Protein AF-A0A1E3B6L5-F1 (afdb_monomer)

Mean predicted aligned error: 16.3 Å

Sequence (396 aa):
MASLIPFLLLLSSAVSAIPTPVQNQTTPSPSPWDSSAVTQYPIHSSCNATQRLQIETGLNESIALAAHAKEHILRWGSKSSIYRKYFGNRPSFEPIGIYELLNSGDKGSVLFRCDNPDGKCEIDGYAGHWRDTAAPNETVICNLSYIERRSLTTMCSLGYTVSNSETNTFWAADLLHRLFHMPPIGQNWVDHFADGYDEVIELAASNKSVSTRDSETLQYFALEAYAFDIVVPGVGCPGEQHDHEHEHEHTEDKADGGNLAEKTVIDELIKQFLNLRFDGNPASVATEPDLLFHIRLYVLATRFLVESMRQQCLKSLHRDLSNPSLKKSGRVVVDLLDYTYKHTARAEPGGGSPLRELMIHYVSGVVEKLCRLGASRELLASNGEIGADLVMRLAM

Nearest PDB structures (foldseek):
  2x3b-assembly1_A  TM=7.559E-01  e=5.424E-04  Aeromonas salmonicida subsp. achromogenes
  2x3b-assembly1_B  TM=7.354E-01  e=1.181E-03  Aeromonas salmonicida subsp. achromogenes
  4hw2-assembly1_A  TM=2.408E-01  e=4.253E+00  Homo sapiens

Foldseek 3Di:
DDDDDDDDDDDDDDDPDDDDPPPPPPPPDPDPPCVVFAQAAAEDPQDDPVRVVQLRLLLVLLLVLLVLLLVLCVVQNQNDPLNCQQANNADQPLSNVLSCCSRPNRNHLAYEYADDPPVCLVPPPDQWDQPPPVRLRYIYGHPVLVVQADALLQFPHPPDALQPDDLRSHSNLVVQLSQLSRCSRVVVLQDAPADGDVRSSVCSVDPDNCSSRYSRSSSSSSSQSCQDPPVPDNPGRNDDDPPPDVDDDDDDDDDDPDPPVVVVLLVVLLVVLLPDDFDADDDDDDPDDDLVVLLVQLLVCLVVVVRRSVRVSLVVNSVQLNDPVDDDQLVNLLVLQLVNPVRDDCATVVGGRSSNVSSLSSCLSCVVNNVVDPSSVVSCVVDVVSVVSNVVSSVD

pLDDT: mean 86.57, std 17.06, range [27.44, 98.81]

Organism: Aspergillus cristatus (NCBI:txid573508)

Radius of gyration: 32.08 Å; Cα contacts (8 Å, |Δi|>4): 476; chains: 1; bounding box: 70×114×98 Å

Solvent-accessible surface area (backbone atoms only — not comparable to full-atom values): 22986 Å² total; per-residue (Å²): 132,89,84,91,78,88,81,83,88,75,89,74,80,85,76,83,80,75,84,73,82,80,73,81,73,77,67,79,74,81,75,60,95,64,66,88,62,30,88,58,75,42,68,42,86,64,34,52,75,69,56,42,51,51,51,54,51,20,52,54,42,22,39,54,38,30,49,48,33,32,50,51,43,74,74,43,35,77,76,30,67,68,44,30,49,31,38,25,89,59,79,63,66,54,46,37,51,54,27,45,43,69,63,72,39,74,24,66,69,40,37,41,32,47,55,63,92,81,57,59,58,74,42,86,91,35,38,50,47,71,42,54,91,82,40,45,43,32,36,33,46,22,76,49,37,81,72,65,40,35,64,65,92,50,64,68,40,96,85,45,24,58,53,80,44,67,67,56,46,23,34,20,39,38,52,47,46,55,42,33,70,18,46,92,62,14,63,82,64,35,43,82,81,38,73,61,54,69,41,26,44,52,40,13,72,44,92,58,88,52,30,52,38,13,46,50,29,50,40,50,44,23,51,48,48,44,27,21,66,66,72,34,66,86,67,35,35,58,53,78,77,85,72,84,67,87,72,74,91,70,94,74,92,74,90,67,96,65,63,72,68,58,61,56,50,37,56,51,41,39,52,55,45,71,66,63,83,60,55,65,76,92,69,82,88,61,98,78,71,64,61,63,56,34,52,54,50,25,47,51,21,59,76,69,69,36,61,70,54,31,29,33,25,52,34,49,44,50,53,56,70,66,34,81,88,56,82,73,57,55,64,57,53,45,53,50,50,53,52,45,63,75,66,52,56,80,61,42,94,93,60,47,34,70,66,60,51,53,49,42,39,50,46,58,43,44,38,76,66,35,71,72,37,70,68,42,56,54,49,39,71,77,33,62,65,58,45,51,54,43,52,55,59,76,75,106

Structure (mmCIF, N/CA/C/O backbone):
data_AF-A0A1E3B6L5-F1
#
_entry.id   AF-A0A1E3B6L5-F1
#
loop_
_atom_site.group_PDB
_atom_site.id
_atom_site.type_symbol
_atom_site.label_atom_id
_atom_site.label_alt_id
_atom_site.label_comp_id
_atom_site.label_asym_id
_atom_site.label_entity_id
_atom_site.label_seq_id
_atom_site.pdbx_PDB_ins_code
_atom_site.Cartn_x
_atom_site.Cartn_y
_atom_site.Cartn_z
_atom_site.occupancy
_atom_site.B_iso_or_equiv
_atom_site.auth_seq_id
_atom_site.auth_comp_id
_atom_site.auth_asym_id
_atom_site.auth_atom_id
_atom_site.pdbx_PDB_model_num
ATOM 1 N N . MET A 1 1 ? -32.384 88.210 -61.423 1.00 38.94 1 MET A N 1
ATOM 2 C CA . MET A 1 1 ? -31.042 88.827 -61.412 1.00 38.94 1 MET A CA 1
ATOM 3 C C . MET A 1 1 ? -30.075 87.832 -60.798 1.00 38.94 1 MET A C 1
ATOM 5 O O . MET A 1 1 ? -30.444 87.208 -59.818 1.00 38.94 1 MET A O 1
ATOM 9 N N . ALA A 1 2 ? -28.942 87.646 -61.478 1.00 39.88 2 ALA A N 1
ATOM 10 C CA . ALA A 1 2 ? -27.741 86.867 -61.167 1.00 39.88 2 ALA A CA 1
ATOM 11 C C . ALA A 1 2 ? -27.683 86.043 -59.863 1.00 39.88 2 ALA A C 1
ATOM 13 O O . ALA A 1 2 ? -27.796 86.593 -58.776 1.00 39.88 2 ALA A O 1
ATOM 14 N N . SER A 1 3 ? -27.286 84.772 -59.981 1.00 39.09 3 SER A N 1
ATOM 15 C CA . SER A 1 3 ? -26.013 84.351 -59.380 1.00 39.09 3 SER A CA 1
ATOM 16 C C . SER A 1 3 ? -25.537 83.022 -59.972 1.00 39.09 3 SER A C 1
ATOM 18 O O . SER A 1 3 ? -26.220 82.004 -59.888 1.00 39.09 3 SER A O 1
ATOM 20 N N . LEU A 1 4 ? -24.368 83.079 -60.607 1.00 43.62 4 LEU A N 1
ATOM 21 C CA . LEU A 1 4 ? -23.562 81.949 -61.057 1.00 43.62 4 LEU A CA 1
ATOM 22 C C . LEU A 1 4 ? -22.781 81.395 -59.857 1.00 43.62 4 LEU A C 1
ATOM 24 O O . LEU A 1 4 ? -22.118 82.164 -59.164 1.00 43.62 4 LEU A O 1
ATOM 28 N N . ILE A 1 5 ? -22.789 80.075 -59.658 1.00 45.97 5 ILE A N 1
ATOM 29 C CA . ILE A 1 5 ? -21.813 79.373 -58.808 1.00 45.97 5 ILE A CA 1
ATOM 30 C C . ILE A 1 5 ? -21.230 78.211 -59.632 1.00 45.97 5 ILE A C 1
ATOM 32 O O . ILE A 1 5 ? -22.001 77.467 -60.243 1.00 45.97 5 ILE A O 1
ATOM 36 N N . PRO A 1 6 ? -19.894 78.067 -59.708 1.00 47.38 6 PRO A N 1
ATOM 37 C CA . PRO A 1 6 ? -19.236 77.119 -60.598 1.00 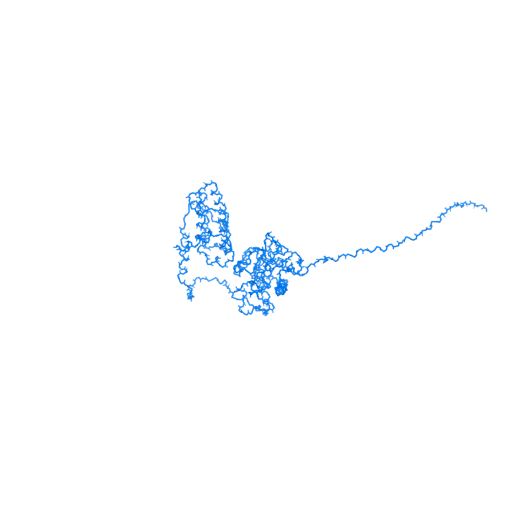47.38 6 PRO A CA 1
ATOM 38 C C . PRO A 1 6 ? -19.205 75.720 -59.970 1.00 47.38 6 PRO A C 1
ATOM 40 O O . PRO A 1 6 ? -18.786 75.556 -58.826 1.00 47.38 6 PRO A O 1
ATOM 43 N N . PHE A 1 7 ? -19.615 74.700 -60.725 1.00 45.50 7 PHE A N 1
ATOM 44 C CA . PHE A 1 7 ? -19.471 73.304 -60.314 1.00 45.50 7 PHE A CA 1
ATOM 45 C C . PHE A 1 7 ? -18.134 72.762 -60.839 1.00 45.50 7 PHE A C 1
ATOM 47 O O . PHE A 1 7 ? -17.926 72.658 -62.049 1.00 45.50 7 PHE A O 1
ATOM 54 N N . LEU A 1 8 ? -17.213 72.469 -59.918 1.00 44.03 8 LEU A N 1
ATOM 55 C CA . LEU A 1 8 ? -15.939 71.806 -60.194 1.00 44.03 8 LEU A CA 1
ATOM 56 C C . LEU A 1 8 ? -16.181 70.389 -60.744 1.00 44.03 8 LEU A C 1
ATOM 58 O O . LEU A 1 8 ? -16.870 69.580 -60.125 1.00 44.03 8 LEU A O 1
ATOM 62 N N . LEU A 1 9 ? -15.549 70.081 -61.877 1.00 45.78 9 LEU A N 1
ATOM 63 C CA . LEU A 1 9 ? -15.393 68.729 -62.412 1.00 45.78 9 LEU A CA 1
ATOM 64 C C . LEU A 1 9 ? -14.380 67.947 -61.560 1.00 45.78 9 LEU A C 1
ATOM 66 O O . LEU A 1 9 ? -13.179 68.201 -61.634 1.00 45.78 9 LEU A O 1
ATOM 70 N N . LEU A 1 10 ? -14.858 66.975 -60.783 1.00 43.97 10 LEU A N 1
ATOM 71 C CA . LEU A 1 10 ? -14.033 65.935 -60.165 1.00 43.97 10 LEU A CA 1
ATOM 72 C C . LEU A 1 10 ? -14.157 64.651 -60.994 1.00 43.97 10 LEU A C 1
ATOM 74 O O . LEU A 1 10 ? -15.184 63.972 -60.962 1.00 43.97 10 LEU A O 1
ATOM 78 N N . LEU A 1 11 ? -13.100 64.316 -61.740 1.00 48.47 11 LEU A N 1
ATOM 79 C CA . LEU A 1 11 ? -12.932 62.987 -62.325 1.00 48.47 11 LEU A CA 1
ATOM 80 C C . LEU A 1 11 ? -12.804 61.968 -61.186 1.00 48.47 11 LEU A C 1
ATOM 82 O O . LEU A 1 11 ? -11.794 61.939 -60.487 1.00 48.47 11 LEU A O 1
ATOM 86 N N . SER A 1 12 ? -13.826 61.133 -61.003 1.00 48.78 12 SER A N 1
ATOM 87 C CA . SER A 1 12 ? -13.765 59.983 -60.098 1.00 48.78 12 SER A CA 1
ATOM 88 C C . SER A 1 12 ? -13.423 58.748 -60.922 1.00 48.78 12 SER A C 1
ATOM 90 O O . SER A 1 12 ? -14.248 58.253 -61.688 1.00 48.78 12 SER A O 1
ATOM 92 N N . SER A 1 13 ? -12.186 58.277 -60.805 1.00 50.38 13 SER A N 1
ATOM 93 C CA . SER A 1 13 ? -11.728 57.021 -61.392 1.00 50.38 13 SER A CA 1
ATOM 94 C C . SER A 1 13 ? -12.538 55.858 -60.812 1.00 50.38 13 SER A C 1
ATOM 96 O O . SER A 1 13 ? -12.516 55.629 -59.603 1.00 50.38 13 SER A O 1
ATOM 98 N N . ALA A 1 14 ? -13.254 55.122 -61.661 1.00 52.28 14 ALA A N 1
ATOM 99 C CA . ALA A 1 14 ? -13.922 53.889 -61.267 1.00 52.28 14 ALA A CA 1
ATOM 100 C C . ALA A 1 14 ? -12.865 52.820 -60.941 1.00 52.28 14 ALA A C 1
ATOM 102 O O . ALA A 1 14 ? -12.212 52.285 -61.835 1.00 52.28 14 ALA A O 1
ATOM 103 N N . VAL A 1 15 ? -12.680 52.520 -59.655 1.00 55.81 15 VAL A N 1
ATOM 104 C CA . VAL A 1 15 ? -11.908 51.358 -59.205 1.00 55.81 15 VAL A CA 1
ATOM 105 C C . VAL A 1 15 ? -12.868 50.172 -59.144 1.00 55.81 15 VAL A C 1
ATOM 107 O O . VAL A 1 15 ? -13.695 50.081 -58.240 1.00 55.81 15 VAL A O 1
ATOM 110 N N . SER A 1 16 ? -12.780 49.266 -60.119 1.00 54.62 16 SER A N 1
ATOM 111 C CA . SER A 1 16 ? -13.433 47.957 -60.042 1.00 54.62 16 SER A CA 1
ATOM 112 C C . SER A 1 16 ? -12.767 47.134 -58.940 1.00 54.62 16 SER A C 1
ATOM 114 O O . SER A 1 16 ? -11.654 46.640 -59.114 1.00 54.62 16 SER A O 1
ATOM 116 N N . ALA A 1 17 ? -13.438 46.991 -57.798 1.00 55.28 17 ALA A N 1
ATOM 117 C CA . ALA A 1 17 ? -13.033 46.056 -56.758 1.00 55.28 17 ALA A CA 1
ATOM 118 C C . ALA A 1 17 ? -13.347 44.625 -57.222 1.00 55.28 17 ALA A C 1
ATOM 120 O O . ALA A 1 17 ? -14.507 44.237 -57.353 1.00 55.28 17 ALA A O 1
ATOM 121 N N . ILE A 1 18 ? -12.303 43.849 -57.504 1.00 59.00 18 ILE A N 1
ATOM 122 C CA . ILE A 1 18 ? -12.396 42.405 -57.731 1.00 59.00 18 ILE A CA 1
ATOM 123 C C . ILE A 1 18 ? -12.697 41.764 -56.365 1.00 59.00 18 ILE A C 1
ATOM 125 O O . ILE A 1 18 ? -11.952 42.037 -55.421 1.00 59.00 18 ILE A O 1
ATOM 129 N N . PRO A 1 19 ? -13.753 40.943 -56.210 1.00 56.44 19 PRO A N 1
ATOM 130 C CA . PRO A 1 19 ? -13.991 40.250 -54.952 1.00 56.44 19 PRO A CA 1
ATOM 131 C C . PRO A 1 19 ? -12.834 39.280 -54.704 1.00 56.44 19 PRO A C 1
ATOM 133 O O . PRO A 1 19 ? -12.546 38.401 -55.518 1.00 56.44 19 PRO A O 1
ATOM 136 N N . THR A 1 20 ? -12.139 39.470 -53.587 1.00 55.66 20 THR A N 1
ATOM 137 C CA . THR A 1 20 ? -11.129 38.537 -53.096 1.00 55.66 20 THR A CA 1
ATOM 138 C C . THR A 1 20 ? -11.778 37.173 -52.847 1.00 55.66 20 THR A C 1
ATOM 140 O O . THR A 1 20 ? -12.898 37.113 -52.331 1.00 55.66 20 THR A O 1
ATOM 143 N N . PRO A 1 21 ? -11.111 36.060 -53.199 1.00 54.78 21 PRO A N 1
ATOM 144 C CA . PRO A 1 21 ? -11.634 34.744 -52.889 1.00 54.78 21 PRO A CA 1
ATOM 145 C C . PRO A 1 21 ? -11.690 34.619 -51.367 1.00 54.78 21 PRO A C 1
ATOM 147 O O . PRO A 1 21 ? -10.676 34.786 -50.687 1.00 54.78 21 PRO A O 1
ATOM 150 N N . VAL A 1 22 ? -12.880 34.349 -50.830 1.00 56.47 22 VAL A N 1
ATOM 151 C CA . VAL A 1 22 ? -13.041 33.928 -49.439 1.00 56.47 22 VAL A CA 1
ATOM 152 C C . VAL A 1 22 ? -12.280 32.613 -49.311 1.00 56.47 22 VAL A C 1
ATOM 154 O O . VAL A 1 22 ? -12.767 31.555 -49.705 1.00 56.47 22 VAL A O 1
ATOM 157 N N . GLN A 1 23 ? -11.043 32.680 -48.818 1.00 55.50 23 GLN A N 1
ATOM 158 C CA . GLN A 1 23 ? -10.394 31.507 -48.265 1.00 55.50 23 GLN A CA 1
ATOM 159 C C . GLN A 1 23 ? -11.294 31.051 -47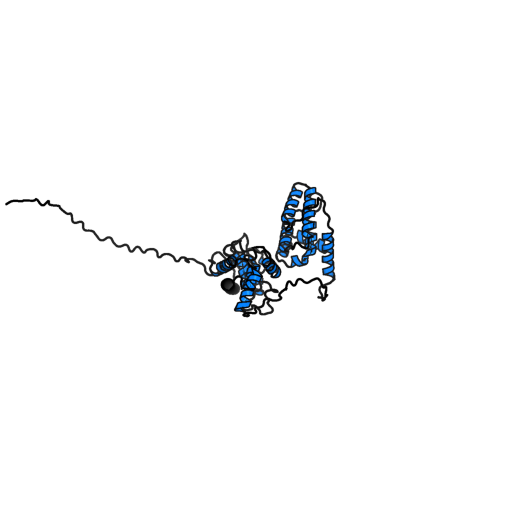.122 1.00 55.50 23 GLN A C 1
ATOM 161 O O . GLN A 1 23 ? -11.391 31.731 -46.101 1.00 55.50 23 GLN A O 1
ATOM 166 N N . ASN A 1 24 ? -11.959 29.909 -47.307 1.00 53.12 24 ASN A N 1
ATOM 167 C CA . ASN A 1 24 ? -12.407 29.090 -46.192 1.00 53.12 24 ASN A CA 1
ATOM 168 C C . ASN A 1 24 ? -11.150 28.764 -45.384 1.00 53.12 24 ASN A C 1
ATOM 170 O O . ASN A 1 24 ? -10.462 27.778 -45.642 1.00 53.12 24 ASN A O 1
ATOM 174 N N . GLN A 1 25 ? -10.812 29.641 -44.441 1.00 54.62 25 GLN A N 1
ATOM 175 C CA . GLN A 1 25 ? -9.969 29.281 -43.327 1.00 54.62 25 GLN A CA 1
ATOM 176 C C . GLN A 1 25 ? -10.757 28.200 -42.597 1.00 54.62 25 GLN A C 1
ATOM 178 O O . GLN A 1 25 ? -11.690 28.491 -41.855 1.00 54.62 25 GLN A O 1
ATOM 183 N N . THR A 1 26 ? -10.428 26.937 -42.866 1.00 58.62 26 THR A N 1
ATOM 184 C CA . THR A 1 26 ? -10.645 25.864 -41.904 1.00 58.62 26 THR A CA 1
ATOM 185 C C . THR A 1 26 ? -9.909 26.294 -40.648 1.00 58.62 26 THR A C 1
ATOM 187 O O . THR A 1 26 ? -8.704 26.084 -40.517 1.00 58.62 26 THR A O 1
ATOM 190 N N . THR A 1 27 ? -10.616 26.989 -39.760 1.00 62.50 27 THR A N 1
ATOM 191 C CA . THR A 1 27 ? -10.197 27.158 -38.380 1.00 62.50 27 THR A CA 1
ATOM 192 C C . THR A 1 27 ? -9.910 25.752 -37.864 1.00 62.50 27 THR A C 1
ATOM 194 O O . THR A 1 27 ? -10.784 24.888 -37.990 1.00 62.50 27 THR A O 1
ATOM 197 N N . PRO A 1 28 ? -8.697 25.465 -37.360 1.00 65.69 28 PRO A N 1
ATOM 198 C CA . PRO A 1 28 ? -8.460 24.185 -36.718 1.00 65.69 28 PRO A CA 1
ATOM 199 C C . PRO A 1 28 ? -9.486 24.066 -35.594 1.00 65.69 28 PRO A C 1
ATOM 201 O O . PRO A 1 28 ? -9.554 24.939 -34.725 1.00 65.69 28 PRO A O 1
ATOM 204 N N . SER A 1 29 ? -10.337 23.037 -35.662 1.00 75.12 29 SER A N 1
ATOM 205 C CA . SER A 1 29 ? -11.241 22.733 -34.558 1.00 75.12 29 SER A CA 1
ATOM 206 C C . SER A 1 29 ? -10.402 22.644 -33.285 1.00 75.12 29 SER A C 1
ATOM 208 O O . SER A 1 29 ? -9.365 21.971 -33.311 1.00 75.12 29 SER A O 1
ATOM 210 N N . PRO A 1 30 ? -10.799 23.322 -32.195 1.00 81.75 30 PRO A N 1
ATOM 211 C CA . PRO A 1 30 ? -10.092 23.192 -30.936 1.00 81.75 30 PRO A CA 1
ATOM 212 C C . PRO A 1 30 ? -10.022 21.709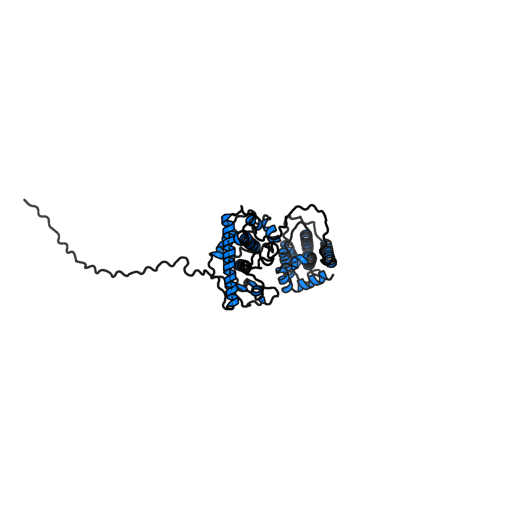 -30.562 1.00 81.75 30 PRO A C 1
ATOM 214 O O . PRO A 1 30 ? -11.041 21.015 -30.582 1.00 81.75 30 PRO A O 1
ATOM 217 N N . SER A 1 31 ? -8.810 21.222 -30.281 1.00 84.62 31 SER A N 1
ATOM 218 C CA . SER A 1 31 ? -8.624 19.852 -29.803 1.00 84.62 31 SER A CA 1
ATOM 219 C C . SER A 1 31 ? -9.340 19.708 -28.457 1.00 84.62 31 SER A C 1
ATOM 221 O O . SER A 1 31 ? -9.216 20.614 -27.625 1.00 84.62 31 SER A O 1
ATOM 223 N N . PRO A 1 32 ? -10.088 18.617 -28.221 1.00 90.25 32 PRO A N 1
ATOM 224 C CA . PRO A 1 32 ? -10.657 18.330 -26.909 1.00 90.25 32 PRO A CA 1
ATOM 225 C C . PRO A 1 32 ? -9.590 18.386 -25.805 1.00 90.25 32 PRO A C 1
ATOM 227 O O . PRO A 1 32 ? -8.427 18.040 -26.038 1.00 90.25 32 PRO A O 1
ATOM 230 N N . TRP A 1 33 ? -9.972 18.825 -24.601 1.00 89.25 33 TRP A N 1
ATOM 231 C CA . TRP A 1 33 ? -9.047 18.953 -23.462 1.00 89.25 33 TRP A CA 1
ATOM 232 C C . TRP A 1 33 ? -8.421 17.608 -23.059 1.00 89.25 33 TRP A C 1
ATOM 234 O O . TRP A 1 33 ? -7.315 17.579 -22.533 1.00 89.25 33 TRP A O 1
ATOM 244 N N . ASP A 1 34 ? -9.124 16.516 -23.346 1.00 89.56 34 ASP A N 1
ATOM 245 C CA . ASP A 1 34 ? -8.773 15.119 -23.100 1.00 89.56 34 ASP A CA 1
ATOM 246 C C . ASP A 1 34 ? -8.152 14.439 -24.330 1.00 89.56 34 ASP A C 1
ATOM 248 O O . ASP A 1 34 ? -7.990 13.218 -24.368 1.00 89.56 34 ASP A O 1
ATOM 252 N N . SER A 1 35 ? -7.790 15.204 -25.363 1.00 91.44 35 SER A N 1
ATOM 253 C CA . SER A 1 35 ? -7.078 14.640 -26.509 1.00 91.44 35 SER A CA 1
ATOM 254 C C . SER A 1 35 ? -5.798 13.936 -26.045 1.00 91.44 35 SER A C 1
ATOM 256 O O . SER A 1 35 ? -5.009 14.502 -25.295 1.00 91.44 35 SER A O 1
ATOM 258 N N . SER A 1 36 ? -5.603 12.690 -26.494 1.00 89.25 36 SER A N 1
ATOM 259 C CA . SER A 1 36 ? -4.532 11.760 -26.082 1.00 89.25 36 SER A CA 1
ATOM 260 C C . SER A 1 36 ? -4.588 11.206 -24.651 1.00 89.25 36 SER A C 1
ATOM 262 O O . SER A 1 36 ? -3.694 10.442 -24.292 1.00 89.25 36 SER A O 1
ATOM 264 N N . ALA A 1 37 ? -5.635 11.505 -23.875 1.00 92.50 37 ALA A N 1
ATOM 265 C CA . ALA A 1 37 ? -5.785 10.946 -22.537 1.00 92.50 37 ALA A CA 1
ATOM 266 C C . ALA A 1 37 ? -5.895 9.415 -22.581 1.00 92.50 37 ALA A C 1
ATOM 268 O O . ALA A 1 37 ? -6.695 8.844 -23.332 1.00 92.50 37 ALA A O 1
ATOM 269 N N . VAL A 1 38 ? -5.103 8.741 -21.752 1.00 95.75 38 VAL A N 1
ATOM 270 C CA . VAL A 1 38 ? -5.117 7.283 -21.633 1.00 95.75 38 VAL A CA 1
ATOM 271 C C . VAL A 1 38 ? -5.985 6.891 -20.442 1.00 95.75 38 VAL A C 1
ATOM 273 O O . VAL A 1 38 ? -5.662 7.167 -19.288 1.00 95.75 38 VAL A O 1
ATOM 276 N N . THR A 1 39 ? -7.105 6.222 -20.717 1.00 93.75 39 THR A N 1
ATOM 277 C CA . THR A 1 39 ? -8.133 5.911 -19.708 1.00 93.75 39 THR A CA 1
ATOM 278 C C . THR A 1 39 ? -8.005 4.522 -19.086 1.00 93.75 39 THR A C 1
ATOM 280 O O . THR A 1 39 ? -8.682 4.248 -18.092 1.00 93.75 39 THR A O 1
ATOM 283 N N . GLN A 1 40 ? -7.122 3.671 -19.617 1.00 95.25 40 GLN A N 1
ATOM 284 C CA . GLN A 1 40 ? -6.836 2.313 -19.141 1.00 95.25 40 GLN A CA 1
ATOM 285 C C . GLN A 1 40 ? -5.350 2.163 -18.818 1.00 95.25 40 GLN A C 1
ATOM 287 O O . GLN A 1 40 ? -4.515 2.707 -19.535 1.00 95.25 40 GLN A O 1
ATOM 292 N N . TYR A 1 41 ? -5.008 1.410 -17.772 1.00 97.19 41 TYR A N 1
ATOM 293 C CA . TYR A 1 41 ? -3.603 1.178 -17.439 1.00 97.19 41 TYR A CA 1
ATOM 294 C C . TYR A 1 41 ? -2.919 0.297 -18.498 1.00 97.19 41 TYR A C 1
ATOM 296 O O . TYR A 1 41 ? -3.400 -0.803 -18.786 1.00 97.19 41 TYR A O 1
ATOM 304 N N . PRO A 1 42 ? -1.789 0.745 -19.068 1.00 98.00 42 PRO A N 1
ATOM 305 C CA . PRO A 1 42 ? -0.990 -0.058 -19.978 1.00 98.00 42 PRO A CA 1
ATOM 306 C C . PRO A 1 42 ? -0.469 -1.348 -19.328 1.00 98.00 42 PRO A C 1
ATOM 308 O O . PRO A 1 42 ? 0.072 -1.350 -18.221 1.00 98.00 42 PRO A O 1
ATOM 311 N N . ILE A 1 43 ? -0.567 -2.449 -20.072 1.00 98.69 43 ILE A N 1
ATOM 312 C CA . ILE A 1 43 ? 0.020 -3.748 -19.724 1.00 98.69 43 ILE A CA 1
ATOM 313 C C . ILE A 1 43 ? 0.996 -4.120 -20.837 1.00 98.69 43 ILE A C 1
ATOM 315 O O . ILE A 1 43 ? 0.642 -4.091 -22.020 1.00 98.69 43 ILE A O 1
ATOM 319 N N . HIS A 1 44 ? 2.223 -4.461 -20.466 1.00 98.62 44 HIS A N 1
ATOM 320 C CA . HIS A 1 44 ? 3.309 -4.790 -21.377 1.00 98.62 44 HIS A CA 1
ATOM 321 C C . HIS A 1 44 ? 3.029 -6.087 -22.156 1.00 98.62 44 HIS A C 1
ATOM 323 O O . HIS A 1 44 ? 2.296 -6.973 -21.714 1.00 98.62 44 HIS A O 1
ATOM 329 N N . SER A 1 45 ? 3.640 -6.228 -23.332 1.00 98.25 45 SER A N 1
ATOM 330 C CA . SER A 1 45 ? 3.478 -7.397 -24.212 1.00 98.25 45 SER A CA 1
ATOM 331 C C . SER A 1 45 ? 4.113 -8.683 -23.671 1.00 98.25 45 SER A C 1
ATOM 333 O O . SER A 1 45 ? 3.892 -9.751 -24.235 1.00 98.25 45 SER A O 1
ATOM 335 N N . SER A 1 46 ? 4.869 -8.600 -22.571 1.00 98.44 46 SER A N 1
ATOM 336 C CA . SER A 1 46 ? 5.389 -9.772 -21.853 1.00 98.44 46 SER A CA 1
ATOM 337 C C . SER A 1 46 ? 4.289 -10.587 -21.173 1.00 98.44 46 SER A C 1
ATOM 339 O O . SER A 1 46 ? 4.501 -11.757 -20.869 1.00 98.44 46 SER A O 1
ATOM 341 N N . CYS A 1 47 ? 3.114 -9.995 -20.956 1.00 98.56 47 CYS A N 1
ATOM 342 C CA . CYS A 1 47 ? 1.960 -10.678 -20.394 1.00 98.56 47 CYS A CA 1
ATOM 343 C C . CYS A 1 47 ? 1.225 -11.487 -21.463 1.00 98.56 47 CYS A C 1
ATOM 345 O O . CYS A 1 47 ? 0.753 -10.936 -22.462 1.00 98.56 47 CYS A O 1
ATOM 347 N N . ASN A 1 48 ? 1.070 -12.792 -21.231 1.00 98.25 48 ASN A N 1
ATOM 348 C CA . ASN A 1 48 ? 0.220 -13.627 -22.077 1.00 98.25 48 ASN A CA 1
ATOM 349 C C . ASN A 1 48 ? -1.271 -13.259 -21.912 1.00 98.25 48 ASN A C 1
ATOM 351 O O . ASN A 1 48 ? -1.644 -12.495 -21.020 1.00 98.25 48 ASN A O 1
ATOM 355 N N . ALA A 1 49 ? -2.140 -13.816 -22.761 1.00 98.56 49 ALA A N 1
ATOM 356 C CA . ALA A 1 49 ? -3.568 -13.484 -22.766 1.00 98.56 49 ALA A CA 1
ATOM 357 C C . ALA A 1 49 ? -4.259 -13.713 -21.406 1.00 98.56 49 ALA A C 1
ATOM 359 O O . ALA A 1 49 ? -5.066 -12.889 -20.982 1.00 98.56 49 ALA A O 1
ATOM 360 N N . THR A 1 50 ? -3.914 -14.791 -20.698 1.00 98.00 50 THR A N 1
ATOM 361 C CA . THR A 1 50 ? -4.492 -15.120 -19.387 1.00 98.00 50 THR A CA 1
ATOM 362 C C . THR A 1 50 ? -4.005 -14.171 -18.295 1.00 98.00 50 THR A C 1
ATOM 364 O O . THR A 1 50 ? -4.801 -13.719 -17.476 1.00 98.00 50 THR A O 1
ATOM 367 N N . GLN A 1 51 ? -2.709 -13.848 -18.280 1.00 98.50 51 GLN A N 1
ATOM 368 C CA . GLN A 1 51 ? -2.129 -12.888 -17.336 1.00 98.50 51 GLN A CA 1
ATOM 369 C C . GLN A 1 51 ? -2.725 -11.497 -17.542 1.00 98.50 51 GLN A C 1
ATOM 371 O O . GLN A 1 51 ? -3.172 -10.867 -16.588 1.00 98.50 51 GLN A O 1
ATOM 376 N N . ARG A 1 52 ? -2.801 -11.056 -18.803 1.00 98.50 52 ARG A N 1
ATOM 377 C CA . ARG A 1 52 ? -3.431 -9.792 -19.181 1.00 98.50 52 ARG A CA 1
ATOM 378 C C . ARG A 1 52 ? -4.875 -9.725 -18.692 1.00 98.50 52 ARG A C 1
ATOM 380 O O . ARG A 1 52 ? -5.225 -8.750 -18.046 1.00 98.50 52 ARG A O 1
ATOM 387 N N . LEU A 1 53 ? -5.679 -10.760 -18.939 1.00 98.44 53 LEU A N 1
ATOM 388 C CA . LEU A 1 53 ? -7.077 -10.783 -18.506 1.00 98.44 53 LEU A CA 1
ATOM 389 C C . LEU A 1 53 ? -7.219 -10.667 -16.981 1.00 98.44 53 LEU A C 1
ATOM 391 O O . LEU A 1 53 ? -8.096 -9.948 -16.505 1.00 98.44 53 LEU A O 1
ATOM 395 N N . GLN A 1 54 ? -6.365 -11.350 -16.212 1.00 98.38 54 GLN A N 1
ATOM 396 C CA . GLN A 1 54 ? -6.374 -11.252 -14.749 1.00 98.38 54 GLN A CA 1
ATOM 397 C C . GLN A 1 54 ? -5.999 -9.849 -14.269 1.00 98.38 54 GLN A C 1
ATOM 399 O O . GLN A 1 54 ? -6.699 -9.303 -13.421 1.00 98.38 54 GLN A O 1
ATOM 404 N N . ILE A 1 55 ? -4.960 -9.239 -14.850 1.00 98.62 55 ILE A N 1
ATOM 405 C CA . ILE A 1 55 ? -4.559 -7.867 -14.513 1.00 98.62 55 ILE A CA 1
ATOM 406 C C . ILE A 1 55 ? -5.664 -6.876 -14.903 1.00 98.62 55 ILE A C 1
ATOM 408 O O . ILE A 1 55 ? -6.038 -6.046 -14.087 1.00 98.62 55 ILE A O 1
ATOM 412 N N . GLU A 1 56 ? -6.234 -6.966 -16.108 1.00 98.50 56 GLU A N 1
ATOM 413 C CA . GLU A 1 56 ? -7.323 -6.082 -16.558 1.00 98.50 56 GLU A CA 1
ATOM 414 C C . GLU A 1 56 ? -8.559 -6.209 -15.658 1.00 98.50 56 GLU A C 1
ATOM 416 O O . GLU A 1 56 ? -9.153 -5.202 -15.271 1.00 98.50 56 GLU A O 1
ATOM 421 N N . THR A 1 57 ? -8.917 -7.436 -15.271 1.00 98.50 57 THR A N 1
ATOM 422 C CA . THR A 1 57 ? -10.009 -7.687 -14.320 1.00 98.50 57 THR A CA 1
ATOM 423 C C . THR A 1 57 ? -9.691 -7.073 -12.960 1.00 98.50 57 THR A C 1
ATOM 425 O O . THR A 1 57 ? -10.497 -6.312 -12.432 1.00 98.50 57 THR A O 1
ATOM 428 N N . GLY A 1 58 ? -8.495 -7.334 -12.430 1.00 98.44 58 GLY A N 1
ATOM 429 C CA . GLY A 1 58 ? -8.033 -6.794 -11.157 1.00 98.44 58 GLY A CA 1
ATOM 430 C C . GLY A 1 58 ? -8.008 -5.268 -11.127 1.00 98.44 58 GLY A C 1
ATOM 431 O O . GLY A 1 58 ? -8.480 -4.680 -10.166 1.00 98.44 58 GLY A O 1
ATOM 432 N N . LEU A 1 59 ? -7.537 -4.617 -12.193 1.00 98.50 59 LEU A N 1
ATOM 433 C CA . LEU A 1 59 ? -7.510 -3.157 -12.311 1.00 98.50 59 LEU A CA 1
ATOM 434 C C . LEU A 1 59 ? -8.916 -2.556 -12.350 1.00 98.50 59 LEU A C 1
ATOM 436 O O . LEU A 1 59 ? -9.156 -1.516 -11.740 1.00 98.50 59 LEU A O 1
ATOM 440 N N . ASN A 1 60 ? -9.855 -3.204 -13.042 1.00 98.31 60 ASN A N 1
ATOM 441 C CA . ASN A 1 60 ? -11.253 -2.778 -13.024 1.00 98.31 60 ASN A CA 1
ATOM 442 C C . ASN A 1 60 ? -11.847 -2.903 -11.612 1.00 98.31 60 ASN A C 1
ATOM 444 O O . ASN A 1 60 ? -12.562 -2.005 -11.168 1.00 98.31 60 ASN A O 1
ATOM 448 N N . GLU A 1 61 ? -11.518 -3.975 -10.886 1.00 98.56 61 GLU A N 1
ATOM 449 C CA . GLU A 1 61 ? -11.904 -4.132 -9.482 1.00 98.56 61 GLU A CA 1
ATOM 450 C C . GLU A 1 61 ? -11.220 -3.091 -8.576 1.00 98.56 61 GLU A C 1
ATOM 452 O O . GLU A 1 61 ? -11.884 -2.543 -7.701 1.00 98.56 61 GLU A O 1
ATOM 457 N N . SER A 1 62 ? -9.944 -2.743 -8.802 1.00 98.44 62 SER A N 1
ATOM 458 C CA . SER A 1 62 ? -9.241 -1.667 -8.080 1.00 98.44 62 SER A CA 1
ATOM 459 C C . SER A 1 62 ? -9.922 -0.316 -8.270 1.00 98.44 62 SER A C 1
ATOM 461 O O . SER A 1 62 ? -10.097 0.423 -7.304 1.00 98.44 62 SER A O 1
ATOM 463 N N . ILE A 1 63 ? -10.336 0.004 -9.501 1.00 98.19 63 ILE A N 1
ATOM 464 C CA . ILE A 1 63 ? -11.073 1.236 -9.815 1.00 98.19 63 ILE A CA 1
ATOM 465 C C . ILE A 1 63 ? -12.429 1.231 -9.103 1.00 98.19 63 ILE A C 1
ATOM 467 O O . ILE A 1 63 ? -12.799 2.223 -8.483 1.00 98.19 63 ILE A O 1
ATOM 471 N N . ALA A 1 64 ? -13.163 0.114 -9.130 1.00 98.31 64 ALA A N 1
ATOM 472 C CA . ALA A 1 64 ? -14.433 0.001 -8.412 1.00 98.31 64 ALA A CA 1
ATOM 473 C C . ALA A 1 64 ? -14.253 0.171 -6.892 1.00 98.31 64 ALA A C 1
ATOM 475 O O . ALA A 1 64 ? -15.029 0.879 -6.248 1.00 98.31 64 ALA A O 1
ATOM 476 N N . LEU A 1 65 ? -13.203 -0.433 -6.330 1.00 98.69 65 LEU A N 1
ATOM 477 C CA . LEU A 1 65 ? -12.854 -0.352 -4.916 1.00 98.69 65 LEU A CA 1
ATOM 478 C C . LEU A 1 65 ? -12.493 1.086 -4.503 1.00 98.69 65 LEU A C 1
ATOM 480 O O . LEU A 1 65 ? -13.048 1.610 -3.538 1.00 98.69 65 LEU A O 1
ATOM 484 N N . ALA A 1 66 ? -11.624 1.755 -5.266 1.00 98.56 66 ALA A N 1
ATOM 485 C CA . ALA A 1 66 ? -11.223 3.143 -5.032 1.00 98.56 66 ALA A CA 1
ATOM 486 C C . ALA A 1 66 ? -12.388 4.130 -5.220 1.00 98.56 66 ALA A C 1
ATOM 488 O O . ALA A 1 66 ? -12.556 5.061 -4.429 1.00 98.56 66 ALA A O 1
ATOM 489 N N . ALA A 1 67 ? -13.213 3.939 -6.255 1.00 98.62 67 ALA A N 1
ATOM 490 C CA . ALA A 1 67 ? -14.408 4.747 -6.492 1.00 98.62 67 ALA A CA 1
ATOM 491 C C . ALA A 1 67 ? -15.378 4.666 -5.313 1.00 98.62 67 ALA A C 1
ATOM 493 O O . ALA A 1 67 ? -15.783 5.705 -4.788 1.00 98.62 67 ALA A O 1
ATOM 494 N N . HIS A 1 68 ? -15.668 3.453 -4.840 1.00 98.75 68 HIS A N 1
ATOM 495 C CA . HIS A 1 68 ? -16.529 3.254 -3.680 1.00 98.75 68 HIS A CA 1
ATOM 496 C C . HIS A 1 68 ? -15.937 3.861 -2.404 1.00 98.75 68 HIS A C 1
ATOM 498 O O . HIS A 1 68 ? -16.629 4.570 -1.675 1.00 98.75 68 HIS A O 1
ATOM 504 N N . ALA A 1 69 ? -14.642 3.657 -2.150 1.00 98.75 69 ALA A N 1
ATOM 505 C CA . ALA A 1 69 ? -13.958 4.243 -0.999 1.00 98.75 69 ALA A CA 1
ATOM 506 C C . ALA A 1 69 ? -14.102 5.776 -0.980 1.00 98.75 69 ALA A C 1
ATOM 508 O O . ALA A 1 69 ? -14.513 6.357 0.027 1.00 98.75 69 ALA A O 1
ATOM 509 N N . LYS A 1 70 ? -13.858 6.440 -2.116 1.00 98.75 70 LYS A N 1
ATOM 510 C CA . LYS A 1 70 ? -14.086 7.883 -2.282 1.00 98.75 70 LYS A CA 1
ATOM 511 C C . LYS A 1 70 ? -15.542 8.267 -1.999 1.00 98.75 70 LYS A C 1
ATOM 513 O O . LYS A 1 70 ? -15.789 9.228 -1.271 1.00 98.75 70 LYS A O 1
ATOM 518 N N . GLU A 1 71 ? -16.505 7.544 -2.565 1.00 98.75 71 GLU A N 1
ATOM 519 C CA . GLU A 1 71 ? -17.937 7.810 -2.379 1.00 98.75 71 GLU A CA 1
ATOM 520 C C . GLU A 1 71 ? -18.373 7.662 -0.917 1.00 98.75 71 GLU A C 1
ATOM 522 O O . GLU A 1 71 ? -19.110 8.513 -0.410 1.00 98.75 71 GLU A O 1
ATOM 527 N N . HIS A 1 72 ? -17.860 6.656 -0.204 1.00 98.75 72 HIS A N 1
ATOM 528 C CA . HIS A 1 72 ? -18.083 6.487 1.229 1.00 98.75 72 HIS A CA 1
ATOM 529 C C . HIS A 1 72 ? -17.605 7.717 2.014 1.00 98.75 72 HIS A C 1
ATOM 531 O O . HIS A 1 72 ? -18.340 8.255 2.852 1.00 98.75 72 HIS A O 1
ATOM 537 N N . ILE A 1 73 ? -16.394 8.207 1.718 1.00 98.62 73 ILE A N 1
ATOM 538 C CA . ILE A 1 73 ? -15.837 9.399 2.369 1.00 98.62 73 ILE A CA 1
ATOM 539 C C . ILE A 1 73 ? -16.668 10.642 2.033 1.00 98.62 73 ILE A C 1
ATOM 541 O O . ILE A 1 73 ? -16.987 11.418 2.930 1.00 98.62 73 ILE A O 1
ATOM 545 N N . LEU A 1 74 ? -17.048 10.844 0.770 1.00 98.50 74 LEU A N 1
ATOM 546 C CA . LEU A 1 74 ? -17.852 12.000 0.355 1.00 98.50 74 LEU A CA 1
ATOM 547 C C . LEU A 1 74 ? -19.241 12.004 1.000 1.00 98.50 74 LEU A C 1
ATOM 549 O O . LEU A 1 74 ? -19.762 13.064 1.347 1.00 98.50 74 LEU A O 1
ATOM 553 N N . ARG A 1 75 ? -19.838 10.823 1.180 1.00 98.12 75 ARG A N 1
ATOM 554 C CA . ARG A 1 75 ? -21.167 10.673 1.773 1.00 98.12 75 ARG A CA 1
ATOM 555 C C . ARG A 1 75 ? -21.163 10.887 3.284 1.00 98.12 75 ARG A C 1
ATOM 557 O O . ARG A 1 75 ? -22.046 11.568 3.805 1.00 98.12 75 ARG A O 1
ATOM 564 N N . TRP A 1 76 ? -20.211 10.280 3.990 1.00 97.50 76 TRP A N 1
ATOM 565 C CA . TRP A 1 76 ? -20.240 10.211 5.454 1.00 97.50 76 TRP A CA 1
ATOM 566 C C . TRP A 1 76 ? -19.126 11.007 6.130 1.00 97.50 76 TRP A C 1
ATOM 568 O O . TRP A 1 76 ? -19.334 11.540 7.223 1.00 97.50 76 TRP A O 1
ATOM 578 N N . GLY A 1 77 ? -17.956 11.102 5.501 1.00 94.31 77 GLY A N 1
ATOM 579 C CA . GLY A 1 77 ? -16.762 11.729 6.059 1.00 94.31 77 GLY A CA 1
ATOM 580 C C . GLY A 1 77 ? -16.489 11.262 7.488 1.00 94.31 77 GLY A C 1
ATOM 581 O O . GLY A 1 77 ? -16.674 10.094 7.829 1.00 94.31 77 GLY A O 1
ATOM 582 N N . SER A 1 78 ? -16.160 12.208 8.367 1.00 92.50 78 SER A N 1
ATOM 583 C CA . SER A 1 78 ? -15.890 11.940 9.784 1.00 92.50 78 SER A CA 1
ATOM 584 C C . SER A 1 78 ? -17.087 11.422 10.587 1.00 92.50 78 SER A C 1
ATOM 586 O O . SER A 1 78 ? -16.904 11.043 11.742 1.00 92.50 78 SER A O 1
ATOM 588 N N . LYS A 1 79 ? -18.307 11.369 10.025 1.00 95.50 79 LYS A N 1
ATOM 589 C CA . LYS A 1 79 ? -19.463 10.735 10.686 1.00 95.50 79 LYS A CA 1
ATOM 590 C C . LYS A 1 79 ? -19.416 9.211 10.594 1.00 95.50 79 LYS A C 1
ATOM 592 O O . LYS A 1 79 ? -19.969 8.559 11.480 1.00 95.50 79 LYS A O 1
ATOM 597 N N . SER A 1 80 ? -18.727 8.651 9.600 1.00 97.31 80 SER A N 1
ATOM 598 C CA . SER A 1 80 ? -18.534 7.204 9.481 1.00 97.31 80 SER A CA 1
ATOM 599 C C . SER A 1 80 ? -17.618 6.675 10.587 1.00 97.31 80 SER A C 1
ATOM 601 O O . SER A 1 80 ? -16.549 7.232 10.844 1.00 97.31 80 SER A O 1
ATOM 603 N N . SER A 1 81 ? -18.035 5.591 11.246 1.00 96.62 81 SER A N 1
ATOM 604 C CA . SER A 1 81 ? -17.170 4.843 12.165 1.00 96.62 81 SER A CA 1
ATOM 605 C C . SER A 1 81 ? -15.992 4.213 11.426 1.00 96.62 81 SER A C 1
ATOM 607 O O . SER A 1 81 ? -14.882 4.276 11.941 1.00 96.62 81 SER A O 1
ATOM 609 N N . ILE A 1 82 ? -16.202 3.706 10.206 1.00 98.06 82 ILE A N 1
ATOM 610 C CA . ILE A 1 82 ? -15.144 3.143 9.352 1.00 98.06 82 ILE A CA 1
ATOM 611 C C . ILE A 1 82 ? -14.124 4.229 8.995 1.00 98.06 82 ILE A C 1
ATOM 613 O O . ILE A 1 82 ? -12.925 4.019 9.133 1.00 98.06 82 ILE A O 1
ATOM 617 N N . TYR A 1 83 ? -14.569 5.436 8.631 1.00 97.94 83 TYR A N 1
ATOM 618 C CA . TYR A 1 83 ? -13.638 6.538 8.370 1.00 97.94 83 TYR A CA 1
ATOM 619 C C . TYR A 1 83 ? -12.789 6.868 9.601 1.00 97.94 83 TYR A C 1
ATOM 621 O O . TYR A 1 83 ? -11.568 6.967 9.505 1.00 97.94 83 TYR A O 1
ATOM 629 N N . ARG A 1 84 ? -13.420 7.018 10.774 1.00 96.56 84 ARG A N 1
ATOM 630 C CA . ARG A 1 84 ? -12.690 7.337 12.010 1.00 96.56 84 ARG A CA 1
ATOM 631 C C . ARG A 1 84 ? -11.759 6.209 12.450 1.00 96.56 84 ARG A C 1
ATOM 633 O O . ARG A 1 84 ? -10.714 6.508 13.013 1.00 96.56 84 ARG A O 1
ATOM 640 N N . LYS A 1 85 ? -12.110 4.952 12.173 1.00 96.44 85 LYS A N 1
ATOM 641 C CA . LYS A 1 85 ? -11.278 3.779 12.461 1.00 96.44 85 LYS A CA 1
ATOM 642 C C . LYS A 1 85 ? -9.916 3.861 11.766 1.00 96.44 85 LYS A C 1
ATOM 644 O O . LYS A 1 85 ? -8.910 3.599 12.405 1.00 96.44 85 LYS A O 1
ATOM 649 N N . TYR A 1 86 ? -9.888 4.288 10.504 1.00 97.62 86 TYR A N 1
ATOM 650 C CA . TYR A 1 86 ? -8.667 4.307 9.687 1.00 97.62 86 TYR A CA 1
ATOM 651 C C . TYR A 1 86 ? -7.980 5.678 9.615 1.0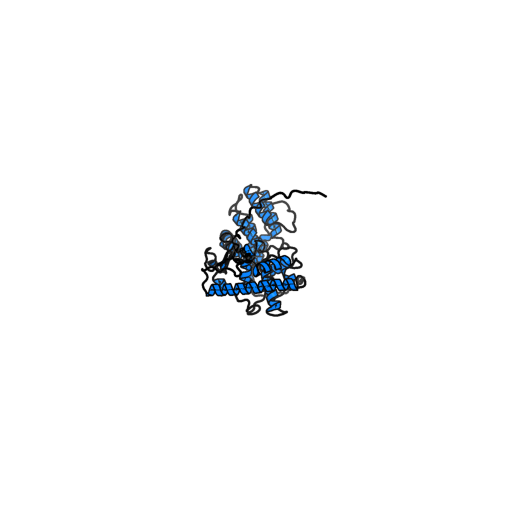0 97.62 86 TYR A C 1
ATOM 653 O O . TYR A 1 86 ? -6.759 5.788 9.570 1.00 97.62 86 TYR A O 1
ATOM 661 N N . PHE A 1 87 ? -8.745 6.767 9.659 1.00 97.00 87 PHE A N 1
ATOM 662 C CA . PHE A 1 87 ? -8.204 8.119 9.488 1.00 97.00 87 PHE A CA 1
ATOM 663 C C . PHE A 1 87 ? -8.349 8.999 10.735 1.00 97.00 87 PHE A C 1
ATOM 665 O O . PHE A 1 87 ? -7.840 10.125 10.769 1.00 97.00 87 PHE A O 1
ATOM 672 N N . GLY A 1 88 ? -9.003 8.516 11.793 1.00 93.25 88 GLY A N 1
ATOM 673 C CA . GLY A 1 88 ? -9.322 9.321 12.970 1.00 93.25 88 GLY A CA 1
ATOM 674 C C . GLY A 1 88 ? -10.190 10.530 12.609 1.00 93.25 88 GLY A C 1
ATOM 675 O O . GLY A 1 88 ? -11.110 10.450 11.796 1.00 93.25 88 GLY A O 1
ATOM 676 N N . ASN A 1 89 ? -9.874 11.686 13.196 1.00 90.25 89 ASN A N 1
ATOM 677 C CA . ASN A 1 89 ? -10.561 12.954 12.915 1.00 90.25 89 ASN A CA 1
ATOM 678 C C . ASN A 1 89 ? -9.850 13.809 11.850 1.00 90.25 89 ASN A C 1
ATOM 680 O O . ASN A 1 89 ? -10.094 15.014 11.761 1.00 90.25 89 ASN A O 1
ATOM 684 N N . ARG A 1 90 ? -8.938 13.218 11.067 1.00 92.81 90 ARG A N 1
ATOM 685 C CA . ARG A 1 90 ? -8.152 13.953 10.069 1.00 92.81 90 ARG A CA 1
ATOM 686 C C . ARG A 1 90 ? -9.022 14.406 8.893 1.00 92.81 90 ARG A C 1
ATOM 688 O O . ARG A 1 90 ? -10.044 13.771 8.604 1.00 92.81 90 ARG A O 1
ATOM 695 N N . PRO A 1 91 ? -8.628 15.485 8.196 1.00 94.00 91 PRO A N 1
ATOM 696 C CA . PRO A 1 91 ? -9.326 15.929 7.000 1.00 94.00 91 PRO A CA 1
ATOM 697 C C . PRO A 1 91 ? -9.379 14.862 5.901 1.00 94.00 91 PRO A C 1
ATOM 699 O O . PRO A 1 91 ? -8.426 14.121 5.691 1.00 94.00 91 PRO A O 1
ATOM 702 N N . SER A 1 92 ? -10.487 14.832 5.164 1.00 95.75 92 SER A N 1
ATOM 703 C CA . SER A 1 92 ? -10.768 13.805 4.155 1.00 95.75 92 SER A CA 1
ATOM 704 C C . SER A 1 92 ? -10.216 14.094 2.764 1.00 95.75 92 SER A C 1
ATOM 706 O O . SER A 1 92 ? -10.291 13.232 1.891 1.00 95.75 92 SER A O 1
ATOM 708 N N . PHE A 1 93 ? -9.689 15.296 2.522 1.00 95.62 93 PHE A N 1
ATOM 709 C CA . PHE A 1 93 ? -9.281 15.708 1.179 1.00 95.62 93 PHE A CA 1
ATOM 710 C C . PHE A 1 93 ? -8.126 14.868 0.621 1.00 95.62 93 PHE A C 1
ATOM 712 O O . PHE A 1 93 ? -8.113 14.614 -0.579 1.00 95.62 93 PHE A O 1
ATOM 719 N N . GLU A 1 94 ? -7.199 14.405 1.467 1.00 95.88 94 GLU A N 1
ATOM 720 C CA . GLU A 1 94 ? -6.082 13.555 1.037 1.00 95.88 94 GLU A CA 1
ATOM 721 C C . GLU A 1 94 ? -6.565 12.198 0.515 1.00 95.88 94 GLU A C 1
ATOM 723 O O . GLU A 1 94 ? -6.353 11.939 -0.670 1.00 95.88 94 GLU A O 1
ATOM 728 N N . PRO A 1 95 ? -7.277 11.360 1.301 1.00 97.38 95 PRO A N 1
ATOM 729 C CA . PRO A 1 95 ? -7.733 10.070 0.795 1.00 97.38 95 PRO A CA 1
ATOM 730 C C . PRO A 1 95 ? -8.704 10.225 -0.386 1.00 97.38 95 PRO A C 1
ATOM 732 O O . PRO A 1 95 ? -8.628 9.448 -1.332 1.00 97.38 95 PRO A O 1
ATOM 735 N N . ILE A 1 96 ? -9.560 11.261 -0.409 1.00 98.50 96 ILE A N 1
ATOM 736 C CA . ILE A 1 96 ? -10.412 11.557 -1.579 1.00 98.50 96 ILE A CA 1
ATOM 737 C C . ILE A 1 96 ? -9.563 11.816 -2.827 1.00 98.50 96 ILE A C 1
ATOM 739 O O . ILE A 1 96 ? -9.834 11.232 -3.874 1.00 98.50 96 ILE A O 1
ATOM 743 N N . GLY A 1 97 ? -8.564 12.698 -2.733 1.00 97.81 97 GLY A N 1
ATOM 744 C CA . GLY A 1 97 ? -7.713 13.065 -3.863 1.00 97.81 97 GLY A CA 1
ATOM 745 C C . GLY A 1 97 ? -6.900 11.884 -4.385 1.00 97.81 97 GLY A C 1
ATOM 746 O O . GLY A 1 97 ? -6.794 11.705 -5.595 1.00 97.81 97 GLY A O 1
ATOM 747 N N . ILE A 1 98 ? -6.398 11.042 -3.479 1.00 97.81 98 ILE A N 1
ATOM 748 C CA . ILE A 1 98 ? -5.649 9.830 -3.819 1.00 97.81 98 ILE A CA 1
ATOM 749 C C . ILE A 1 98 ? -6.536 8.840 -4.593 1.00 97.81 98 ILE A C 1
ATOM 751 O O . ILE A 1 98 ? -6.157 8.396 -5.678 1.00 97.81 98 ILE A O 1
ATOM 755 N N . TYR A 1 99 ? -7.744 8.542 -4.100 1.00 98.44 99 TYR A N 1
ATOM 756 C CA . TYR A 1 99 ? -8.680 7.669 -4.822 1.00 98.44 99 TYR A CA 1
ATOM 757 C C . TYR A 1 99 ? -9.175 8.275 -6.139 1.00 98.44 99 TYR A C 1
ATOM 759 O O . TYR A 1 99 ? -9.395 7.552 -7.109 1.00 98.44 99 TYR A O 1
ATOM 767 N N . GLU A 1 100 ? -9.352 9.595 -6.209 1.00 97.19 100 GLU A N 1
ATOM 768 C CA . GLU A 1 100 ? -9.760 10.261 -7.447 1.00 97.19 100 GLU A CA 1
ATOM 769 C C . GLU A 1 100 ? -8.670 10.202 -8.521 1.00 97.19 100 GLU A C 1
ATOM 771 O O . GLU A 1 100 ? -8.979 9.970 -9.689 1.00 97.19 100 GLU A O 1
ATOM 776 N N . LEU A 1 101 ? -7.399 10.348 -8.136 1.00 95.31 101 LEU A N 1
ATOM 777 C CA . LEU A 1 101 ? -6.274 10.261 -9.064 1.00 95.31 101 LEU A CA 1
ATOM 778 C C . LEU A 1 101 ? -6.173 8.873 -9.715 1.00 95.31 101 LEU A C 1
ATOM 780 O O . LEU A 1 101 ? -5.910 8.780 -10.911 1.00 95.31 101 LEU A O 1
ATOM 784 N N . LEU A 1 102 ? -6.451 7.805 -8.965 1.00 94.75 102 LEU A N 1
ATOM 785 C CA . LEU A 1 102 ? -6.543 6.440 -9.499 1.00 94.75 102 LEU A CA 1
ATOM 786 C C . LEU A 1 102 ? -7.665 6.288 -10.536 1.00 94.75 102 LEU A C 1
ATOM 788 O O . LEU A 1 102 ? -7.473 5.711 -11.607 1.00 94.75 102 LEU A O 1
ATOM 792 N N . ASN A 1 103 ? -8.850 6.811 -10.222 1.00 93.62 103 ASN A N 1
ATOM 793 C CA . ASN A 1 103 ? -10.033 6.622 -11.057 1.00 93.62 103 ASN A CA 1
ATOM 794 C C . ASN A 1 103 ? -9.970 7.454 -12.344 1.00 93.62 103 ASN A C 1
ATOM 796 O O . ASN A 1 103 ? -10.184 6.931 -13.446 1.00 93.62 103 ASN A O 1
ATOM 800 N N . SER A 1 104 ? -9.643 8.737 -12.196 1.00 92.75 104 SER A N 1
ATOM 801 C CA . SER A 1 104 ? -9.826 9.768 -13.223 1.00 92.75 104 SER A CA 1
ATOM 802 C C . SER A 1 104 ? -8.516 10.314 -13.794 1.00 92.75 104 SER A C 1
ATOM 804 O O . SER A 1 104 ? -8.550 11.030 -14.794 1.00 92.75 104 SER A O 1
ATOM 806 N N . GLY A 1 105 ? -7.368 10.005 -13.185 1.00 92.88 105 GLY A N 1
ATOM 807 C CA . GLY A 1 105 ? -6.061 10.424 -13.688 1.00 92.88 105 GLY A CA 1
ATOM 808 C C . GLY A 1 105 ? -5.704 9.785 -15.031 1.00 92.88 105 GLY A C 1
ATOM 809 O O . GLY A 1 105 ? -6.216 8.719 -15.392 1.00 92.88 105 GLY A O 1
ATOM 810 N N . ASP A 1 106 ? -4.797 10.437 -15.767 1.00 94.81 106 ASP A N 1
ATOM 811 C CA . ASP A 1 106 ? -4.205 9.853 -16.971 1.00 94.81 106 ASP A CA 1
ATOM 812 C C . ASP A 1 106 ? -3.352 8.636 -16.596 1.00 94.81 106 ASP A C 1
ATOM 814 O O . ASP A 1 106 ? -2.465 8.705 -15.742 1.00 94.81 106 ASP A O 1
ATOM 818 N N . LYS A 1 107 ? -3.636 7.505 -17.240 1.00 95.62 107 LYS A N 1
ATOM 819 C CA . LYS A 1 107 ? -3.046 6.207 -16.901 1.00 95.62 107 LYS A CA 1
ATOM 820 C C . LYS A 1 107 ? -1.853 5.842 -17.783 1.00 95.62 107 LYS A C 1
ATOM 822 O O . LYS A 1 107 ? -1.221 4.815 -17.555 1.00 95.62 107 LYS A O 1
ATOM 827 N N . GLY A 1 108 ? -1.524 6.665 -18.780 1.00 95.94 108 GLY A N 1
ATOM 828 C CA . GLY A 1 108 ? -0.543 6.357 -19.823 1.00 95.94 108 GLY A CA 1
ATOM 829 C C . GLY A 1 108 ? 0.901 6.339 -19.336 1.00 95.94 108 GLY A C 1
ATOM 830 O O . GLY A 1 108 ? 1.764 5.760 -19.990 1.00 95.94 108 GLY A O 1
ATOM 831 N N . SER A 1 109 ? 1.161 6.937 -18.172 1.00 94.69 109 SER A N 1
ATOM 832 C CA . SER A 1 109 ? 2.492 6.986 -17.556 1.00 94.69 109 SER A CA 1
ATOM 833 C C . SER A 1 109 ? 2.783 5.814 -16.617 1.00 94.69 109 SER A C 1
ATOM 835 O O . SER A 1 109 ? 3.798 5.851 -15.936 1.00 94.69 109 SER A O 1
ATOM 837 N N . VAL A 1 110 ? 1.919 4.800 -16.555 1.00 96.94 110 VAL A N 1
ATOM 838 C CA . VAL A 1 110 ? 2.078 3.595 -15.725 1.00 96.94 110 VAL A CA 1
ATOM 839 C C . VAL A 1 110 ? 2.210 2.366 -16.627 1.00 96.94 110 VAL A C 1
ATOM 841 O O . VAL A 1 110 ? 1.584 2.314 -17.682 1.00 96.94 110 VAL A O 1
ATOM 844 N N . LEU A 1 111 ? 2.994 1.359 -16.228 1.00 98.38 111 LEU A N 1
ATOM 845 C CA . LEU A 1 111 ? 3.105 0.104 -16.978 1.00 98.38 111 LEU A CA 1
ATOM 846 C C . LEU A 1 111 ? 3.176 -1.129 -16.067 1.00 98.38 111 LEU A C 1
ATOM 848 O O . LEU A 1 111 ? 4.071 -1.264 -15.235 1.00 98.38 111 LEU A O 1
ATOM 852 N N . PHE A 1 112 ? 2.275 -2.080 -16.303 1.00 98.69 112 PHE A N 1
ATOM 853 C CA . PHE A 1 112 ? 2.302 -3.401 -15.673 1.00 98.69 112 PHE A CA 1
ATOM 854 C C . PHE A 1 112 ? 3.045 -4.407 -16.550 1.00 98.69 112 PHE A C 1
ATOM 856 O O . PHE A 1 112 ? 2.848 -4.446 -17.765 1.00 98.69 112 PHE A O 1
ATOM 863 N N . ARG A 1 113 ? 3.885 -5.248 -15.945 1.00 98.38 113 ARG A N 1
ATOM 864 C CA . ARG A 1 113 ? 4.740 -6.216 -16.645 1.00 98.38 113 ARG A CA 1
ATOM 865 C C . ARG A 1 113 ? 4.605 -7.624 -16.077 1.00 98.38 113 ARG A C 1
ATOM 867 O O . ARG A 1 113 ? 4.323 -7.780 -14.895 1.00 98.38 113 ARG A O 1
ATOM 874 N N . CYS A 1 114 ? 4.864 -8.635 -16.907 1.00 98.62 114 CYS A N 1
ATOM 875 C CA . CYS A 1 114 ? 4.859 -10.051 -16.508 1.00 98.62 114 CYS A CA 1
ATOM 876 C C . CYS A 1 114 ? 6.198 -10.767 -16.751 1.00 98.62 114 CYS A C 1
ATOM 878 O O . CYS A 1 114 ? 6.338 -11.945 -16.434 1.00 98.62 114 CYS A O 1
ATOM 880 N N . ASP A 1 115 ? 7.169 -10.078 -17.352 1.00 97.94 115 ASP A N 1
ATOM 881 C CA . ASP A 1 115 ? 8.565 -10.504 -17.411 1.00 97.94 115 ASP A CA 1
ATOM 882 C C . ASP A 1 115 ? 9.304 -10.111 -16.126 1.00 97.94 115 ASP A C 1
ATOM 884 O O . ASP A 1 115 ? 8.835 -9.270 -15.364 1.00 97.94 115 ASP A O 1
ATOM 888 N N . ASN A 1 116 ? 10.476 -10.706 -15.896 1.00 96.38 116 ASN A N 1
ATOM 889 C CA . ASN A 1 116 ? 11.297 -10.489 -14.701 1.00 96.38 116 ASN A CA 1
ATOM 890 C C . ASN A 1 116 ? 12.610 -9.757 -15.049 1.00 96.38 116 ASN A C 1
ATOM 892 O O . ASN A 1 116 ? 13.684 -10.353 -14.945 1.00 96.38 116 ASN A O 1
ATOM 896 N N . PRO A 1 117 ? 12.562 -8.490 -15.507 1.00 96.81 117 PRO A N 1
ATOM 897 C CA . PRO A 1 117 ? 13.759 -7.778 -15.958 1.00 96.81 117 PRO A CA 1
ATOM 898 C C . PRO A 1 117 ? 14.786 -7.554 -14.838 1.00 96.81 117 PRO A C 1
ATOM 900 O O . PRO A 1 117 ? 15.970 -7.415 -15.128 1.00 96.81 117 PRO A O 1
ATOM 903 N N . ASP A 1 118 ? 14.343 -7.543 -13.576 1.00 94.25 118 ASP A N 1
ATOM 904 C CA . ASP A 1 118 ? 15.191 -7.262 -12.410 1.00 94.25 118 ASP A CA 1
ATOM 905 C C . ASP A 1 118 ? 15.585 -8.529 -11.627 1.00 94.25 118 ASP A C 1
ATOM 907 O O . ASP A 1 118 ? 16.199 -8.427 -10.568 1.00 94.25 118 ASP A O 1
ATOM 911 N N . GLY A 1 119 ? 15.191 -9.725 -12.081 1.00 93.62 119 GLY A N 1
ATOM 912 C CA . GLY A 1 119 ? 15.471 -10.992 -11.390 1.00 93.62 119 GLY A CA 1
ATOM 913 C C . GLY A 1 119 ? 14.657 -11.234 -10.107 1.00 93.62 119 GLY A C 1
ATOM 914 O O . GLY A 1 119 ? 14.541 -12.375 -9.671 1.00 93.62 119 GLY A O 1
ATOM 915 N N . LYS A 1 120 ? 14.012 -10.210 -9.533 1.00 92.44 120 LYS A N 1
ATOM 916 C CA . LYS A 1 120 ? 13.355 -10.272 -8.214 1.00 92.44 120 LYS A CA 1
ATOM 917 C C . LYS A 1 120 ? 12.173 -11.248 -8.107 1.00 92.44 120 LYS A C 1
ATOM 919 O O . LYS A 1 120 ? 11.878 -11.678 -7.000 1.00 92.44 120 LYS A O 1
ATOM 924 N N . CYS A 1 121 ? 11.544 -11.676 -9.208 1.00 93.75 121 CYS A N 1
ATOM 925 C CA . CYS A 1 121 ? 10.517 -12.733 -9.140 1.00 93.75 121 CYS A CA 1
ATOM 926 C C . CYS A 1 121 ? 11.058 -14.124 -8.770 1.00 93.75 121 CYS A C 1
ATOM 928 O O . CYS A 1 121 ? 10.270 -15.043 -8.569 1.00 93.75 121 CYS A O 1
ATOM 930 N N . GLU A 1 122 ? 12.380 -14.301 -8.718 1.00 92.69 122 GLU A N 1
ATOM 931 C CA . GLU A 1 122 ? 13.022 -15.537 -8.254 1.00 92.69 122 GLU A CA 1
ATOM 932 C C . GLU A 1 122 ? 13.151 -15.585 -6.723 1.00 92.69 122 GLU A C 1
ATOM 934 O O . GLU A 1 122 ? 13.497 -16.625 -6.164 1.00 92.69 122 GLU A O 1
ATOM 939 N N . ILE A 1 123 ? 12.863 -14.473 -6.037 1.00 86.94 123 ILE A N 1
ATOM 940 C CA . ILE A 1 123 ? 12.836 -14.412 -4.578 1.00 86.94 123 ILE A CA 1
ATOM 941 C C . ILE A 1 123 ? 11.573 -15.124 -4.098 1.00 86.94 123 ILE A C 1
ATOM 943 O O . ILE A 1 123 ? 10.451 -14.766 -4.455 1.00 86.94 123 ILE A O 1
ATOM 947 N N . ASP A 1 124 ? 11.759 -16.153 -3.279 1.00 87.69 124 ASP A N 1
ATOM 948 C CA . ASP A 1 124 ? 10.648 -16.928 -2.742 1.00 87.69 124 ASP A CA 1
ATOM 949 C C . ASP A 1 124 ? 9.683 -16.038 -1.935 1.00 87.69 124 ASP A C 1
ATOM 951 O O . ASP A 1 124 ? 10.102 -15.195 -1.140 1.00 87.69 124 ASP A O 1
ATOM 955 N N . GLY A 1 125 ? 8.381 -16.212 -2.163 1.00 87.06 125 GLY A N 1
ATOM 956 C CA . GLY A 1 125 ? 7.318 -15.374 -1.597 1.00 87.06 125 GLY A CA 1
ATOM 957 C C . GLY A 1 125 ? 7.057 -14.042 -2.316 1.00 87.06 125 GLY A C 1
ATOM 958 O O . GLY A 1 125 ? 6.088 -13.366 -1.980 1.00 87.06 125 GLY A O 1
ATOM 959 N N . TYR A 1 126 ? 7.853 -13.642 -3.315 1.00 89.69 126 TYR A N 1
ATOM 960 C CA . TYR A 1 126 ? 7.558 -12.423 -4.073 1.00 89.69 126 TYR A CA 1
ATOM 961 C C . TYR A 1 126 ? 6.408 -12.635 -5.065 1.00 89.69 126 TYR A C 1
ATOM 963 O O . TYR A 1 126 ? 6.526 -13.333 -6.075 1.00 89.69 126 TYR A O 1
ATOM 971 N N . ALA A 1 127 ? 5.297 -11.943 -4.818 1.00 93.00 127 ALA A N 1
ATOM 972 C CA . ALA A 1 127 ? 4.174 -11.839 -5.749 1.00 93.00 127 ALA A CA 1
ATOM 973 C C . ALA A 1 127 ? 4.369 -10.728 -6.798 1.00 93.00 127 ALA A C 1
ATOM 975 O O . ALA A 1 127 ? 3.669 -10.647 -7.807 1.00 93.00 127 ALA A O 1
ATOM 976 N N . GLY A 1 128 ? 5.374 -9.880 -6.625 1.00 95.62 128 GLY A N 1
ATOM 977 C CA . GLY A 1 128 ? 5.706 -8.812 -7.551 1.00 95.62 128 GLY A CA 1
ATOM 978 C C . GLY A 1 128 ? 6.519 -7.729 -6.880 1.00 95.62 128 GLY A C 1
ATOM 979 O O . GLY A 1 128 ? 6.760 -7.786 -5.678 1.00 95.62 128 GLY A O 1
ATOM 980 N N . HIS A 1 129 ? 6.935 -6.742 -7.662 1.00 94.31 129 HIS A N 1
ATOM 981 C CA . HIS A 1 129 ? 7.709 -5.623 -7.144 1.00 94.31 129 HIS A CA 1
ATOM 982 C C . HIS A 1 129 ? 7.506 -4.365 -7.981 1.00 94.31 129 HIS A C 1
ATOM 984 O O . HIS A 1 129 ? 7.227 -4.409 -9.184 1.00 94.31 129 HIS A O 1
ATOM 990 N N . TRP A 1 130 ? 7.652 -3.217 -7.335 1.00 95.12 130 TRP A N 1
ATOM 991 C CA . TRP A 1 130 ? 7.878 -1.948 -8.011 1.00 95.12 130 TRP A CA 1
ATOM 992 C C . TRP A 1 130 ? 9.355 -1.839 -8.416 1.00 95.12 130 TRP A C 1
ATOM 994 O O . TRP A 1 130 ? 10.235 -2.348 -7.719 1.00 95.12 130 TRP A O 1
ATOM 1004 N N . ARG A 1 131 ? 9.648 -1.225 -9.567 1.00 93.81 131 ARG A N 1
ATOM 1005 C CA . ARG A 1 131 ? 11.009 -1.209 -10.137 1.00 93.81 131 ARG A CA 1
ATOM 1006 C C . ARG A 1 131 ? 11.892 -0.052 -9.639 1.00 93.81 131 ARG A C 1
ATOM 1008 O O . ARG A 1 131 ? 12.944 0.190 -10.235 1.00 93.81 131 ARG A O 1
ATOM 1015 N N . ASP A 1 132 ? 11.503 0.635 -8.561 1.00 89.19 132 ASP A N 1
ATOM 1016 C CA . ASP A 1 132 ? 12.272 1.709 -7.908 1.00 89.19 132 ASP A CA 1
ATOM 1017 C C . ASP A 1 132 ? 12.887 2.691 -8.931 1.00 89.19 132 ASP A C 1
ATOM 1019 O O . ASP A 1 132 ? 12.228 3.188 -9.839 1.00 89.19 132 ASP A O 1
ATOM 1023 N N . THR A 1 133 ? 14.188 2.953 -8.834 1.00 89.25 133 THR A N 1
ATOM 1024 C CA . THR A 1 133 ? 14.936 3.870 -9.691 1.00 89.25 133 THR A CA 1
ATOM 1025 C C . THR A 1 133 ? 15.240 3.302 -11.077 1.00 89.25 133 THR A C 1
ATOM 1027 O O . THR A 1 133 ? 15.607 4.072 -11.963 1.00 89.25 133 THR A O 1
ATOM 1030 N N . ALA A 1 134 ? 15.086 1.989 -11.296 1.00 90.50 134 ALA A N 1
ATOM 1031 C CA . ALA A 1 134 ? 15.351 1.367 -12.593 1.00 90.50 134 ALA A CA 1
ATOM 1032 C C . ALA A 1 134 ? 14.255 1.706 -13.613 1.00 90.50 134 ALA A C 1
ATOM 1034 O O . ALA A 1 134 ? 14.556 1.985 -14.774 1.00 90.50 134 ALA A O 1
ATOM 1035 N N . ALA A 1 135 ? 12.994 1.696 -13.172 1.00 95.38 135 ALA A N 1
ATOM 1036 C CA . ALA A 1 135 ? 11.847 2.150 -13.950 1.00 95.38 135 ALA A CA 1
ATOM 1037 C C . ALA A 1 135 ? 10.680 2.524 -13.009 1.00 95.38 135 ALA A C 1
ATOM 1039 O O . ALA A 1 135 ? 9.761 1.730 -12.820 1.00 95.38 135 ALA A O 1
ATOM 1040 N N . PRO A 1 136 ? 10.675 3.734 -12.421 1.00 93.75 136 PRO A N 1
ATOM 1041 C CA . PRO A 1 136 ? 9.756 4.101 -11.330 1.00 93.75 136 PRO A CA 1
ATOM 1042 C C . PRO A 1 136 ? 8.279 4.112 -11.730 1.00 93.75 136 PRO A C 1
ATOM 1044 O O . PRO A 1 136 ? 7.392 4.117 -10.887 1.00 93.75 136 PRO A O 1
ATOM 1047 N N . ASN A 1 137 ? 7.995 4.091 -13.022 1.00 97.44 137 ASN A N 1
ATOM 1048 C CA . ASN A 1 137 ? 6.644 4.086 -13.558 1.00 97.44 137 ASN A CA 1
ATOM 1049 C C . ASN A 1 137 ? 6.134 2.670 -13.869 1.00 97.44 137 ASN A C 1
ATOM 1051 O O . ASN A 1 137 ? 5.080 2.511 -14.483 1.00 97.44 137 ASN A O 1
ATOM 1055 N N . GLU A 1 138 ? 6.897 1.642 -13.495 1.00 98.06 138 GLU A N 1
ATOM 1056 C CA . GLU A 1 138 ? 6.620 0.258 -13.847 1.00 98.06 138 GLU A CA 1
ATOM 1057 C C . GLU A 1 138 ? 6.533 -0.641 -12.610 1.00 98.06 138 GLU A C 1
ATOM 1059 O O . GLU A 1 138 ? 7.315 -0.526 -11.662 1.00 98.06 138 GLU A O 1
ATOM 1064 N N . THR A 1 139 ? 5.623 -1.612 -12.662 1.00 98.12 139 THR A N 1
ATOM 1065 C CA . THR A 1 139 ? 5.542 -2.703 -11.685 1.00 98.12 139 THR A CA 1
ATOM 1066 C C . THR A 1 139 ? 5.528 -4.055 -12.389 1.00 98.12 139 THR A C 1
ATOM 1068 O O . THR A 1 139 ? 4.962 -4.219 -13.473 1.00 98.12 139 THR A O 1
ATOM 1071 N N . VAL A 1 140 ? 6.176 -5.032 -11.763 1.00 98.56 140 VAL A N 1
ATOM 1072 C CA . VAL A 1 140 ? 6.260 -6.415 -12.226 1.00 98.56 140 VAL A CA 1
ATOM 1073 C C . VAL A 1 140 ? 5.309 -7.281 -11.410 1.00 98.56 140 VAL A C 1
ATOM 1075 O O . VAL A 1 140 ? 5.345 -7.277 -10.179 1.00 98.56 140 VAL A O 1
ATOM 1078 N N . ILE A 1 141 ? 4.478 -8.056 -12.099 1.00 98.50 141 ILE A N 1
ATOM 1079 C CA . ILE A 1 141 ? 3.617 -9.085 -11.520 1.00 98.50 141 ILE A CA 1
ATOM 1080 C C . ILE A 1 141 ? 4.326 -10.440 -11.647 1.00 98.50 141 ILE A C 1
ATOM 1082 O O . ILE A 1 141 ? 4.539 -10.928 -12.760 1.00 98.50 141 ILE A O 1
ATOM 1086 N N . CYS A 1 142 ? 4.678 -11.058 -10.519 1.00 98.19 142 CYS A N 1
ATOM 1087 C CA . CYS A 1 142 ? 5.328 -12.369 -10.493 1.00 98.19 142 CYS A CA 1
ATOM 1088 C C . CYS A 1 142 ? 4.299 -13.509 -10.509 1.00 98.19 142 CYS A C 1
ATOM 1090 O O . CYS A 1 142 ? 3.101 -13.303 -10.306 1.00 98.19 142 CYS A O 1
ATOM 1092 N N . ASN A 1 143 ? 4.767 -14.743 -10.739 1.00 96.81 143 ASN A N 1
ATOM 1093 C CA . ASN A 1 143 ? 3.887 -15.905 -10.900 1.00 96.81 143 ASN A CA 1
ATOM 1094 C C . ASN A 1 143 ? 2.968 -16.146 -9.688 1.00 96.81 143 ASN A C 1
ATOM 1096 O O . ASN A 1 143 ? 1.816 -16.533 -9.861 1.00 96.81 143 ASN A O 1
ATOM 1100 N N . LEU A 1 144 ? 3.466 -15.875 -8.478 1.00 95.88 144 LEU A N 1
ATOM 1101 C CA . LEU A 1 144 ? 2.731 -16.087 -7.235 1.00 95.88 144 LEU A CA 1
ATOM 1102 C C . LEU A 1 144 ? 1.429 -15.266 -7.169 1.00 95.88 144 LEU A C 1
ATOM 1104 O O . LEU A 1 144 ? 0.413 -15.790 -6.717 1.00 95.88 144 LEU A O 1
ATOM 1108 N N . SER A 1 145 ? 1.399 -14.045 -7.727 1.00 97.69 145 SER A N 1
ATOM 1109 C CA . SER A 1 145 ? 0.163 -13.250 -7.795 1.00 97.69 145 SER A CA 1
ATOM 1110 C C . SER A 1 145 ? -0.962 -13.981 -8.534 1.00 97.69 145 SER A C 1
ATOM 1112 O O . SER A 1 145 ? -2.103 -13.960 -8.090 1.00 97.69 145 SER A O 1
ATOM 1114 N N . TYR A 1 146 ? -0.661 -14.686 -9.626 1.00 97.19 146 TYR A N 1
ATOM 1115 C CA . TYR A 1 146 ? -1.680 -15.406 -10.404 1.00 97.19 146 TYR A CA 1
ATOM 1116 C C . TYR A 1 146 ? -2.211 -16.670 -9.722 1.00 97.19 146 TYR A C 1
ATOM 1118 O O . TYR A 1 146 ? -3.162 -17.271 -10.216 1.00 97.19 146 TYR A O 1
ATOM 1126 N N . ILE A 1 147 ? -1.582 -17.093 -8.626 1.00 94.19 147 ILE A N 1
ATOM 1127 C CA . ILE A 1 147 ? -1.965 -18.282 -7.865 1.00 94.19 147 ILE A CA 1
ATOM 1128 C C . ILE A 1 147 ? -2.724 -17.876 -6.601 1.00 94.19 147 ILE A C 1
ATOM 1130 O O . ILE A 1 147 ? -3.736 -18.488 -6.270 1.00 94.19 147 ILE A O 1
ATOM 1134 N N . GLU A 1 148 ? -2.243 -16.852 -5.898 1.00 94.38 148 GLU A N 1
ATOM 1135 C CA . GLU A 1 148 ? -2.744 -16.511 -4.564 1.00 94.38 148 GLU A CA 1
ATOM 1136 C C . GLU A 1 148 ? -3.825 -15.430 -4.566 1.00 94.38 148 GLU A C 1
ATOM 1138 O O . GLU A 1 148 ? -4.683 -15.417 -3.679 1.00 94.38 148 GLU A O 1
ATOM 1143 N N . ARG A 1 149 ? -3.797 -14.513 -5.542 1.00 97.25 149 ARG A N 1
ATOM 1144 C CA . ARG A 1 149 ? -4.712 -13.368 -5.568 1.00 97.25 149 ARG A CA 1
ATOM 1145 C C . ARG A 1 149 ? -6.103 -13.805 -5.996 1.00 97.25 149 ARG A C 1
ATOM 1147 O O . ARG A 1 149 ? -6.294 -14.478 -7.010 1.00 97.25 149 ARG A O 1
ATOM 1154 N N . ARG A 1 150 ? -7.100 -13.373 -5.232 1.00 97.44 150 ARG A N 1
ATOM 1155 C CA . ARG A 1 150 ? -8.514 -13.663 -5.480 1.00 97.44 150 ARG A CA 1
ATOM 1156 C C . ARG A 1 150 ? -9.188 -12.484 -6.179 1.00 97.44 150 ARG A C 1
ATOM 1158 O O . ARG A 1 150 ? -8.743 -11.343 -6.073 1.00 97.44 150 ARG A O 1
ATOM 1165 N N . SER A 1 151 ? -10.288 -12.754 -6.876 1.00 97.38 151 SER A N 1
ATOM 1166 C CA . SER A 1 151 ? -11.185 -11.693 -7.351 1.00 97.38 151 SER A CA 1
ATOM 1167 C C . SER A 1 151 ? -11.915 -11.061 -6.167 1.00 97.38 151 SER A C 1
ATOM 1169 O O . SER A 1 151 ? -12.326 -11.767 -5.237 1.00 97.38 151 SER A O 1
ATOM 1171 N N . LEU A 1 152 ? -12.134 -9.747 -6.229 1.00 96.88 152 LEU A N 1
ATOM 1172 C CA . LEU A 1 152 ? -12.910 -8.993 -5.242 1.00 96.88 152 LEU A CA 1
ATOM 1173 C C . LEU A 1 152 ? -14.341 -9.538 -5.079 1.00 96.88 152 LEU A C 1
ATOM 1175 O O . LEU A 1 152 ? -14.940 -9.397 -4.018 1.00 96.88 152 LEU A O 1
ATOM 1179 N N . THR A 1 153 ? -14.871 -10.250 -6.079 1.00 96.56 153 THR A N 1
ATOM 1180 C CA . THR A 1 153 ? -16.162 -10.963 -5.984 1.00 96.56 153 THR A CA 1
ATOM 1181 C C . THR A 1 153 ? -16.218 -12.015 -4.871 1.00 96.56 153 THR A C 1
ATOM 1183 O O . THR A 1 153 ? -17.304 -12.431 -4.475 1.00 96.56 153 THR A O 1
ATOM 1186 N N . THR A 1 154 ? -15.066 -12.435 -4.343 1.00 97.19 154 THR A N 1
ATOM 1187 C CA . THR A 1 154 ? -14.956 -13.382 -3.223 1.00 97.19 154 THR A CA 1
ATOM 1188 C C . THR A 1 154 ? -14.750 -12.697 -1.865 1.00 97.19 154 THR A C 1
ATOM 1190 O O . THR A 1 154 ? -14.511 -13.379 -0.865 1.00 97.19 154 THR A O 1
ATOM 1193 N N . MET A 1 155 ? -14.855 -11.366 -1.796 1.00 97.06 155 MET A N 1
ATOM 1194 C CA . MET A 1 155 ? -14.775 -10.598 -0.549 1.00 97.06 155 MET A CA 1
ATOM 1195 C C . MET A 1 155 ? -15.763 -11.125 0.501 1.00 97.06 155 MET A C 1
ATOM 1197 O O . MET A 1 155 ? -16.888 -11.499 0.176 1.00 97.06 155 MET A O 1
ATOM 1201 N N . CYS A 1 156 ? -15.333 -11.177 1.765 1.00 96.81 156 CYS A N 1
ATOM 1202 C CA . CYS A 1 156 ? -16.102 -11.734 2.890 1.00 96.81 156 CYS A CA 1
ATOM 1203 C C . CYS A 1 156 ? -16.529 -13.209 2.744 1.00 96.81 156 CYS A C 1
ATOM 1205 O O . CYS A 1 156 ? -17.390 -13.686 3.483 1.00 96.81 156 CYS A O 1
ATOM 1207 N N . SER A 1 157 ? -15.933 -13.949 1.808 1.00 95.44 157 SER A N 1
ATOM 1208 C CA . SER A 1 157 ? -16.130 -15.390 1.652 1.00 95.44 157 SER A CA 1
ATOM 1209 C C . SER A 1 157 ? -14.829 -16.147 1.926 1.00 95.44 157 SER A C 1
ATOM 1211 O O . SER A 1 157 ? -13.764 -15.549 2.088 1.00 95.44 157 SER A O 1
ATOM 1213 N N . LEU A 1 158 ? -14.907 -17.480 1.991 1.00 94.31 158 LEU A N 1
ATOM 1214 C CA . LEU A 1 158 ? -13.736 -18.354 2.157 1.00 94.31 158 LEU A CA 1
ATOM 1215 C C . LEU A 1 158 ? -12.878 -17.998 3.388 1.00 94.31 158 LEU A C 1
ATOM 1217 O O . LEU A 1 158 ? -11.651 -18.077 3.339 1.00 94.31 158 LEU A O 1
ATOM 1221 N N . GLY A 1 159 ? -13.536 -17.574 4.473 1.00 92.62 159 GLY A N 1
ATOM 1222 C CA . GLY A 1 159 ? -12.892 -17.230 5.743 1.00 92.62 159 GLY A CA 1
ATOM 1223 C C . GLY A 1 159 ? -12.156 -15.888 5.764 1.00 92.62 159 GLY A C 1
ATOM 1224 O O . GLY A 1 159 ? -11.508 -15.601 6.761 1.00 92.62 159 GLY A O 1
ATOM 1225 N N . TYR A 1 160 ? -12.246 -15.071 4.707 1.00 96.56 160 TYR A N 1
ATOM 1226 C CA . TYR A 1 160 ? -11.630 -13.745 4.702 1.00 96.56 160 TYR A CA 1
ATOM 1227 C C . TYR A 1 160 ? -12.331 -12.804 5.690 1.00 96.56 160 TYR A C 1
ATOM 1229 O O . TYR A 1 160 ? -13.552 -12.617 5.620 1.00 96.56 160 TYR A O 1
ATOM 1237 N N . THR A 1 161 ? -11.545 -12.152 6.542 1.00 97.31 161 THR A N 1
ATOM 1238 C CA . THR A 1 161 ? -11.963 -10.988 7.329 1.00 97.31 161 THR A CA 1
ATOM 1239 C C . THR A 1 161 ? -10.939 -9.875 7.166 1.00 97.31 161 THR A C 1
ATOM 1241 O O . THR A 1 161 ? -9.763 -10.145 6.945 1.00 97.31 161 THR A O 1
ATOM 1244 N N . VAL A 1 162 ? -11.379 -8.620 7.270 1.00 97.31 162 VAL A N 1
ATOM 1245 C CA . VAL A 1 162 ? -10.497 -7.463 7.059 1.00 97.31 162 VAL A CA 1
ATOM 1246 C C . VAL A 1 162 ? -9.349 -7.444 8.072 1.00 97.31 162 VAL A C 1
ATOM 1248 O O . VAL A 1 162 ? -8.217 -7.214 7.673 1.00 97.31 162 VAL A O 1
ATOM 1251 N N . SER A 1 163 ? -9.607 -7.713 9.356 1.00 96.12 163 SER A N 1
ATOM 1252 C CA . SER A 1 163 ? -8.572 -7.645 10.398 1.00 96.12 163 SER A CA 1
ATOM 1253 C C . SER A 1 163 ? -7.565 -8.796 10.381 1.00 96.12 163 SER A C 1
ATOM 1255 O O . SER A 1 163 ? -6.434 -8.612 10.812 1.00 96.12 163 SER A O 1
ATOM 1257 N N . ASN A 1 164 ? -7.964 -9.986 9.914 1.00 92.88 164 ASN A N 1
ATOM 1258 C CA . ASN A 1 164 ? -7.166 -11.212 10.063 1.00 92.88 164 ASN A CA 1
ATOM 1259 C C . ASN A 1 164 ? -6.641 -11.729 8.718 1.00 92.88 164 ASN A C 1
ATOM 1261 O O . ASN A 1 164 ? -6.358 -12.918 8.570 1.00 92.88 164 ASN A O 1
ATOM 1265 N N . SER A 1 165 ? -6.597 -10.888 7.688 1.00 94.25 165 SER A N 1
ATOM 1266 C CA . SER A 1 165 ? -6.134 -11.273 6.357 1.00 94.25 165 SER A CA 1
ATOM 1267 C C . SER A 1 165 ? -5.357 -10.140 5.706 1.00 94.25 165 SER A C 1
ATOM 1269 O O . SER A 1 165 ? -5.701 -8.973 5.856 1.00 94.25 165 SER A O 1
ATOM 1271 N N . GLU A 1 166 ? -4.344 -10.507 4.926 1.00 93.06 166 GLU A N 1
ATOM 1272 C CA . GLU A 1 166 ? -3.512 -9.553 4.195 1.00 93.06 166 GLU A CA 1
ATOM 1273 C C . GLU A 1 166 ? -4.343 -8.718 3.211 1.00 93.06 166 GLU A C 1
ATOM 1275 O O . GLU A 1 166 ? -5.209 -9.249 2.495 1.00 93.06 166 GLU A O 1
ATOM 1280 N N . THR A 1 167 ? -4.041 -7.420 3.116 1.00 93.56 167 THR A N 1
ATOM 1281 C CA . THR A 1 167 ? -4.672 -6.488 2.161 1.00 93.56 167 THR A CA 1
ATOM 1282 C C . THR A 1 167 ? -4.517 -6.977 0.729 1.00 93.56 167 THR A C 1
ATOM 1284 O O . THR A 1 167 ? -5.464 -6.952 -0.057 1.00 93.56 167 THR A O 1
ATOM 1287 N N . ASN A 1 168 ? -3.359 -7.551 0.416 1.00 94.62 168 ASN A N 1
ATOM 1288 C CA . ASN A 1 168 ? -3.044 -8.100 -0.891 1.00 94.62 168 ASN A CA 1
ATOM 1289 C C . ASN A 1 168 ? -3.766 -9.424 -1.225 1.00 94.62 168 ASN A C 1
ATOM 1291 O O . ASN A 1 168 ? -3.485 -10.008 -2.264 1.00 94.62 168 ASN A O 1
ATOM 1295 N N . THR A 1 169 ? -4.719 -9.909 -0.419 1.00 96.88 169 THR A N 1
ATOM 1296 C CA . THR A 1 169 ? -5.495 -11.127 -0.740 1.00 96.88 169 THR A CA 1
ATOM 1297 C C . THR A 1 169 ? -6.244 -11.007 -2.074 1.00 96.88 169 THR A C 1
ATOM 1299 O O . THR A 1 169 ? -6.373 -11.988 -2.813 1.00 96.88 169 THR A O 1
ATOM 1302 N N . PHE A 1 170 ? -6.737 -9.810 -2.406 1.00 98.38 170 PHE A N 1
ATOM 1303 C CA . PHE A 1 170 ? -7.465 -9.554 -3.650 1.00 98.38 170 PHE A CA 1
ATOM 1304 C C . PHE A 1 170 ? -6.594 -8.831 -4.667 1.00 98.38 170 PHE A C 1
ATOM 1306 O O . PHE A 1 170 ? -5.858 -7.909 -4.315 1.00 98.38 170 PHE A O 1
ATOM 1313 N N . TRP A 1 171 ? -6.771 -9.169 -5.948 1.00 98.44 171 TRP A N 1
ATOM 1314 C CA . TRP A 1 171 ? -6.174 -8.415 -7.054 1.00 98.44 171 TRP A CA 1
ATOM 1315 C C . TRP A 1 171 ? -6.451 -6.913 -6.936 1.00 98.44 171 TRP A C 1
ATOM 1317 O O . TRP A 1 171 ? -5.542 -6.109 -7.119 1.00 98.44 171 TRP A O 1
ATOM 1327 N N . ALA A 1 172 ? -7.684 -6.547 -6.576 1.00 98.31 172 ALA A N 1
ATOM 1328 C CA . ALA A 1 172 ? -8.107 -5.159 -6.440 1.00 98.31 172 ALA A CA 1
ATOM 1329 C C . ALA A 1 172 ? -7.223 -4.346 -5.479 1.00 98.31 172 ALA A C 1
ATOM 1331 O O . ALA A 1 172 ? -6.813 -3.237 -5.818 1.00 98.31 172 ALA A O 1
ATOM 1332 N N . ALA A 1 173 ? -6.917 -4.890 -4.301 1.00 98.19 173 ALA A N 1
ATOM 1333 C CA . ALA A 1 173 ? -6.128 -4.205 -3.280 1.00 98.19 173 ALA A CA 1
ATOM 1334 C C . ALA A 1 173 ? -4.615 -4.310 -3.544 1.00 98.19 173 ALA A C 1
ATOM 1336 O O . ALA A 1 173 ? -3.920 -3.302 -3.454 1.00 98.19 173 ALA A O 1
ATOM 1337 N N . ASP A 1 174 ? -4.116 -5.464 -4.005 1.00 98.31 174 ASP A N 1
ATOM 1338 C CA . ASP A 1 174 ? -2.702 -5.626 -4.393 1.00 98.31 174 ASP A CA 1
ATOM 1339 C C . ASP A 1 174 ? -2.299 -4.653 -5.517 1.00 98.31 174 ASP A C 1
ATOM 1341 O O . ASP A 1 174 ? -1.255 -4.003 -5.459 1.00 98.31 174 ASP A O 1
ATOM 1345 N N . LEU A 1 175 ? -3.144 -4.492 -6.541 1.00 98.50 175 LEU A N 1
ATOM 1346 C CA . LEU A 1 175 ? -2.881 -3.553 -7.634 1.00 98.50 175 LEU A CA 1
ATOM 1347 C C . LEU A 1 175 ? -3.027 -2.091 -7.188 1.00 98.50 175 LEU A C 1
ATOM 1349 O O . LEU A 1 175 ? -2.270 -1.244 -7.663 1.00 98.50 175 LEU A O 1
ATOM 1353 N N . LEU A 1 176 ? -3.940 -1.800 -6.255 1.00 97.81 176 LEU A N 1
ATOM 1354 C CA . LEU A 1 176 ? -4.089 -0.478 -5.640 1.00 97.81 176 LEU A CA 1
ATOM 1355 C C . LEU A 1 176 ? -2.795 -0.055 -4.924 1.00 97.81 176 LEU A C 1
ATOM 1357 O O . LEU A 1 176 ? -2.279 1.031 -5.178 1.00 97.81 176 LEU A O 1
ATOM 1361 N N . HIS A 1 177 ? -2.230 -0.944 -4.105 1.00 97.62 177 HIS A N 1
ATOM 1362 C CA . HIS A 1 177 ? -0.948 -0.745 -3.428 1.00 97.62 177 HIS A CA 1
ATOM 1363 C C . HIS A 1 177 ? 0.194 -0.468 -4.411 1.00 97.62 177 HIS A C 1
ATOM 1365 O O . HIS A 1 177 ? 0.928 0.509 -4.283 1.00 97.62 177 HIS A O 1
ATOM 1371 N N . ARG A 1 178 ? 0.323 -1.294 -5.456 1.00 97.62 178 ARG A N 1
ATOM 1372 C CA . ARG A 1 178 ? 1.371 -1.118 -6.477 1.00 97.62 178 ARG A CA 1
ATOM 1373 C C . ARG A 1 178 ? 1.253 0.216 -7.202 1.00 97.62 178 ARG A C 1
ATOM 1375 O O . ARG A 1 178 ? 2.268 0.830 -7.520 1.00 97.62 178 ARG A O 1
ATOM 1382 N N . LEU A 1 179 ? 0.027 0.668 -7.463 1.00 97.75 179 LEU A N 1
ATOM 1383 C CA . LEU A 1 179 ? -0.222 1.988 -8.033 1.00 97.75 179 LEU A CA 1
ATOM 1384 C C . LEU A 1 179 ? 0.271 3.095 -7.095 1.00 97.75 179 LEU A C 1
ATOM 1386 O O . LEU A 1 179 ? 0.904 4.031 -7.575 1.00 97.75 179 LEU A O 1
ATOM 1390 N N . PHE A 1 180 ? 0.089 2.965 -5.779 1.00 97.19 180 PHE A N 1
ATOM 1391 C CA . PHE A 1 180 ? 0.621 3.928 -4.808 1.00 97.19 180 PHE A CA 1
ATOM 1392 C C . PHE A 1 180 ? 2.147 4.025 -4.787 1.00 97.19 180 PHE A C 1
ATOM 1394 O O . PHE A 1 180 ? 2.667 5.093 -4.490 1.00 97.19 180 PHE A O 1
ATOM 1401 N N . HIS A 1 181 ? 2.880 2.982 -5.168 1.00 95.75 181 HIS A N 1
ATOM 1402 C CA . HIS A 1 181 ? 4.333 3.096 -5.318 1.00 95.75 181 HIS A CA 1
ATOM 1403 C C . HIS A 1 181 ? 4.769 3.884 -6.558 1.00 95.75 181 HIS A C 1
ATOM 1405 O O . HIS A 1 181 ? 5.855 4.459 -6.578 1.00 95.75 181 HIS A O 1
ATOM 1411 N N . MET A 1 182 ? 3.950 3.929 -7.610 1.00 95.81 182 MET A N 1
ATOM 1412 C CA . MET A 1 182 ? 4.343 4.554 -8.873 1.00 95.81 182 MET A CA 1
ATOM 1413 C C . MET A 1 182 ? 4.119 6.076 -8.821 1.00 95.81 182 MET A C 1
ATOM 1415 O O . MET A 1 182 ? 2.984 6.511 -8.600 1.00 95.81 182 MET A O 1
ATOM 1419 N N . PRO A 1 183 ? 5.136 6.922 -9.095 1.00 94.69 183 PRO A N 1
ATOM 1420 C CA . PRO A 1 183 ? 5.032 8.376 -8.955 1.00 94.69 183 PRO A CA 1
ATOM 1421 C C . PRO A 1 183 ? 3.869 9.058 -9.692 1.00 94.69 183 PRO A C 1
ATOM 1423 O O . PRO A 1 183 ? 3.335 10.016 -9.134 1.00 94.69 183 PRO A O 1
ATOM 1426 N N . PRO A 1 184 ? 3.415 8.609 -10.883 1.00 93.69 184 PRO A N 1
ATOM 1427 C CA . PRO A 1 184 ? 2.239 9.195 -11.532 1.00 93.69 184 PRO A CA 1
ATOM 1428 C C . PRO A 1 184 ? 0.957 9.131 -10.689 1.00 93.69 184 PRO A C 1
ATOM 1430 O O . PRO A 1 184 ? 0.068 9.957 -10.880 1.00 93.69 184 PRO A O 1
ATOM 1433 N N . ILE A 1 185 ? 0.868 8.175 -9.758 1.00 94.81 185 ILE A N 1
ATOM 1434 C CA . ILE A 1 185 ? -0.284 7.980 -8.875 1.00 94.81 185 ILE A CA 1
ATOM 1435 C C . ILE A 1 185 ? 0.077 8.312 -7.423 1.00 94.81 185 ILE A C 1
ATOM 1437 O O . ILE A 1 185 ? -0.541 9.180 -6.819 1.00 94.81 185 ILE A O 1
ATOM 1441 N N . GLY A 1 186 ? 1.095 7.670 -6.853 1.00 93.56 186 GLY A N 1
ATOM 1442 C CA . GLY A 1 186 ? 1.494 7.893 -5.461 1.00 93.56 186 GLY A CA 1
ATOM 1443 C C . GLY A 1 186 ? 2.132 9.249 -5.184 1.00 93.56 186 GLY A C 1
ATOM 1444 O O . GLY A 1 186 ? 2.153 9.696 -4.040 1.00 93.56 186 GLY A O 1
ATOM 1445 N N . GLN A 1 187 ? 2.679 9.899 -6.218 1.00 93.94 187 GLN A N 1
ATOM 1446 C CA . GLN A 1 187 ? 3.371 11.194 -6.154 1.00 93.94 187 GLN A CA 1
ATOM 1447 C C . GLN A 1 187 ? 4.519 11.265 -5.130 1.00 93.94 187 GLN A C 1
ATOM 1449 O O . GLN A 1 187 ? 4.919 12.357 -4.728 1.00 93.94 187 GLN A O 1
ATOM 1454 N N . ASN A 1 188 ? 5.066 10.116 -4.709 1.00 91.25 188 ASN A N 1
ATOM 1455 C CA . ASN A 1 188 ? 5.976 10.001 -3.557 1.00 91.25 188 ASN A CA 1
ATOM 1456 C C . ASN A 1 188 ? 5.390 10.616 -2.266 1.00 91.25 188 ASN A C 1
ATOM 1458 O O . ASN A 1 188 ? 6.123 11.049 -1.378 1.00 91.25 188 ASN A O 1
ATOM 1462 N N . TRP A 1 189 ? 4.062 10.734 -2.209 1.00 95.00 189 TRP A N 1
ATOM 1463 C CA . TRP A 1 189 ? 3.306 11.282 -1.091 1.00 95.00 189 TRP A CA 1
ATOM 1464 C C . TRP A 1 189 ? 2.621 10.177 -0.297 1.00 95.00 189 TRP A C 1
ATOM 1466 O O . TRP A 1 189 ? 2.588 10.243 0.934 1.00 95.00 189 TRP A O 1
ATOM 1476 N N . VAL A 1 190 ? 2.094 9.183 -1.015 1.00 96.38 190 VAL A N 1
ATOM 1477 C CA . VAL A 1 190 ? 1.617 7.928 -0.440 1.00 96.38 190 VAL A CA 1
ATOM 1478 C C . VAL A 1 190 ? 2.819 7.029 -0.173 1.00 96.38 190 VAL A C 1
ATOM 1480 O O . VAL A 1 190 ? 3.639 6.829 -1.067 1.00 96.38 190 VAL A O 1
ATOM 1483 N N . ASP A 1 191 ? 2.933 6.527 1.053 1.00 91.94 191 ASP A N 1
ATOM 1484 C CA . ASP A 1 191 ? 4.078 5.725 1.504 1.00 91.94 191 ASP A CA 1
ATOM 1485 C C . ASP A 1 191 ? 3.638 4.683 2.552 1.00 91.94 191 ASP A C 1
ATOM 1487 O O . ASP A 1 191 ? 2.447 4.545 2.847 1.00 91.94 191 ASP A O 1
ATOM 1491 N N . HIS A 1 192 ? 4.585 3.916 3.085 1.00 89.00 192 HIS A N 1
ATOM 1492 C CA . HIS A 1 192 ? 4.371 2.900 4.113 1.00 89.00 192 HIS A CA 1
ATOM 1493 C C . HIS A 1 192 ? 4.731 3.483 5.483 1.00 89.00 192 HIS A C 1
ATOM 1495 O O . HIS A 1 192 ? 5.902 3.583 5.851 1.00 89.00 192 HIS A O 1
ATOM 1501 N N . PHE A 1 193 ? 3.718 3.877 6.247 1.00 90.81 193 PHE A N 1
ATOM 1502 C CA . PHE A 1 193 ? 3.840 4.373 7.619 1.00 90.81 193 PHE A CA 1
ATOM 1503 C C . PHE A 1 193 ? 3.395 3.345 8.665 1.00 90.81 193 PHE A C 1
ATOM 1505 O O . PHE A 1 193 ? 3.823 3.451 9.817 1.00 90.81 193 PHE A O 1
ATOM 1512 N N . ALA A 1 194 ? 2.549 2.394 8.274 1.00 90.00 194 ALA A N 1
ATOM 1513 C CA . ALA A 1 194 ? 2.127 1.242 9.060 1.00 90.00 194 ALA A CA 1
ATOM 1514 C C . ALA A 1 194 ? 2.227 -0.036 8.216 1.00 90.00 194 ALA A C 1
ATOM 1516 O O . ALA A 1 194 ? 2.086 0.019 6.995 1.00 90.00 194 ALA A O 1
ATOM 1517 N N . ASP A 1 195 ? 2.472 -1.171 8.873 1.00 86.81 195 ASP A N 1
ATOM 1518 C CA . ASP A 1 195 ? 2.475 -2.492 8.239 1.00 86.81 195 ASP A CA 1
ATOM 1519 C C . ASP A 1 195 ? 1.460 -3.416 8.929 1.00 86.81 195 ASP A C 1
ATOM 1521 O O . ASP A 1 195 ? 1.554 -3.694 10.127 1.00 86.81 195 ASP A O 1
ATOM 1525 N N . GLY A 1 196 ? 0.458 -3.864 8.173 1.00 89.25 196 GLY A N 1
ATOM 1526 C CA . GLY A 1 196 ? -0.628 -4.694 8.685 1.00 89.25 196 GLY A CA 1
ATOM 1527 C C . GLY A 1 196 ? -1.720 -3.941 9.458 1.00 89.25 196 GLY A C 1
ATOM 1528 O O . GLY A 1 196 ? -1.652 -2.738 9.720 1.00 89.25 196 GLY A O 1
ATOM 1529 N N . TYR A 1 197 ? -2.778 -4.679 9.803 1.00 92.06 197 TYR A N 1
ATOM 1530 C CA . TYR A 1 197 ? -4.012 -4.120 10.358 1.00 92.06 197 TYR A CA 1
ATOM 1531 C C . TYR A 1 197 ? -3.797 -3.399 11.696 1.00 92.06 197 TYR A C 1
ATOM 1533 O O . TYR A 1 197 ? -4.220 -2.254 11.848 1.00 92.06 197 TYR A O 1
ATOM 1541 N N . ASP A 1 198 ? -3.104 -4.024 12.651 1.00 92.00 198 ASP A N 1
ATOM 1542 C CA . ASP A 1 198 ? -2.925 -3.454 13.993 1.00 92.00 198 ASP A CA 1
ATOM 1543 C C . ASP A 1 198 ? -2.146 -2.134 13.957 1.00 92.00 198 ASP A C 1
ATOM 1545 O O . ASP A 1 198 ? -2.562 -1.148 14.571 1.00 92.00 198 ASP A O 1
ATOM 1549 N N . GLU A 1 199 ? -1.050 -2.069 13.190 1.00 91.94 199 GLU A N 1
ATOM 1550 C CA . GLU A 1 199 ? -0.273 -0.834 13.056 1.00 91.94 199 GLU A CA 1
ATOM 1551 C C . GLU A 1 199 ? -1.092 0.277 12.383 1.00 91.94 199 GLU A C 1
ATOM 1553 O O . GLU A 1 199 ? -0.962 1.442 12.762 1.00 91.94 199 GLU A O 1
ATOM 1558 N N . VAL A 1 200 ? -1.978 -0.061 11.440 1.00 94.88 200 VAL A N 1
ATOM 1559 C CA . VAL A 1 200 ? -2.894 0.894 10.798 1.00 94.88 200 VAL A CA 1
ATOM 1560 C C . VAL A 1 200 ? -3.894 1.478 11.803 1.00 94.88 200 VAL A C 1
ATOM 1562 O O . VAL A 1 200 ? -4.096 2.697 11.837 1.00 94.88 200 VAL A O 1
ATOM 1565 N N . ILE A 1 201 ? -4.489 0.644 12.664 1.00 95.00 201 ILE A N 1
ATOM 1566 C CA . ILE A 1 201 ? -5.406 1.110 13.717 1.00 95.00 201 ILE A CA 1
ATOM 1567 C C . ILE A 1 201 ? -4.665 1.985 14.738 1.00 95.00 201 ILE A C 1
ATOM 1569 O O . ILE A 1 201 ? -5.147 3.063 15.107 1.00 95.00 201 ILE A O 1
ATOM 1573 N N . GLU A 1 202 ? -3.458 1.587 15.147 1.00 90.81 202 GLU A N 1
ATOM 1574 C CA . GLU A 1 202 ? -2.616 2.392 16.037 1.00 90.81 202 GLU A CA 1
ATOM 1575 C C . GLU A 1 202 ? -2.228 3.737 15.402 1.00 90.81 202 GLU A C 1
ATOM 1577 O O . GLU A 1 202 ? -2.273 4.789 16.056 1.00 90.81 202 GLU A O 1
ATOM 1582 N N . LEU A 1 203 ? -1.881 3.734 14.112 1.00 90.38 203 LEU A N 1
ATOM 1583 C CA . LEU A 1 203 ? -1.522 4.937 13.370 1.00 90.38 203 LEU A CA 1
ATOM 1584 C C . LEU A 1 203 ? -2.695 5.920 13.318 1.00 90.38 203 LEU A C 1
ATOM 1586 O O . LEU A 1 203 ? -2.499 7.120 13.553 1.00 90.38 203 LEU A O 1
ATOM 1590 N N . ALA A 1 204 ? -3.909 5.421 13.078 1.00 93.19 204 ALA A N 1
ATOM 1591 C CA . ALA A 1 204 ? -5.135 6.209 13.063 1.00 93.19 204 ALA A CA 1
ATOM 1592 C C . ALA A 1 204 ? -5.436 6.861 14.422 1.00 93.19 204 ALA A C 1
ATOM 1594 O O . ALA A 1 204 ? -5.818 8.040 14.462 1.00 93.19 204 ALA A O 1
ATOM 1595 N N . ALA A 1 205 ? -5.219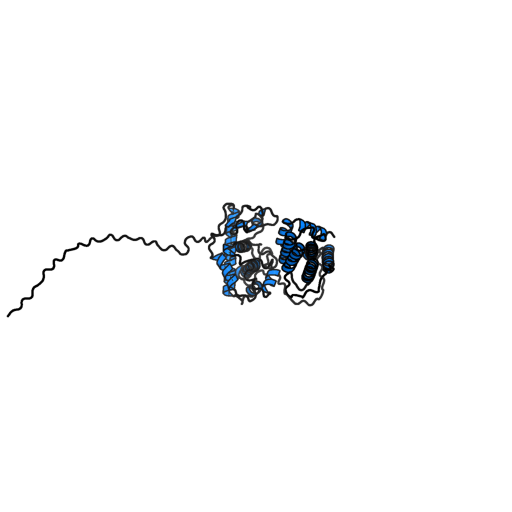 6.123 15.517 1.00 90.38 205 ALA A N 1
ATOM 1596 C CA . ALA A 1 205 ? -5.413 6.588 16.891 1.00 90.38 205 ALA A CA 1
ATOM 1597 C C . ALA A 1 205 ? -4.342 7.595 17.354 1.00 90.38 205 ALA A C 1
ATOM 1599 O O . ALA A 1 205 ? -4.594 8.408 18.244 1.00 90.38 205 ALA A O 1
ATOM 1600 N N . SER A 1 206 ? -3.150 7.568 16.750 1.00 86.88 206 SER A N 1
ATOM 1601 C CA . SER A 1 206 ? -2.068 8.506 17.065 1.00 86.88 206 SER A CA 1
ATOM 1602 C C . SER A 1 206 ? -2.391 9.952 16.645 1.00 86.88 206 SER A C 1
ATOM 1604 O O . SER A 1 206 ? -3.315 10.203 15.876 1.00 86.88 206 SER A O 1
ATOM 1606 N N . ASN A 1 207 ? -1.576 10.925 17.071 1.00 73.56 207 ASN A N 1
ATOM 1607 C CA . ASN A 1 207 ? -1.660 12.316 16.591 1.00 73.56 207 ASN A CA 1
ATOM 1608 C C . ASN A 1 207 ? -0.922 12.557 15.255 1.00 73.56 207 ASN A C 1
ATOM 1610 O O . ASN A 1 207 ? -0.829 13.697 14.798 1.00 73.56 207 ASN A O 1
ATOM 1614 N N . LYS A 1 208 ? -0.367 11.518 14.613 1.00 74.94 208 LYS A N 1
ATOM 1615 C CA . LYS A 1 208 ? 0.422 11.672 13.380 1.00 74.94 208 LYS A CA 1
ATOM 1616 C C . LYS A 1 208 ? -0.488 11.897 12.180 1.00 74.94 208 LYS A C 1
ATOM 1618 O O . LYS A 1 208 ? -1.352 11.076 11.909 1.00 74.94 208 LYS A O 1
ATOM 1623 N N . SER A 1 209 ? -0.280 12.940 11.385 1.00 80.31 209 SER A N 1
ATOM 1624 C CA . SER A 1 209 ? -1.124 13.241 10.213 1.00 80.31 209 SER A CA 1
ATOM 1625 C C . SER A 1 209 ? -0.926 12.305 9.008 1.00 80.31 209 SER A C 1
ATOM 1627 O O . SER A 1 209 ? -1.374 12.632 7.921 1.00 80.31 209 SER A O 1
ATOM 1629 N N . VAL A 1 210 ? -0.237 11.171 9.162 1.00 92.56 210 VAL A N 1
ATOM 1630 C CA . VAL A 1 210 ? 0.208 10.345 8.026 1.00 92.56 210 VAL A CA 1
ATOM 1631 C C . VAL A 1 210 ? -0.739 9.198 7.664 1.00 92.56 210 VAL A C 1
ATOM 1633 O O . VAL A 1 210 ? -0.623 8.682 6.563 1.00 92.56 210 VAL A O 1
ATOM 1636 N N . SER A 1 211 ? -1.717 8.842 8.510 1.00 95.25 211 SER A N 1
ATOM 1637 C CA . SER A 1 211 ? -2.655 7.745 8.195 1.00 95.25 211 SER A CA 1
ATOM 1638 C C . SER A 1 211 ? -3.500 8.006 6.941 1.00 95.25 211 SER A C 1
ATOM 1640 O O . SER A 1 211 ? -3.886 7.087 6.234 1.00 95.25 211 SER A O 1
ATOM 1642 N N . THR A 1 212 ? -3.746 9.270 6.597 1.00 96.56 212 THR A N 1
ATOM 1643 C CA . THR A 1 212 ? -4.478 9.687 5.388 1.00 96.56 212 THR A CA 1
ATOM 1644 C C . THR A 1 212 ? -3.718 9.469 4.080 1.00 96.56 212 THR A C 1
ATOM 1646 O O . THR A 1 212 ? -4.302 9.620 3.008 1.00 96.56 212 THR A O 1
ATOM 1649 N N . ARG A 1 213 ? -2.432 9.121 4.160 1.00 96.00 213 ARG A N 1
ATOM 1650 C CA . ARG A 1 213 ? -1.532 8.859 3.026 1.00 96.00 213 ARG A CA 1
ATOM 1651 C C . ARG A 1 213 ? -0.664 7.621 3.246 1.00 96.00 213 ARG A C 1
ATOM 1653 O O . ARG A 1 213 ? 0.374 7.465 2.614 1.00 96.00 213 ARG A O 1
ATOM 1660 N N . ASP A 1 214 ? -1.092 6.763 4.155 1.00 97.56 214 ASP A N 1
ATOM 1661 C CA . ASP A 1 214 ? -0.499 5.457 4.366 1.00 97.56 214 ASP A CA 1
ATOM 1662 C C . ASP A 1 214 ? -1.150 4.447 3.422 1.00 97.56 214 ASP A C 1
ATOM 1664 O O . ASP A 1 214 ? -2.374 4.311 3.391 1.00 97.56 214 ASP A O 1
ATOM 1668 N N . SER A 1 215 ? -0.331 3.784 2.611 1.00 96.81 215 SER A N 1
ATOM 1669 C CA . SER A 1 215 ? -0.788 2.835 1.588 1.00 96.81 215 SER A CA 1
ATOM 1670 C C . SER A 1 215 ? -1.592 1.669 2.176 1.00 96.81 215 SER A C 1
ATOM 1672 O O . SER A 1 215 ? -2.602 1.274 1.589 1.00 96.81 215 SER A O 1
ATOM 1674 N N . GLU A 1 216 ? -1.209 1.153 3.348 1.00 96.00 216 GLU A N 1
ATOM 1675 C CA . GLU A 1 216 ? -1.941 0.096 4.052 1.00 96.00 216 GLU A CA 1
ATOM 1676 C C . GLU A 1 216 ? -3.267 0.623 4.607 1.00 96.00 216 GLU A C 1
ATOM 1678 O O . GLU A 1 216 ? -4.320 0.043 4.345 1.00 96.00 216 GLU A O 1
ATOM 1683 N N . THR A 1 217 ? -3.263 1.781 5.273 1.00 98.06 217 THR A N 1
ATOM 1684 C CA . THR A 1 217 ? -4.486 2.427 5.774 1.00 98.06 217 THR A CA 1
ATOM 1685 C C . THR A 1 217 ? -5.501 2.657 4.654 1.00 98.06 217 THR A C 1
ATOM 1687 O O . THR A 1 217 ? -6.693 2.394 4.830 1.00 98.06 217 THR A O 1
ATOM 1690 N N . LEU A 1 218 ? -5.047 3.129 3.489 1.00 98.62 218 LEU A N 1
ATOM 1691 C CA . LEU A 1 218 ? -5.899 3.310 2.316 1.00 98.62 218 LEU A CA 1
ATOM 1692 C C . LEU A 1 218 ? -6.491 1.967 1.856 1.00 98.62 218 LEU A C 1
ATOM 1694 O O . LEU A 1 218 ? -7.707 1.855 1.701 1.00 98.62 218 LEU A O 1
ATOM 1698 N N . GLN A 1 219 ? -5.678 0.920 1.707 1.00 98.62 219 GLN A N 1
ATOM 1699 C CA . GLN A 1 219 ? -6.179 -0.403 1.318 1.00 98.62 219 GLN A CA 1
ATOM 1700 C C . GLN A 1 219 ? -7.219 -0.958 2.301 1.00 98.62 219 GLN A C 1
ATOM 1702 O O . GLN A 1 219 ? -8.315 -1.324 1.871 1.00 98.62 219 GLN A O 1
ATOM 1707 N N . TYR A 1 220 ? -6.916 -0.986 3.604 1.00 98.69 220 TYR A N 1
ATOM 1708 C CA . TYR A 1 220 ? -7.838 -1.509 4.617 1.00 98.69 220 TYR A CA 1
ATOM 1709 C C . TYR A 1 220 ? -9.143 -0.715 4.672 1.00 98.69 220 TYR A C 1
ATOM 1711 O O . TYR A 1 220 ? -10.224 -1.307 4.702 1.00 98.69 220 TYR A O 1
ATOM 1719 N N . PHE A 1 221 ? -9.066 0.619 4.615 1.00 98.69 221 PHE A N 1
ATOM 1720 C CA . PHE A 1 221 ? -10.259 1.455 4.548 1.00 98.69 221 PHE A CA 1
ATOM 1721 C C . PHE A 1 221 ? -11.116 1.115 3.325 1.00 98.69 221 PHE A C 1
ATOM 1723 O O . PHE A 1 221 ? -12.331 0.952 3.455 1.00 98.69 221 PHE A O 1
ATOM 1730 N N . ALA A 1 222 ? -10.502 1.013 2.142 1.00 98.81 222 ALA A N 1
ATOM 1731 C CA . ALA A 1 222 ? -11.228 0.741 0.910 1.00 98.81 222 ALA A CA 1
ATOM 1732 C C . ALA A 1 222 ? -11.910 -0.634 0.955 1.00 98.81 222 ALA A C 1
ATOM 1734 O O . ALA A 1 222 ? -13.093 -0.747 0.627 1.00 98.81 222 ALA A O 1
ATOM 1735 N N . LEU A 1 223 ? -11.192 -1.657 1.429 1.00 98.81 223 LEU A N 1
ATOM 1736 C CA . LEU A 1 223 ? -11.704 -3.013 1.614 1.00 98.81 223 LEU A CA 1
ATOM 1737 C C . LEU A 1 223 ? -12.863 -3.057 2.617 1.00 98.81 223 LEU A C 1
ATOM 1739 O O . LEU A 1 223 ? -13.915 -3.614 2.302 1.00 98.81 223 LEU A O 1
ATOM 1743 N N . GLU A 1 224 ? -12.728 -2.444 3.795 1.00 98.69 224 GLU A N 1
ATOM 1744 C CA . GLU A 1 224 ? -13.788 -2.479 4.809 1.00 98.69 224 GLU A CA 1
ATOM 1745 C C . GLU A 1 224 ? -15.021 -1.677 4.398 1.00 98.69 224 GLU A C 1
ATOM 1747 O O . GLU A 1 224 ? -16.143 -2.150 4.581 1.00 98.69 224 GLU A O 1
ATOM 1752 N N . ALA A 1 225 ? -14.842 -0.497 3.796 1.00 98.69 225 ALA A N 1
ATOM 1753 C CA . ALA A 1 225 ? -15.958 0.289 3.277 1.00 98.69 225 ALA A CA 1
ATOM 1754 C C . ALA A 1 225 ? -16.717 -0.476 2.180 1.00 98.69 225 ALA A C 1
ATOM 1756 O O . ALA A 1 225 ? -17.948 -0.490 2.175 1.00 98.69 225 ALA A O 1
ATOM 1757 N N . TYR A 1 226 ? -16.001 -1.155 1.277 1.00 98.75 226 TYR A N 1
ATOM 1758 C CA . TYR A 1 226 ? -16.605 -1.984 0.232 1.00 98.75 226 TYR A CA 1
ATOM 1759 C C . TYR A 1 226 ? -17.335 -3.198 0.813 1.00 98.75 226 TYR A C 1
ATOM 1761 O O . TYR A 1 226 ? -18.478 -3.477 0.448 1.00 98.75 226 TYR A O 1
ATOM 1769 N N . ALA A 1 227 ? -16.718 -3.887 1.775 1.00 98.62 227 ALA A N 1
ATOM 1770 C CA . ALA A 1 227 ? -17.349 -4.989 2.487 1.00 98.62 227 ALA A CA 1
ATOM 1771 C C . ALA A 1 227 ? -18.651 -4.557 3.171 1.00 98.62 227 ALA A C 1
ATOM 1773 O O . ALA A 1 227 ? -19.672 -5.229 3.037 1.00 98.62 227 ALA A O 1
ATOM 1774 N N . PHE A 1 228 ? -18.610 -3.438 3.893 1.00 98.62 228 PHE A N 1
ATOM 1775 C CA . PHE A 1 228 ? -19.721 -2.951 4.698 1.00 98.62 228 PHE A CA 1
ATOM 1776 C C . PHE A 1 228 ? -20.868 -2.379 3.868 1.00 98.62 228 PHE A C 1
ATOM 1778 O O . PHE A 1 228 ? -22.021 -2.605 4.215 1.00 98.62 228 PHE A O 1
ATOM 1785 N N . ASP A 1 229 ? -20.594 -1.635 2.798 1.00 98.56 229 ASP A N 1
ATOM 1786 C CA . ASP A 1 229 ? -21.659 -0.984 2.027 1.00 98.56 229 ASP A CA 1
ATOM 1787 C C . ASP A 1 229 ? -22.201 -1.859 0.889 1.00 98.56 229 ASP A C 1
ATOM 1789 O O . ASP A 1 229 ? -23.385 -1.756 0.562 1.00 98.56 229 ASP A O 1
ATOM 1793 N N . ILE A 1 230 ? -21.351 -2.687 0.266 1.00 98.00 230 ILE A N 1
ATOM 1794 C CA . ILE A 1 230 ? -21.683 -3.413 -0.971 1.00 98.00 230 ILE A CA 1
ATOM 1795 C C . ILE A 1 230 ? -21.840 -4.912 -0.718 1.00 98.00 230 ILE A C 1
ATOM 1797 O O . ILE A 1 230 ? -22.865 -5.485 -1.082 1.00 98.00 230 ILE A O 1
ATOM 1801 N N . VAL A 1 231 ? -20.836 -5.559 -0.121 1.00 97.62 231 VAL A N 1
ATOM 1802 C CA . VAL A 1 231 ? -20.771 -7.033 -0.074 1.00 97.62 231 VAL A CA 1
ATOM 1803 C C . VAL A 1 231 ? -21.728 -7.610 0.965 1.00 97.62 231 VAL A C 1
ATOM 1805 O O . VAL A 1 231 ? -22.524 -8.494 0.655 1.00 97.62 231 VAL A O 1
ATOM 1808 N N . VAL A 1 232 ? -21.669 -7.097 2.195 1.00 97.00 232 VAL A N 1
ATOM 1809 C CA . VAL A 1 232 ? -22.554 -7.486 3.299 1.00 97.00 232 VAL A CA 1
ATOM 1810 C C . VAL A 1 232 ? -23.135 -6.210 3.924 1.00 97.00 232 VAL A C 1
ATOM 1812 O O . VAL A 1 232 ? -22.648 -5.758 4.963 1.00 97.00 232 VAL A O 1
ATOM 1815 N N . PRO A 1 233 ? -24.155 -5.597 3.292 1.00 97.19 233 PRO A N 1
ATOM 1816 C CA . PRO A 1 233 ? -24.651 -4.272 3.656 1.00 97.19 233 PRO A CA 1
ATOM 1817 C C . PRO A 1 233 ? -24.951 -4.100 5.151 1.00 97.19 233 PRO A C 1
ATOM 1819 O O . PRO A 1 233 ? -25.774 -4.817 5.722 1.00 97.19 233 PRO A O 1
ATOM 1822 N N . GLY A 1 234 ? -24.298 -3.122 5.781 1.00 94.44 234 GLY A N 1
ATOM 1823 C CA . GLY A 1 234 ? -24.478 -2.773 7.191 1.00 94.44 234 GLY A CA 1
ATOM 1824 C C . GLY A 1 234 ? -23.745 -3.673 8.191 1.00 94.44 234 GLY A C 1
ATOM 1825 O O . GLY A 1 234 ? -23.827 -3.413 9.391 1.00 94.44 234 GLY A O 1
ATOM 1826 N N . VAL A 1 235 ? -23.043 -4.711 7.726 1.00 96.44 235 VAL A N 1
ATOM 1827 C CA . VAL A 1 235 ? -22.333 -5.679 8.583 1.00 96.44 235 VAL A CA 1
ATOM 1828 C C . VAL A 1 235 ? -20.867 -5.817 8.171 1.00 96.44 235 VAL A C 1
ATOM 1830 O O . VAL A 1 235 ? -19.980 -5.723 9.014 1.00 96.44 235 VAL A O 1
ATOM 1833 N N . GLY A 1 236 ? -20.597 -5.999 6.879 1.00 97.19 236 GLY A N 1
ATOM 1834 C CA . GLY A 1 236 ? -19.264 -6.279 6.350 1.00 97.19 236 GLY A CA 1
ATOM 1835 C C . GLY A 1 236 ? -18.680 -7.608 6.839 1.00 97.19 236 GLY A C 1
ATOM 1836 O O . GLY A 1 236 ? -19.399 -8.542 7.191 1.00 97.19 236 GLY A O 1
ATOM 1837 N N . CYS A 1 237 ? -17.350 -7.681 6.853 1.00 97.12 237 CYS A N 1
ATOM 1838 C CA . CYS A 1 237 ? -16.574 -8.768 7.454 1.00 97.12 237 CYS A CA 1
ATOM 1839 C C . CYS A 1 237 ? -15.336 -8.208 8.180 1.00 97.12 237 CYS A C 1
ATOM 1841 O O . CYS A 1 237 ? -14.208 -8.554 7.826 1.00 97.12 237 CYS A O 1
ATOM 1843 N N . PRO A 1 238 ? -15.517 -7.311 9.170 1.00 94.81 238 PRO A N 1
ATOM 1844 C CA . PRO A 1 238 ? -14.405 -6.593 9.796 1.00 94.81 238 PRO A CA 1
ATOM 1845 C C . PRO A 1 238 ? -13.403 -7.524 10.491 1.00 94.81 238 PRO A C 1
ATOM 1847 O O . PRO A 1 238 ? -12.228 -7.188 10.546 1.00 94.81 238 PRO A O 1
ATOM 1850 N N . GLY A 1 239 ? -13.847 -8.697 10.954 1.00 91.75 239 GLY A N 1
ATOM 1851 C CA . GLY A 1 239 ? -13.040 -9.622 11.748 1.00 91.75 239 GLY A CA 1
ATOM 1852 C C . GLY A 1 239 ? -13.103 -9.310 13.240 1.00 91.75 239 GLY A C 1
ATOM 1853 O O . GLY A 1 239 ? -14.069 -8.695 13.699 1.00 91.75 239 GLY A O 1
ATOM 1854 N N . GLU A 1 240 ? -12.117 -9.787 13.994 1.00 83.19 240 GLU A N 1
ATOM 1855 C CA . GLU A 1 240 ? -12.061 -9.569 15.439 1.00 83.19 240 GLU A CA 1
ATOM 1856 C C . GLU A 1 240 ? -11.742 -8.099 15.733 1.00 83.19 240 GLU A C 1
ATOM 1858 O O . GLU A 1 240 ? -10.806 -7.507 15.194 1.00 83.19 240 GLU A O 1
ATOM 1863 N N . GLN A 1 241 ? -12.570 -7.484 16.575 1.00 62.47 241 GLN A N 1
ATOM 1864 C CA . GLN A 1 241 ? -12.290 -6.171 17.129 1.00 62.47 241 GLN A CA 1
ATOM 1865 C C . GLN A 1 241 ? -11.449 -6.407 18.378 1.00 62.47 241 GLN A C 1
ATOM 1867 O O . GLN A 1 241 ? -11.962 -6.896 19.381 1.00 62.47 241 GLN A O 1
ATOM 1872 N N . HIS A 1 242 ? -10.154 -6.099 18.318 1.00 50.34 242 HIS A N 1
ATOM 1873 C CA . HIS A 1 242 ? -9.376 -5.926 19.537 1.00 50.34 242 HIS A CA 1
ATOM 1874 C C . HIS A 1 242 ? -9.879 -4.649 20.207 1.00 50.34 242 HIS A C 1
ATOM 1876 O O . HIS A 1 242 ? -9.372 -3.552 19.966 1.00 50.34 242 HIS A O 1
ATOM 1882 N N . ASP A 1 243 ? -10.942 -4.782 20.996 1.00 36.81 243 ASP A N 1
ATOM 1883 C CA . ASP A 1 243 ? -11.348 -3.739 21.916 1.00 36.81 243 ASP A CA 1
ATOM 1884 C C . ASP A 1 243 ? -10.152 -3.489 22.835 1.00 36.81 243 ASP A C 1
ATOM 1886 O O . ASP A 1 243 ? -9.726 -4.359 23.593 1.00 36.81 243 ASP A O 1
ATOM 1890 N N . HIS A 1 244 ? -9.564 -2.296 22.744 1.00 35.03 244 HIS A N 1
ATOM 1891 C CA . HIS A 1 244 ? -8.658 -1.799 23.769 1.00 35.03 244 HIS A CA 1
ATOM 1892 C C . HIS A 1 244 ? -9.484 -1.492 25.025 1.00 35.03 244 HIS A C 1
ATOM 1894 O O . HIS A 1 244 ? -9.646 -0.336 25.422 1.00 35.03 244 HIS A O 1
ATOM 1900 N N . GLU A 1 245 ? -10.044 -2.528 25.644 1.00 27.44 245 GLU A N 1
ATOM 1901 C CA . GLU A 1 245 ? -10.394 -2.462 27.046 1.00 27.44 245 GLU A CA 1
ATOM 1902 C C . GLU A 1 245 ? -9.084 -2.261 27.805 1.00 27.44 245 GLU A C 1
ATOM 1904 O O . GLU A 1 245 ? -8.085 -2.953 27.601 1.00 27.44 245 GLU A O 1
ATOM 1909 N N . HIS A 1 246 ? -9.064 -1.236 28.651 1.00 32.06 246 HIS A N 1
ATOM 1910 C CA . HIS A 1 246 ? -8.056 -1.101 29.684 1.00 32.06 246 HIS A CA 1
ATOM 1911 C C . HIS A 1 246 ? -8.200 -2.292 30.636 1.00 32.06 246 HIS A C 1
ATOM 1913 O O . HIS A 1 246 ? -8.839 -2.188 31.682 1.00 32.06 246 HIS A O 1
ATOM 1919 N N . GLU A 1 247 ? -7.626 -3.431 30.264 1.00 29.58 247 GLU A N 1
ATOM 1920 C CA . GLU A 1 247 ? -7.509 -4.572 31.151 1.00 29.58 247 GLU A CA 1
ATOM 1921 C C . GLU A 1 247 ? -6.457 -4.236 32.201 1.00 29.58 247 GLU A C 1
ATOM 1923 O O . GLU A 1 247 ? -5.242 -4.256 31.988 1.00 29.58 247 GLU A O 1
ATOM 1928 N N . HIS A 1 248 ? -6.972 -3.877 33.374 1.00 31.20 248 HIS A N 1
ATOM 1929 C CA . HIS A 1 248 ? -6.293 -4.180 34.612 1.00 31.20 248 HIS A CA 1
ATOM 1930 C C . HIS A 1 248 ? -5.910 -5.656 34.589 1.00 31.20 248 HIS A C 1
ATOM 1932 O O . HIS A 1 248 ? -6.769 -6.528 34.504 1.00 31.20 248 HIS A O 1
ATOM 1938 N N . GLU A 1 249 ? -4.604 -5.876 34.661 1.00 32.69 249 GLU A N 1
ATOM 1939 C CA . GLU A 1 249 ? -3.926 -7.146 34.846 1.00 32.69 249 GLU A CA 1
ATOM 1940 C C . GLU A 1 249 ? -4.702 -8.062 35.806 1.00 32.69 249 GLU A C 1
ATOM 1942 O O . GLU A 1 249 ? -4.613 -7.951 37.029 1.00 32.69 249 GLU A O 1
ATOM 1947 N N . HIS A 1 250 ? -5.465 -8.987 35.234 1.00 29.22 250 HIS A N 1
ATOM 1948 C CA . HIS A 1 250 ? -5.850 -10.216 35.895 1.00 29.22 250 HIS A CA 1
ATOM 1949 C C . HIS A 1 250 ? -5.467 -11.367 34.978 1.00 29.22 250 HIS A C 1
ATOM 1951 O O . HIS A 1 250 ? -6.079 -11.633 33.951 1.00 29.22 250 HIS A O 1
ATOM 1957 N N . THR A 1 251 ? -4.382 -12.018 35.377 1.00 36.88 251 THR A N 1
ATOM 1958 C CA . THR A 1 251 ? -3.887 -13.271 34.829 1.00 36.88 251 THR A CA 1
ATOM 1959 C C . THR A 1 251 ? -4.979 -14.333 34.856 1.00 36.88 251 THR A C 1
ATOM 1961 O O . THR A 1 251 ? -5.309 -14.839 35.929 1.00 36.88 251 THR A O 1
ATOM 1964 N N . GLU A 1 252 ? -5.468 -14.725 33.685 1.00 31.92 252 GLU A N 1
ATOM 1965 C CA . GLU A 1 252 ? -6.046 -16.049 33.481 1.00 31.92 252 GLU A CA 1
ATOM 1966 C C . GLU A 1 252 ? -5.361 -16.745 32.304 1.00 31.92 252 GLU A C 1
ATOM 1968 O O . GLU A 1 252 ? -5.510 -16.390 31.136 1.00 31.92 252 GLU A O 1
ATOM 1973 N N . ASP A 1 253 ? -4.583 -17.763 32.665 1.00 38.59 253 ASP A N 1
ATOM 1974 C CA . ASP A 1 253 ? -3.990 -18.739 31.769 1.00 38.59 253 ASP A CA 1
ATOM 1975 C C . ASP A 1 253 ? -5.074 -19.455 30.951 1.00 38.59 253 ASP A C 1
ATOM 1977 O O . ASP A 1 253 ? -5.904 -20.196 31.489 1.00 38.59 253 ASP A O 1
ATOM 1981 N N . LYS A 1 254 ? -4.992 -19.348 29.622 1.00 34.31 254 LYS A N 1
ATOM 1982 C CA . LYS A 1 254 ? -5.435 -20.422 28.731 1.00 34.31 254 LYS A CA 1
ATOM 1983 C C . LYS A 1 254 ? -4.291 -20.835 27.825 1.00 34.31 254 LYS A C 1
ATOM 1985 O O . LYS A 1 254 ? -3.794 -20.068 27.010 1.00 34.31 254 LYS A O 1
ATOM 1990 N N . ALA A 1 255 ? -3.884 -22.080 28.039 1.00 41.56 255 ALA A N 1
ATOM 1991 C CA . ALA A 1 255 ? -2.850 -22.780 27.312 1.00 41.56 255 ALA A CA 1
ATOM 1992 C C . ALA A 1 255 ? -3.195 -22.871 25.820 1.00 41.56 255 ALA A C 1
ATOM 1994 O O . ALA A 1 255 ? -4.149 -23.554 25.447 1.00 41.56 255 ALA A O 1
ATOM 1995 N N . ASP A 1 256 ? -2.375 -22.229 24.991 1.00 37.47 256 ASP A N 1
ATOM 1996 C CA . ASP A 1 256 ? -2.169 -22.634 23.607 1.00 37.47 256 ASP A CA 1
ATOM 1997 C C . ASP A 1 256 ? -0.814 -23.344 23.508 1.00 37.47 256 ASP A C 1
ATOM 1999 O O . ASP A 1 256 ? 0.189 -22.910 24.081 1.00 37.47 256 ASP A O 1
ATOM 2003 N N . GLY A 1 257 ? -0.817 -24.496 22.847 1.00 41.00 257 GLY A N 1
ATOM 2004 C CA . GLY A 1 257 ? 0.258 -25.485 22.807 1.00 41.00 257 GLY A CA 1
ATOM 2005 C C . GLY A 1 257 ? 1.419 -25.106 21.890 1.00 41.00 257 GLY A C 1
ATOM 2006 O O . GLY A 1 257 ? 1.907 -25.961 21.153 1.00 41.00 257 GLY A O 1
ATOM 2007 N N . GLY A 1 258 ? 1.863 -23.849 21.936 1.00 42.19 258 GLY A N 1
ATOM 2008 C CA . GLY A 1 258 ? 3.126 -23.386 21.365 1.00 42.19 258 GLY A CA 1
ATOM 2009 C C . GLY A 1 258 ? 4.285 -23.687 22.317 1.00 42.19 258 GLY A C 1
ATOM 2010 O O . GLY A 1 258 ? 4.189 -23.476 23.524 1.00 42.19 258 GLY A O 1
ATOM 2011 N N . ASN A 1 259 ? 5.363 -24.246 21.779 1.00 51.25 259 ASN A N 1
ATOM 2012 C CA . ASN A 1 259 ? 6.464 -24.889 22.493 1.00 51.25 259 ASN A CA 1
ATOM 2013 C C . ASN A 1 259 ? 7.020 -24.041 23.661 1.00 51.25 259 ASN A C 1
ATOM 2015 O O . ASN A 1 259 ? 7.721 -23.054 23.448 1.00 51.25 259 ASN A O 1
ATOM 2019 N N . LEU A 1 260 ? 6.757 -24.457 24.908 1.00 48.06 260 LEU A N 1
ATOM 2020 C CA . LEU A 1 260 ? 7.194 -23.788 26.148 1.00 48.06 260 LEU A CA 1
ATOM 2021 C C . LEU A 1 260 ? 8.705 -23.472 26.167 1.00 48.06 260 LEU A C 1
ATOM 2023 O O . LEU A 1 260 ? 9.128 -22.518 26.812 1.00 48.06 260 LEU A O 1
ATOM 2027 N N . ALA A 1 261 ? 9.503 -24.251 25.429 1.00 56.56 261 ALA A N 1
ATOM 2028 C CA . ALA A 1 261 ? 10.942 -24.063 25.276 1.00 56.56 261 ALA A CA 1
ATOM 2029 C C . ALA A 1 261 ? 11.329 -22.809 24.461 1.00 56.56 261 ALA A C 1
ATOM 2031 O O . ALA A 1 261 ? 12.344 -22.184 24.753 1.00 56.56 261 ALA A O 1
ATOM 2032 N N . GLU A 1 262 ? 10.537 -22.411 23.464 1.00 58.66 262 GLU A N 1
ATOM 2033 C CA . GLU A 1 262 ? 10.845 -21.270 22.584 1.00 58.66 262 GLU A CA 1
ATOM 2034 C C . GLU A 1 262 ? 10.606 -19.937 23.301 1.00 58.66 262 GLU A C 1
ATOM 2036 O O . GLU A 1 262 ? 11.483 -19.070 23.332 1.00 58.66 262 GLU A O 1
ATOM 2041 N N . LYS A 1 263 ? 9.485 -19.841 24.028 1.00 62.91 263 LYS A N 1
ATOM 2042 C CA . LYS A 1 263 ? 9.166 -18.689 24.882 1.00 62.91 263 LYS A CA 1
ATOM 2043 C C . LYS A 1 263 ? 10.246 -18.453 25.946 1.00 62.91 263 LYS A C 1
ATOM 2045 O O . LYS A 1 263 ? 10.648 -17.317 26.180 1.00 62.91 263 LYS A O 1
ATOM 2050 N N . THR A 1 264 ? 10.795 -19.526 26.527 1.00 75.81 264 THR A N 1
ATOM 2051 C CA . THR A 1 264 ? 11.872 -19.415 27.525 1.00 75.81 264 THR A CA 1
ATOM 2052 C C . THR A 1 264 ? 13.202 -18.906 26.965 1.00 75.81 264 THR A C 1
ATOM 2054 O O . THR A 1 264 ? 13.952 -18.273 27.706 1.00 75.81 264 THR A O 1
ATOM 2057 N N . VAL A 1 265 ? 13.508 -19.146 25.683 1.00 84.81 265 VAL A N 1
ATOM 2058 C CA . VAL A 1 265 ? 14.766 -18.690 25.057 1.00 84.81 265 VAL A CA 1
ATOM 2059 C C . VAL A 1 265 ? 14.727 -17.186 24.796 1.00 84.81 265 VAL A C 1
ATOM 2061 O O . VAL A 1 265 ? 15.664 -16.471 25.153 1.00 84.81 265 VAL A O 1
ATOM 2064 N N . ILE A 1 266 ? 13.627 -16.682 24.233 1.00 84.81 266 ILE A N 1
ATOM 2065 C CA . ILE A 1 266 ? 13.470 -15.250 23.939 1.00 84.81 266 ILE A CA 1
ATOM 2066 C C . ILE A 1 266 ? 13.468 -14.423 25.228 1.00 84.81 266 ILE A C 1
ATOM 2068 O O . ILE A 1 266 ? 14.149 -13.397 25.301 1.00 84.81 266 ILE A O 1
ATOM 2072 N N . ASP A 1 267 ? 12.782 -14.896 26.273 1.00 85.88 267 ASP A N 1
ATOM 2073 C CA . ASP A 1 267 ? 12.775 -14.240 27.584 1.00 85.88 267 ASP A CA 1
ATOM 2074 C C . ASP A 1 267 ? 14.191 -14.096 28.163 1.00 85.88 267 ASP A C 1
ATOM 2076 O O . ASP A 1 267 ? 14.534 -13.069 28.759 1.00 85.88 267 ASP A O 1
ATOM 2080 N N . GLU A 1 268 ? 15.043 -15.106 27.978 1.00 88.81 268 GLU A N 1
ATOM 2081 C CA . GLU A 1 268 ? 16.430 -15.062 28.437 1.00 88.81 268 GLU A CA 1
ATOM 2082 C C . GLU A 1 268 ? 17.278 -14.086 27.609 1.00 88.81 268 GLU A C 1
ATOM 2084 O O . GLU A 1 268 ? 18.048 -13.304 28.172 1.00 88.81 268 GLU A O 1
ATOM 2089 N N . LEU A 1 269 ? 17.086 -14.040 26.288 1.00 90.19 269 LEU A N 1
ATOM 2090 C CA . LEU A 1 269 ? 17.757 -13.075 25.410 1.00 90.19 269 LEU A CA 1
ATOM 2091 C C . LEU A 1 269 ? 17.402 -11.627 25.768 1.00 90.19 269 LEU A C 1
ATOM 2093 O O . LEU A 1 269 ? 18.292 -10.770 25.828 1.00 90.19 269 LEU A O 1
ATOM 2097 N N . ILE A 1 270 ? 16.130 -11.358 26.081 1.00 89.44 270 ILE A N 1
ATOM 2098 C CA . ILE A 1 270 ? 15.676 -10.044 26.553 1.00 89.44 270 ILE A CA 1
ATOM 2099 C C . ILE A 1 270 ? 16.370 -9.687 27.872 1.00 89.44 270 ILE A C 1
ATOM 2101 O O . ILE A 1 270 ? 16.904 -8.584 28.002 1.00 89.44 270 ILE A O 1
ATOM 2105 N N . LYS A 1 271 ? 16.439 -10.608 28.843 1.00 90.50 271 LYS A N 1
ATOM 2106 C CA . LYS A 1 271 ? 17.159 -10.362 30.108 1.00 90.50 271 LYS A CA 1
ATOM 2107 C C . LYS A 1 271 ? 18.638 -10.068 29.877 1.00 90.50 271 LYS A C 1
ATOM 2109 O O . LYS A 1 271 ? 19.182 -9.153 30.495 1.00 90.50 271 LYS A O 1
ATOM 2114 N N . GLN A 1 272 ? 19.295 -10.813 28.990 1.00 92.06 272 GLN A N 1
ATOM 2115 C CA . GLN A 1 272 ? 20.695 -10.567 28.645 1.00 92.06 272 GLN A CA 1
ATOM 2116 C C . GLN A 1 272 ? 20.885 -9.176 28.030 1.00 92.06 272 GLN A C 1
ATOM 2118 O O . GLN A 1 272 ? 21.819 -8.469 28.407 1.00 92.06 272 GLN A O 1
ATOM 2123 N N . PHE A 1 273 ? 19.990 -8.753 27.132 1.00 93.75 273 PHE A N 1
ATOM 2124 C CA . PHE A 1 273 ? 19.996 -7.400 26.578 1.00 93.75 273 PHE A CA 1
ATOM 2125 C C . PHE A 1 273 ? 19.813 -6.330 27.666 1.00 93.75 273 PHE A C 1
ATOM 2127 O O . PHE A 1 273 ? 20.585 -5.373 27.720 1.00 93.75 273 PHE A O 1
ATOM 2134 N N . LEU A 1 274 ? 18.849 -6.496 28.575 1.00 91.81 274 LEU A N 1
ATOM 2135 C CA . LEU A 1 274 ? 18.589 -5.537 29.658 1.00 91.81 274 LEU A CA 1
ATOM 2136 C C . LEU A 1 274 ? 19.767 -5.400 30.638 1.00 91.81 274 LEU A C 1
ATOM 2138 O O . LEU A 1 274 ? 19.932 -4.351 31.259 1.00 91.81 274 LEU A O 1
ATOM 2142 N N . ASN A 1 275 ? 20.607 -6.431 30.751 1.00 93.69 275 ASN A N 1
ATOM 2143 C CA . ASN A 1 275 ? 21.788 -6.437 31.615 1.00 93.69 275 ASN A CA 1
ATOM 2144 C C . ASN A 1 275 ? 23.043 -5.813 30.983 1.00 93.69 275 ASN A C 1
ATOM 2146 O O . ASN A 1 275 ? 24.060 -5.686 31.675 1.0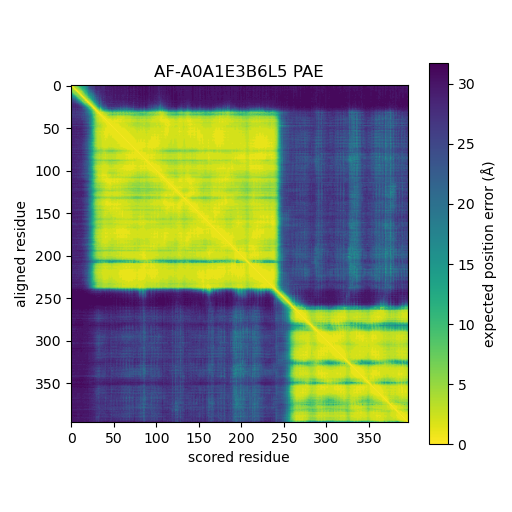0 93.69 275 ASN A O 1
ATOM 2150 N N . LEU A 1 276 ? 22.996 -5.408 29.707 1.00 93.12 276 LEU A N 1
ATOM 2151 C CA . LEU A 1 276 ? 24.113 -4.717 29.063 1.00 93.12 276 LEU A CA 1
ATOM 2152 C C . LEU A 1 276 ? 24.450 -3.409 29.790 1.00 93.12 276 LEU A C 1
ATOM 2154 O O . LEU A 1 276 ? 23.582 -2.696 30.300 1.00 93.12 276 LEU A O 1
ATOM 2158 N N . ARG A 1 277 ? 25.746 -3.100 29.856 1.00 92.38 277 ARG A N 1
ATOM 2159 C CA . ARG A 1 277 ? 26.285 -1.933 30.560 1.00 92.38 277 ARG A CA 1
ATOM 2160 C C . ARG A 1 277 ? 27.216 -1.177 29.625 1.00 92.38 277 ARG A C 1
ATOM 2162 O O . ARG A 1 277 ? 28.084 -1.779 29.004 1.00 92.38 277 ARG A O 1
ATOM 2169 N N . PHE A 1 278 ? 27.047 0.139 29.587 1.00 92.31 278 PHE A N 1
ATOM 2170 C CA . PHE A 1 278 ? 27.856 1.051 28.783 1.00 92.31 278 PHE A CA 1
ATOM 2171 C C . PHE A 1 278 ? 28.316 2.233 29.637 1.00 92.31 278 PHE A C 1
ATOM 2173 O O . PHE A 1 278 ? 27.573 2.719 30.506 1.00 92.31 278 PHE A O 1
ATOM 2180 N N . ASP A 1 279 ? 29.530 2.707 29.375 1.00 89.25 279 ASP A N 1
ATOM 2181 C CA . ASP A 1 279 ? 30.096 3.862 30.066 1.00 89.25 279 ASP A CA 1
ATOM 2182 C C . ASP A 1 279 ? 29.466 5.177 29.579 1.00 89.25 279 ASP A C 1
ATOM 2184 O O . ASP A 1 279 ? 28.888 5.272 28.497 1.00 89.25 279 ASP A O 1
ATOM 2188 N N . GLY A 1 280 ? 29.547 6.221 30.404 1.00 86.38 280 GLY A N 1
ATOM 2189 C CA . GLY A 1 280 ? 29.068 7.560 30.052 1.00 86.38 280 GLY A CA 1
ATOM 2190 C C . GLY A 1 280 ? 28.224 8.219 31.136 1.00 86.38 280 GLY A C 1
ATOM 2191 O O . GLY A 1 280 ? 27.845 7.610 32.142 1.00 86.38 280 GLY A O 1
ATOM 2192 N N . ASN A 1 281 ? 27.896 9.483 30.912 1.00 85.56 281 ASN A N 1
ATOM 2193 C CA . ASN A 1 281 ? 27.068 10.278 31.805 1.00 85.56 281 ASN A CA 1
ATOM 2194 C C . ASN A 1 281 ? 25.584 9.878 31.694 1.00 85.56 281 ASN A C 1
ATOM 2196 O O . ASN A 1 281 ? 25.159 9.294 30.688 1.00 85.56 281 ASN A O 1
ATOM 2200 N N . PRO A 1 282 ? 24.764 10.178 32.717 1.00 77.69 282 PRO A N 1
ATOM 2201 C CA . PRO A 1 282 ? 23.315 10.086 32.597 1.00 77.69 282 PRO A CA 1
ATOM 2202 C C . PRO A 1 282 ? 22.833 10.951 31.425 1.00 77.69 282 PRO A C 1
ATOM 2204 O O . PRO A 1 282 ? 23.044 12.162 31.413 1.00 77.69 282 PRO A O 1
ATOM 2207 N N . ALA A 1 283 ? 22.208 10.328 30.428 1.00 69.69 283 ALA A N 1
ATOM 2208 C CA . ALA A 1 283 ? 21.592 11.048 29.322 1.00 69.69 283 ALA A CA 1
ATOM 2209 C C . ALA A 1 283 ? 20.191 11.531 29.725 1.00 69.69 283 ALA A C 1
ATOM 2211 O O . ALA A 1 283 ? 19.458 10.826 30.424 1.00 69.69 283 ALA A O 1
ATOM 2212 N N . SER A 1 284 ? 19.796 12.713 29.252 1.00 75.94 284 SER A N 1
ATOM 2213 C CA . SER A 1 284 ? 18.441 13.247 29.423 1.00 75.94 284 SER A CA 1
ATOM 2214 C C . SER A 1 284 ? 17.410 12.327 28.771 1.00 75.94 284 SER A C 1
ATOM 2216 O O . SER A 1 284 ? 17.628 11.862 27.650 1.00 75.94 284 SER A O 1
ATOM 2218 N N . VAL A 1 285 ? 16.302 12.059 29.460 1.00 77.19 285 VAL A N 1
ATOM 2219 C CA . VAL A 1 285 ? 15.197 11.254 28.921 1.00 77.19 285 VAL A CA 1
ATOM 2220 C C . VAL A 1 285 ? 14.402 12.109 27.936 1.00 77.19 285 VAL A C 1
ATOM 2222 O O . VAL A 1 285 ? 13.952 13.196 28.293 1.00 77.19 285 VAL A O 1
ATOM 2225 N N . ALA A 1 286 ? 14.249 11.624 26.705 1.00 74.44 286 ALA A N 1
ATOM 2226 C CA . ALA A 1 286 ? 13.373 12.216 25.700 1.00 74.44 286 ALA A CA 1
ATOM 2227 C C . ALA A 1 286 ? 12.080 11.397 25.604 1.00 74.44 286 ALA A C 1
ATOM 2229 O O . ALA A 1 286 ? 12.113 10.172 25.714 1.00 74.44 286 ALA A O 1
ATOM 2230 N N . THR A 1 287 ? 10.947 12.069 25.396 1.00 73.69 287 THR A N 1
ATOM 2231 C CA . THR A 1 287 ? 9.649 11.409 25.173 1.00 73.69 287 THR A CA 1
ATOM 2232 C C . THR A 1 287 ? 9.585 10.705 23.818 1.00 73.69 287 THR A C 1
ATOM 2234 O O . THR A 1 287 ? 8.907 9.694 23.696 1.00 73.69 287 THR A O 1
ATOM 2237 N N . GLU A 1 288 ? 10.326 11.206 22.827 1.00 76.12 288 GLU A N 1
ATOM 2238 C CA . GLU A 1 288 ? 10.475 10.623 21.489 1.00 76.12 288 GLU A CA 1
ATOM 2239 C C . GLU A 1 288 ? 11.964 10.650 21.097 1.00 76.12 288 GLU A C 1
ATOM 2241 O O . GLU A 1 288 ? 12.437 11.637 20.530 1.00 76.12 288 GLU A O 1
ATOM 2246 N N . PRO A 1 289 ? 12.759 9.632 21.475 1.00 84.06 289 PRO A N 1
ATOM 2247 C CA . PRO A 1 289 ? 14.179 9.613 21.151 1.00 84.06 289 PRO A CA 1
ATOM 2248 C C . PRO A 1 289 ? 14.415 9.289 19.673 1.00 84.06 289 PRO A C 1
ATOM 2250 O O . PRO A 1 289 ? 13.854 8.339 19.126 1.00 84.06 289 PRO A O 1
ATOM 2253 N N . ASP A 1 290 ? 15.315 10.043 19.043 1.00 88.12 290 ASP A N 1
ATOM 2254 C CA . ASP A 1 290 ? 15.809 9.747 17.699 1.00 88.12 290 ASP A CA 1
ATOM 2255 C C . ASP A 1 290 ? 16.908 8.674 17.781 1.00 88.12 290 ASP A C 1
ATOM 2257 O O . ASP A 1 290 ? 18.094 8.950 17.989 1.00 88.12 290 ASP A O 1
ATOM 2261 N N . LEU A 1 291 ? 16.493 7.412 17.651 1.00 92.69 291 LEU A N 1
ATOM 2262 C CA . LEU A 1 291 ? 17.393 6.257 17.705 1.00 92.69 291 LEU A CA 1
ATOM 2263 C C . LEU A 1 291 ? 18.442 6.306 16.581 1.00 92.69 291 LEU A C 1
ATOM 2265 O O . LEU A 1 291 ? 19.610 5.979 16.803 1.00 92.69 291 LEU A O 1
ATOM 2269 N N . LEU A 1 292 ? 18.051 6.762 15.386 1.00 93.19 292 LEU A N 1
ATOM 2270 C CA . LEU A 1 292 ? 18.940 6.830 14.228 1.00 93.19 292 LEU A CA 1
ATOM 2271 C C . LEU A 1 292 ? 20.007 7.914 14.412 1.00 93.19 292 LEU A C 1
ATOM 2273 O O . LEU A 1 292 ? 21.153 7.727 13.997 1.00 93.19 292 LEU A O 1
ATOM 2277 N N . PHE A 1 293 ? 19.670 9.023 15.073 1.00 93.69 293 PHE A N 1
ATOM 2278 C CA . PHE A 1 293 ? 20.643 10.040 15.461 1.00 93.69 293 PHE A CA 1
ATOM 2279 C C . PHE A 1 293 ? 21.756 9.459 16.341 1.00 93.69 293 PHE A C 1
ATOM 2281 O O . PHE A 1 293 ? 22.932 9.698 16.061 1.00 93.69 293 PHE A O 1
ATOM 2288 N N . HIS A 1 294 ? 21.421 8.653 17.355 1.00 94.69 294 HIS A N 1
ATOM 2289 C CA . HIS A 1 294 ? 22.427 8.020 18.217 1.00 94.69 294 HIS A CA 1
ATOM 2290 C C . HIS A 1 294 ? 23.351 7.074 17.444 1.00 94.69 294 HIS A C 1
ATOM 2292 O O . HIS A 1 294 ? 24.562 7.082 17.671 1.00 94.69 294 HIS A O 1
ATOM 2298 N N . ILE A 1 295 ? 22.812 6.322 16.483 1.00 97.44 295 ILE A N 1
ATOM 2299 C CA . ILE A 1 295 ? 23.600 5.446 15.608 1.00 97.44 295 ILE A CA 1
ATOM 2300 C C . ILE A 1 295 ? 24.530 6.259 14.694 1.00 97.44 295 ILE A C 1
ATOM 2302 O O . ILE A 1 295 ? 25.723 5.971 14.597 1.00 97.44 295 ILE A O 1
ATOM 2306 N N . ARG A 1 296 ? 24.024 7.322 14.059 1.00 97.00 296 ARG A N 1
ATOM 2307 C CA . ARG A 1 296 ? 24.831 8.226 13.217 1.00 97.00 296 ARG A CA 1
ATOM 2308 C C . ARG A 1 296 ? 25.957 8.882 14.009 1.00 97.00 296 ARG A C 1
ATOM 2310 O O . ARG A 1 296 ? 27.086 8.972 13.526 1.00 97.00 296 ARG A O 1
ATOM 2317 N N . LEU A 1 297 ? 25.657 9.319 15.230 1.00 96.69 297 LEU A N 1
ATOM 2318 C CA . LEU A 1 297 ? 26.637 9.926 16.120 1.00 96.69 297 LEU A CA 1
ATOM 2319 C C . LEU A 1 297 ? 27.684 8.908 16.586 1.00 96.69 297 LEU A C 1
ATOM 2321 O O . LEU A 1 297 ? 28.863 9.253 16.651 1.00 96.69 297 LEU A O 1
ATOM 2325 N N . TYR A 1 298 ? 27.290 7.654 16.828 1.00 97.50 298 TYR A N 1
ATOM 2326 C CA . TYR A 1 298 ? 28.224 6.564 17.106 1.00 97.50 298 TYR A CA 1
ATOM 2327 C C . TYR A 1 298 ? 29.202 6.351 15.944 1.00 97.50 298 TYR A C 1
ATOM 2329 O O . TYR A 1 298 ? 30.411 6.373 16.157 1.00 97.50 298 TYR A O 1
ATOM 2337 N N . VAL A 1 299 ? 28.703 6.221 14.709 1.00 97.19 299 VAL A N 1
ATOM 2338 C CA . VAL A 1 299 ? 29.539 6.042 13.505 1.00 97.19 299 VAL A CA 1
ATOM 2339 C C . VAL A 1 299 ? 30.520 7.207 13.337 1.00 97.19 299 VAL A C 1
ATOM 2341 O O . VAL A 1 299 ? 31.701 7.006 13.042 1.00 97.19 299 VAL A O 1
ATOM 2344 N N . LEU A 1 300 ? 30.054 8.437 13.574 1.00 97.25 300 LEU A N 1
ATOM 2345 C CA . LEU A 1 300 ? 30.904 9.623 13.575 1.00 97.25 300 LEU A CA 1
ATOM 2346 C C . LEU A 1 300 ? 31.998 9.518 14.650 1.00 97.25 300 LEU A C 1
ATOM 2348 O O . LEU A 1 300 ? 33.175 9.722 14.354 1.00 97.25 300 LEU A O 1
ATOM 2352 N N . ALA A 1 301 ? 31.631 9.160 15.880 1.00 96.31 301 ALA A N 1
ATOM 2353 C CA . ALA A 1 301 ? 32.564 9.003 16.990 1.00 96.31 301 ALA A CA 1
ATOM 2354 C C . ALA A 1 301 ? 33.607 7.905 16.726 1.00 96.31 301 ALA A C 1
ATOM 2356 O O . ALA A 1 301 ? 34.782 8.116 17.021 1.00 96.31 301 ALA A O 1
ATOM 2357 N N . THR A 1 302 ? 33.217 6.786 16.105 1.00 96.06 302 THR A N 1
ATOM 2358 C CA . THR A 1 302 ? 34.141 5.743 15.633 1.00 96.06 302 THR A CA 1
ATOM 2359 C C . THR A 1 302 ? 35.135 6.313 14.623 1.00 96.06 302 THR A C 1
ATOM 2361 O O . THR A 1 302 ? 36.341 6.125 14.777 1.00 96.06 302 THR A O 1
ATOM 2364 N N . ARG A 1 303 ? 34.664 7.070 13.623 1.00 95.06 303 ARG A N 1
ATOM 2365 C CA . ARG A 1 303 ? 35.529 7.667 12.590 1.00 95.06 303 ARG A CA 1
ATOM 2366 C C . ARG A 1 303 ? 36.562 8.643 13.161 1.00 95.06 303 ARG A C 1
ATOM 2368 O O . ARG A 1 303 ? 37.668 8.727 12.636 1.00 95.06 303 ARG A O 1
ATOM 2375 N N . PHE A 1 304 ? 36.203 9.374 14.214 1.00 96.31 304 PHE A N 1
ATOM 2376 C CA . PHE A 1 304 ? 37.081 10.340 14.883 1.00 96.31 304 PHE A CA 1
ATOM 2377 C C . PHE A 1 304 ? 37.778 9.788 16.137 1.00 96.31 304 PHE A C 1
ATOM 2379 O O . PHE A 1 304 ? 38.453 10.547 16.828 1.00 96.31 304 PHE A O 1
ATOM 2386 N N . LEU A 1 305 ? 37.650 8.485 16.420 1.00 95.31 305 LEU A N 1
ATOM 2387 C CA . LEU A 1 305 ? 38.274 7.806 17.564 1.00 95.31 305 LEU A CA 1
ATOM 2388 C C . LEU A 1 305 ? 37.912 8.426 18.930 1.00 95.31 305 LEU A C 1
ATOM 2390 O O . LEU A 1 305 ? 38.729 8.463 19.850 1.00 95.31 305 LEU A O 1
ATOM 2394 N N . VAL A 1 306 ? 36.677 8.915 19.077 1.00 95.94 306 VAL A N 1
ATOM 2395 C CA . VAL A 1 306 ? 36.187 9.545 20.313 1.00 95.94 306 VAL A CA 1
ATOM 2396 C C . VAL A 1 306 ? 35.466 8.508 21.177 1.00 95.94 306 VAL A C 1
ATOM 2398 O O . VAL A 1 306 ? 34.239 8.405 21.158 1.00 95.94 306 VAL A O 1
ATOM 2401 N N . GLU A 1 307 ? 36.227 7.729 21.949 1.00 94.19 307 GLU A N 1
ATOM 2402 C CA . GLU A 1 307 ? 35.694 6.577 22.700 1.00 94.19 307 GLU A CA 1
ATOM 2403 C C . GLU A 1 307 ? 34.609 6.951 23.720 1.00 94.19 307 GLU A C 1
ATOM 2405 O O . GLU A 1 307 ? 33.567 6.303 23.789 1.00 94.19 307 GLU A O 1
ATOM 2410 N N . SER A 1 308 ? 34.784 8.050 24.458 1.00 94.69 308 SER A N 1
ATOM 2411 C CA . SER A 1 308 ? 33.777 8.513 25.423 1.00 94.69 308 SER A CA 1
ATOM 2412 C C . SER A 1 308 ? 32.426 8.822 24.766 1.00 94.69 308 SER A C 1
ATOM 2414 O O . SER A 1 308 ? 31.378 8.586 25.366 1.00 94.69 308 SER A O 1
ATOM 2416 N N . MET A 1 309 ? 32.437 9.306 23.519 1.00 95.00 309 MET A N 1
ATOM 2417 C CA . MET A 1 309 ? 31.222 9.564 22.748 1.00 95.00 309 MET A CA 1
ATOM 2418 C C . MET A 1 309 ? 30.606 8.265 22.219 1.00 95.00 309 MET A C 1
ATOM 2420 O O . MET A 1 309 ? 29.383 8.134 22.246 1.00 95.00 309 MET A O 1
ATOM 2424 N N . ARG A 1 310 ? 31.421 7.286 21.796 1.00 95.00 310 ARG A N 1
ATOM 2425 C CA . ARG A 1 310 ? 30.934 5.952 21.396 1.00 95.00 310 ARG A CA 1
ATOM 2426 C C . ARG A 1 310 ? 30.161 5.296 22.536 1.00 95.00 310 ARG A C 1
ATOM 2428 O O . ARG A 1 310 ? 29.007 4.918 22.346 1.00 95.00 310 ARG A O 1
ATOM 2435 N N . GLN A 1 311 ? 30.755 5.254 23.728 1.00 94.56 311 GLN A N 1
ATOM 2436 C CA . GLN A 1 311 ? 30.123 4.687 24.923 1.00 94.56 311 GLN A CA 1
ATOM 2437 C C . GLN A 1 311 ? 28.836 5.434 25.300 1.00 94.56 311 GLN A C 1
ATOM 2439 O O . GLN A 1 311 ? 27.798 4.809 25.520 1.00 94.56 311 GLN A O 1
ATOM 2444 N N . GLN A 1 312 ? 28.847 6.772 25.248 1.00 95.06 312 GLN A N 1
ATOM 2445 C CA . GLN A 1 312 ? 27.648 7.571 25.507 1.00 95.06 312 GLN A CA 1
ATOM 2446 C C . GLN A 1 312 ? 26.513 7.292 24.508 1.00 95.06 312 GLN A C 1
ATOM 2448 O O . GLN A 1 312 ? 25.348 7.268 24.909 1.00 95.06 312 GLN A O 1
ATOM 2453 N N . CYS A 1 313 ? 26.825 7.093 23.223 1.00 95.62 313 CYS A N 1
ATOM 2454 C CA . CYS A 1 313 ? 25.825 6.759 22.206 1.00 95.62 313 CYS A CA 1
ATOM 2455 C C . CYS A 1 313 ? 25.208 5.382 22.467 1.00 95.62 313 CYS A C 1
ATOM 2457 O O . CYS A 1 313 ? 23.984 5.272 22.457 1.00 95.62 313 CYS A O 1
ATOM 2459 N N . LEU A 1 314 ? 26.029 4.369 22.772 1.00 95.88 314 LEU A N 1
ATOM 2460 C CA . LEU A 1 314 ? 25.546 3.028 23.124 1.00 95.88 314 LEU A CA 1
ATOM 2461 C C . LEU A 1 314 ? 24.661 3.063 24.370 1.00 95.88 314 LEU A C 1
ATOM 2463 O O . LEU A 1 314 ? 23.586 2.476 24.374 1.00 95.88 314 LEU A O 1
ATOM 2467 N N . LYS A 1 315 ? 25.070 3.811 25.400 1.00 94.75 315 LYS A N 1
ATOM 2468 C CA . LYS A 1 315 ? 24.305 3.975 26.640 1.00 94.75 315 LYS A CA 1
ATOM 2469 C C . LYS A 1 315 ? 22.931 4.601 26.404 1.00 94.75 315 LYS A C 1
ATOM 2471 O O . LYS A 1 315 ? 21.937 4.112 26.938 1.00 94.75 315 LYS A O 1
ATOM 2476 N N . SER A 1 316 ? 22.870 5.684 25.627 1.00 93.88 316 SER A N 1
ATOM 2477 C CA . SER A 1 316 ? 21.604 6.355 25.301 1.00 93.88 316 SER A CA 1
ATOM 2478 C C . SER A 1 316 ? 20.705 5.456 24.452 1.00 93.88 316 SER A C 1
ATOM 2480 O O . SER A 1 316 ? 19.533 5.285 24.776 1.00 93.88 316 SER A O 1
ATOM 2482 N N . LEU A 1 317 ? 21.276 4.813 23.429 1.00 94.56 317 LEU A N 1
ATOM 2483 C CA . LEU A 1 317 ? 20.550 3.906 22.547 1.00 94.56 317 LEU A CA 1
ATOM 2484 C C . LEU A 1 317 ? 20.002 2.692 23.311 1.00 94.56 317 LEU A C 1
ATOM 2486 O O . LEU A 1 317 ? 18.825 2.372 23.185 1.00 94.56 317 LEU A O 1
ATOM 2490 N N . HIS A 1 318 ? 20.815 2.056 24.158 1.00 94.88 318 HIS A N 1
ATOM 2491 C CA . HIS A 1 318 ? 20.401 0.936 25.008 1.00 94.88 318 HIS A CA 1
ATOM 2492 C C . HIS A 1 318 ? 19.266 1.317 25.957 1.00 94.88 318 HIS A C 1
ATOM 2494 O O . HIS A 1 318 ? 18.279 0.588 26.039 1.00 94.88 318 HIS A O 1
ATOM 2500 N N . ARG A 1 319 ? 19.358 2.476 26.622 1.00 91.94 319 ARG A N 1
ATOM 2501 C CA . ARG A 1 319 ? 18.286 3.007 27.479 1.00 91.94 319 ARG A CA 1
ATOM 2502 C C . ARG A 1 319 ? 16.974 3.143 26.705 1.00 91.94 319 ARG A C 1
ATOM 2504 O O . ARG A 1 319 ? 15.931 2.716 27.195 1.00 91.94 319 ARG A O 1
ATOM 2511 N N . ASP A 1 320 ? 17.021 3.733 25.515 1.00 91.12 320 ASP A N 1
ATOM 2512 C CA . ASP A 1 320 ? 15.818 4.021 24.730 1.00 91.12 320 ASP A CA 1
ATOM 2513 C C . ASP A 1 320 ? 15.207 2.744 24.138 1.00 91.12 320 ASP A C 1
ATOM 2515 O O . ASP A 1 320 ? 13.988 2.557 24.175 1.00 91.12 320 ASP A O 1
ATOM 2519 N N . LEU A 1 321 ? 16.044 1.807 23.688 1.00 91.44 321 LEU A N 1
ATOM 2520 C CA . LEU A 1 321 ? 15.620 0.476 23.250 1.00 91.44 321 LEU A CA 1
ATOM 2521 C C . LEU A 1 321 ? 15.016 -0.346 24.400 1.00 91.44 321 LEU A C 1
ATOM 2523 O O . LEU A 1 321 ? 13.983 -0.985 24.196 1.00 91.44 321 LEU A O 1
ATOM 2527 N N . SER A 1 322 ? 15.578 -0.246 25.608 1.00 90.69 322 SER A N 1
ATOM 2528 C CA . SER A 1 322 ? 15.097 -0.933 26.818 1.00 90.69 322 SER A CA 1
ATOM 2529 C C . SER A 1 322 ? 13.786 -0.376 27.370 1.00 90.69 322 SER A C 1
ATOM 2531 O O . SER A 1 322 ? 13.145 -1.033 28.182 1.00 90.69 322 SER A O 1
ATOM 2533 N N . ASN A 1 323 ? 13.377 0.831 26.971 1.00 86.06 323 ASN A N 1
ATOM 2534 C CA . ASN A 1 323 ? 12.162 1.451 27.486 1.00 86.06 323 ASN A CA 1
ATOM 2535 C C . ASN A 1 323 ? 10.903 0.779 26.892 1.00 86.06 323 ASN A C 1
ATOM 2537 O O . ASN A 1 323 ? 10.643 0.962 25.697 1.00 86.06 323 ASN A O 1
ATOM 2541 N N . PRO A 1 324 ? 10.092 0.056 27.688 1.00 75.06 324 PRO A N 1
ATOM 2542 C CA . PRO A 1 324 ? 8.906 -0.639 27.185 1.00 75.06 324 PRO A CA 1
ATOM 2543 C C . PRO A 1 324 ? 7.799 0.328 26.742 1.00 75.06 324 PRO A C 1
ATOM 2545 O O . PRO A 1 324 ? 7.003 -0.011 25.873 1.00 75.06 324 PRO A O 1
ATOM 2548 N N . SER A 1 325 ? 7.775 1.550 27.283 1.00 66.06 325 SER A N 1
ATOM 2549 C CA . SER A 1 325 ? 6.793 2.581 26.926 1.00 66.06 325 SER A CA 1
ATOM 2550 C C . SER A 1 325 ? 7.054 3.200 25.554 1.00 66.06 325 SER A C 1
ATOM 2552 O O . SER A 1 325 ? 6.166 3.818 24.971 1.00 66.06 325 SER A O 1
ATOM 2554 N N . LEU A 1 326 ? 8.272 3.051 25.026 1.00 65.44 326 LEU A N 1
ATOM 2555 C CA . LEU A 1 326 ? 8.588 3.439 23.660 1.00 65.44 326 LEU A CA 1
ATOM 2556 C C . LEU A 1 326 ? 8.261 2.260 22.747 1.00 65.44 326 LEU A C 1
ATOM 2558 O O . LEU A 1 326 ? 9.050 1.318 22.652 1.00 65.44 326 LEU A O 1
ATOM 2562 N N . LYS A 1 327 ? 7.109 2.314 22.071 1.00 62.28 327 LYS A N 1
ATOM 2563 C CA . LYS A 1 327 ? 6.785 1.383 20.984 1.00 62.28 327 LYS A CA 1
ATOM 2564 C C . LYS A 1 327 ? 7.721 1.657 19.806 1.00 62.28 327 LYS A C 1
ATOM 2566 O O . LYS A 1 327 ? 7.744 2.767 19.276 1.00 62.28 327 LYS A O 1
ATOM 2571 N N . LYS A 1 328 ? 8.502 0.656 19.403 1.00 75.56 328 LYS A N 1
ATOM 2572 C CA . LYS A 1 328 ? 9.323 0.709 18.187 1.00 75.56 328 LYS A CA 1
ATOM 2573 C C . LYS A 1 328 ? 8.639 -0.151 17.132 1.00 75.56 328 LYS A C 1
ATOM 2575 O O . LYS A 1 328 ? 8.507 -1.352 17.350 1.00 75.56 328 LYS A O 1
ATOM 2580 N N . SER A 1 329 ? 8.192 0.461 16.032 1.00 77.69 329 SER A N 1
ATOM 2581 C CA . SER A 1 329 ? 7.704 -0.293 14.866 1.00 77.69 329 SER A CA 1
ATOM 2582 C C . SER A 1 329 ? 8.827 -1.203 14.373 1.00 77.69 329 SER A C 1
ATOM 2584 O O . SER A 1 329 ? 9.998 -0.803 14.376 1.00 77.69 329 SER A O 1
ATOM 2586 N N . GLY A 1 330 ? 8.496 -2.428 13.965 1.00 80.19 330 GLY A N 1
ATOM 2587 C CA . GLY A 1 330 ? 9.518 -3.367 13.518 1.00 80.19 330 GLY A CA 1
ATOM 2588 C C . GLY A 1 330 ? 10.259 -2.866 12.271 1.00 80.19 330 GLY A C 1
ATOM 2589 O O . GLY A 1 330 ? 11.454 -3.123 12.150 1.00 80.19 330 GLY A O 1
ATOM 2590 N N . ARG A 1 331 ? 9.633 -2.031 11.425 1.00 78.00 331 ARG A N 1
ATOM 2591 C CA . ARG A 1 331 ? 10.321 -1.370 10.304 1.00 78.00 331 ARG A CA 1
ATOM 2592 C C . ARG A 1 331 ? 11.415 -0.412 10.768 1.00 78.00 331 ARG A C 1
ATOM 2594 O O . ARG A 1 331 ? 12.514 -0.449 10.230 1.00 78.00 331 ARG A O 1
ATOM 2601 N N . VAL A 1 332 ? 11.164 0.374 11.819 1.00 86.25 332 VAL A N 1
ATOM 2602 C CA . VAL A 1 332 ? 12.196 1.242 12.417 1.00 86.25 332 VAL A CA 1
ATOM 2603 C C . VAL A 1 332 ? 13.379 0.397 12.884 1.00 86.25 332 VAL A C 1
ATOM 2605 O O . VAL A 1 332 ? 14.526 0.765 12.662 1.00 86.25 332 VAL A O 1
ATOM 2608 N N . VAL A 1 333 ? 13.124 -0.760 13.494 1.00 90.56 333 VAL A N 1
ATOM 2609 C CA . VAL A 1 333 ? 14.190 -1.671 13.930 1.00 90.56 333 VAL A CA 1
ATOM 2610 C C . VAL A 1 333 ? 14.967 -2.241 12.737 1.00 90.56 333 VAL A C 1
ATOM 2612 O O . VAL A 1 333 ? 16.196 -2.280 12.795 1.00 90.56 333 VAL A O 1
ATOM 2615 N N . VAL A 1 334 ? 14.281 -2.618 11.650 1.00 89.38 334 VAL A N 1
ATOM 2616 C CA . VAL A 1 334 ? 14.906 -3.049 10.384 1.00 89.38 334 VAL A CA 1
ATOM 2617 C C . VAL A 1 334 ? 15.790 -1.939 9.809 1.00 89.38 334 VAL A C 1
ATOM 2619 O O . VAL A 1 334 ? 16.948 -2.199 9.493 1.00 89.38 334 VAL A O 1
ATOM 2622 N N . ASP A 1 335 ? 15.308 -0.697 9.749 1.00 90.56 335 ASP A N 1
ATOM 2623 C CA . ASP A 1 335 ? 16.065 0.440 9.212 1.00 90.56 335 ASP A CA 1
ATOM 2624 C C . ASP A 1 335 ? 17.297 0.774 10.079 1.00 90.56 335 ASP A C 1
ATOM 2626 O O . ASP A 1 335 ? 18.375 1.074 9.558 1.00 90.56 335 ASP A O 1
ATOM 2630 N N . LEU A 1 336 ? 17.176 0.692 11.411 1.00 94.81 336 LEU A N 1
ATOM 2631 C CA . LEU A 1 336 ? 18.305 0.869 12.336 1.00 94.81 336 LEU A CA 1
ATOM 2632 C C . LEU A 1 336 ? 19.354 -0.237 12.157 1.00 94.81 336 LEU A C 1
ATOM 2634 O O . LEU A 1 336 ? 20.558 0.041 12.203 1.00 94.81 336 LEU A O 1
ATOM 2638 N N . LEU A 1 337 ? 18.910 -1.480 11.958 1.00 95.12 337 LEU A N 1
ATOM 2639 C CA . LEU A 1 337 ? 19.778 -2.634 11.741 1.00 95.12 337 LEU A CA 1
ATOM 2640 C C . LEU A 1 337 ? 20.505 -2.534 10.393 1.00 95.12 337 LEU A C 1
ATOM 2642 O O . LEU A 1 337 ? 21.731 -2.652 10.353 1.00 95.12 337 LEU A O 1
ATOM 2646 N N . ASP A 1 338 ? 19.781 -2.222 9.317 1.00 94.94 338 ASP A N 1
ATOM 2647 C CA . ASP A 1 338 ? 20.339 -1.975 7.986 1.00 94.94 338 ASP A CA 1
ATOM 2648 C C . ASP A 1 338 ? 21.376 -0.848 8.013 1.00 94.94 338 ASP A C 1
ATOM 2650 O O . ASP A 1 338 ? 22.519 -1.022 7.575 1.00 94.94 338 ASP A O 1
ATOM 2654 N N . TYR A 1 339 ? 21.022 0.295 8.611 1.00 96.44 339 TYR A N 1
ATOM 2655 C CA . TYR A 1 339 ? 21.939 1.422 8.723 1.00 96.44 339 TYR A CA 1
ATOM 2656 C C . TYR A 1 339 ? 23.198 1.040 9.508 1.00 96.44 339 TYR A C 1
ATOM 2658 O O . TYR A 1 339 ? 24.307 1.356 9.068 1.00 96.44 339 TYR A O 1
ATOM 2666 N N . THR A 1 340 ? 23.044 0.340 10.637 1.00 97.38 340 THR A N 1
ATOM 2667 C CA . THR A 1 340 ? 24.164 -0.118 11.468 1.00 97.38 340 THR A CA 1
ATOM 2668 C C . THR A 1 340 ? 25.130 -0.969 10.657 1.00 97.38 340 THR A C 1
ATOM 2670 O O . THR A 1 340 ? 26.321 -0.660 10.612 1.00 97.38 340 THR A O 1
ATOM 2673 N N . TYR A 1 341 ? 24.640 -1.997 9.965 1.00 95.94 341 TYR A N 1
ATOM 2674 C CA . TYR A 1 341 ? 25.503 -2.913 9.220 1.00 95.94 341 TYR A CA 1
ATOM 2675 C C . TYR A 1 341 ? 26.124 -2.285 7.969 1.00 95.94 341 TYR A C 1
ATOM 2677 O O . TYR A 1 341 ? 27.249 -2.640 7.619 1.00 95.94 341 TYR A O 1
ATOM 2685 N N . LYS A 1 342 ? 25.457 -1.312 7.336 1.00 95.81 342 LYS A N 1
ATOM 2686 C CA . LYS A 1 342 ? 26.022 -0.544 6.212 1.00 95.81 342 LYS A CA 1
ATOM 2687 C C . LYS A 1 342 ? 27.152 0.406 6.619 1.00 95.81 342 LYS A C 1
ATOM 2689 O O . LYS A 1 342 ? 27.991 0.731 5.783 1.00 95.81 342 LYS A O 1
ATOM 2694 N N . HIS A 1 343 ? 27.175 0.868 7.871 1.00 96.31 343 HIS A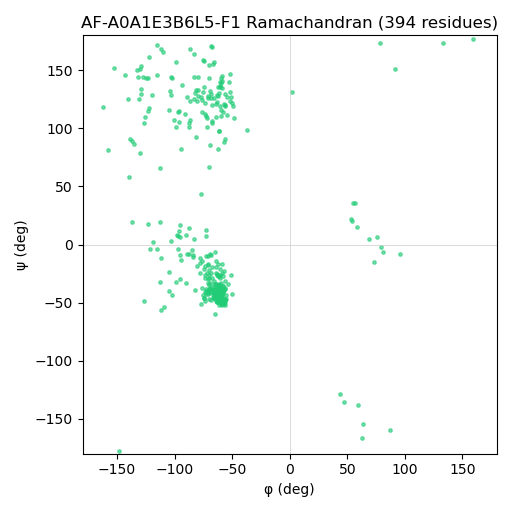 N 1
ATOM 2695 C CA . HIS A 1 343 ? 28.072 1.949 8.313 1.00 96.31 343 HIS A CA 1
ATOM 2696 C C . HIS A 1 343 ? 29.068 1.553 9.409 1.00 96.31 343 HIS A C 1
ATOM 2698 O O . HIS A 1 343 ? 29.852 2.389 9.857 1.00 96.31 343 HIS A O 1
ATOM 2704 N N . THR A 1 344 ? 29.070 0.292 9.827 1.00 95.75 344 THR A N 1
ATOM 2705 C CA . THR A 1 344 ? 30.054 -0.276 10.759 1.00 95.75 344 THR A CA 1
ATOM 2706 C C . THR A 1 344 ? 30.754 -1.465 10.109 1.00 95.75 344 THR A C 1
ATOM 2708 O O . THR A 1 344 ? 30.250 -2.030 9.140 1.00 95.75 344 THR A O 1
ATOM 2711 N N . ALA A 1 345 ? 31.914 -1.857 10.630 1.00 91.00 345 ALA A N 1
ATOM 2712 C CA . ALA A 1 345 ? 32.636 -3.059 10.212 1.00 91.00 345 ALA A CA 1
ATOM 2713 C C . ALA A 1 345 ? 32.589 -4.117 11.325 1.00 91.00 345 ALA A C 1
ATOM 2715 O O . ALA A 1 345 ? 32.304 -3.784 12.469 1.00 91.00 345 ALA A O 1
ATOM 2716 N N . ARG A 1 346 ? 32.934 -5.378 11.023 1.00 89.75 346 ARG A N 1
ATOM 2717 C CA . ARG A 1 346 ? 33.040 -6.450 12.041 1.00 89.75 346 ARG A CA 1
ATOM 2718 C C . ARG A 1 346 ? 34.029 -6.137 13.167 1.00 89.75 346 ARG A C 1
ATOM 2720 O O . ARG A 1 346 ? 33.913 -6.680 14.260 1.00 89.75 346 ARG A O 1
ATOM 2727 N N . ALA A 1 347 ? 35.027 -5.314 12.867 1.00 90.44 347 ALA A N 1
ATOM 2728 C CA . ALA A 1 347 ? 36.015 -4.852 13.820 1.00 90.44 347 ALA A CA 1
ATOM 2729 C C . ALA A 1 347 ? 36.150 -3.332 13.712 1.00 90.44 347 ALA A C 1
ATOM 2731 O O . ALA A 1 347 ? 36.420 -2.787 12.641 1.00 90.44 347 ALA A O 1
ATOM 2732 N N . GLU A 1 348 ? 35.983 -2.669 14.842 1.00 91.38 348 GLU A N 1
ATOM 2733 C CA . GLU A 1 348 ? 36.150 -1.240 15.044 1.00 91.38 348 GLU A CA 1
ATOM 2734 C C . GLU A 1 348 ? 37.379 -0.987 15.942 1.00 91.38 348 GLU A C 1
ATOM 2736 O O . GLU A 1 348 ? 37.933 -1.921 16.536 1.00 91.38 348 GLU A O 1
ATOM 2741 N N . PRO A 1 349 ? 37.853 0.266 16.066 1.00 83.69 349 PRO A N 1
ATOM 2742 C CA . PRO A 1 349 ? 38.890 0.623 17.029 1.00 83.69 349 PRO A CA 1
ATOM 2743 C C . PRO A 1 349 ? 38.533 0.124 18.439 1.00 83.69 349 PRO A C 1
ATOM 2745 O O . PRO A 1 349 ? 37.436 0.379 18.930 1.00 83.69 349 PRO A O 1
ATOM 2748 N N . GLY A 1 350 ? 39.450 -0.609 19.076 1.00 75.81 350 GLY A N 1
ATOM 2749 C CA . GLY A 1 350 ? 39.206 -1.278 20.363 1.00 75.81 350 GLY A CA 1
ATOM 2750 C C . GLY A 1 350 ? 38.786 -2.753 20.263 1.00 75.81 350 GLY A C 1
ATOM 2751 O O . GLY A 1 350 ? 38.797 -3.435 21.282 1.00 75.81 350 GLY A O 1
ATOM 2752 N N . GLY A 1 351 ? 38.519 -3.266 19.055 1.00 83.62 351 GLY A N 1
ATOM 2753 C CA . GLY A 1 351 ? 38.111 -4.653 18.810 1.00 83.62 351 GLY A CA 1
ATOM 2754 C C . GLY A 1 351 ? 36.589 -4.842 18.808 1.00 83.62 351 GLY A C 1
ATOM 2755 O O . GLY A 1 351 ? 35.865 -4.101 19.468 1.00 83.62 351 GLY A O 1
ATOM 2756 N N . GLY A 1 352 ? 36.112 -5.833 18.043 1.00 88.44 352 GLY A N 1
ATOM 2757 C CA . GLY A 1 352 ? 34.680 -6.134 17.887 1.00 88.44 352 GLY A CA 1
ATOM 2758 C C . GLY A 1 352 ? 33.876 -5.002 17.236 1.00 88.44 352 GLY A C 1
ATOM 2759 O O . GLY A 1 352 ? 34.453 -4.065 16.681 1.00 88.44 352 GLY A O 1
ATOM 2760 N N . SER A 1 353 ? 32.546 -5.079 17.313 1.00 93.88 353 SER A N 1
ATOM 2761 C CA . SER A 1 353 ? 31.660 -3.980 16.911 1.00 93.88 353 SER A CA 1
ATOM 2762 C C . SER A 1 353 ? 30.530 -3.795 17.927 1.00 93.88 353 SER A C 1
ATOM 2764 O O . SER A 1 353 ? 29.452 -4.373 17.772 1.00 93.88 353 SER A O 1
ATOM 2766 N N . PRO A 1 354 ? 30.751 -2.972 18.970 1.00 95.19 354 PRO A N 1
ATOM 2767 C CA . PRO A 1 354 ? 29.797 -2.804 20.066 1.00 95.19 354 PRO A CA 1
ATOM 2768 C C . PRO A 1 354 ? 28.398 -2.360 19.623 1.00 95.19 354 PRO A C 1
ATOM 2770 O O . PRO A 1 354 ? 27.404 -2.719 20.250 1.00 95.19 354 PRO A O 1
ATOM 2773 N N . LEU A 1 355 ? 28.300 -1.577 18.542 1.00 96.94 355 LEU A N 1
ATOM 2774 C CA . LEU A 1 355 ? 27.005 -1.155 18.011 1.00 96.94 355 LEU A CA 1
ATOM 2775 C C . LEU A 1 355 ? 26.268 -2.304 17.308 1.00 96.94 355 LEU A C 1
ATOM 2777 O O . LEU A 1 355 ? 25.066 -2.458 17.522 1.00 96.94 355 LEU A O 1
ATOM 2781 N N . ARG A 1 356 ? 26.966 -3.126 16.507 1.00 96.50 356 ARG A N 1
ATOM 2782 C CA . ARG A 1 356 ? 26.366 -4.331 15.908 1.00 96.50 356 ARG A CA 1
ATOM 2783 C C . ARG A 1 356 ? 25.922 -5.307 16.991 1.00 96.50 356 ARG A C 1
ATOM 2785 O O . ARG A 1 356 ? 24.798 -5.790 16.936 1.00 96.50 356 ARG A O 1
ATOM 2792 N N . GLU A 1 357 ? 26.757 -5.523 18.005 1.00 95.12 357 GLU A N 1
ATOM 2793 C CA . GLU A 1 357 ? 26.434 -6.374 19.155 1.00 95.12 357 GLU A CA 1
ATOM 2794 C C . GLU A 1 357 ? 25.179 -5.881 19.886 1.00 95.12 357 GLU A C 1
ATOM 2796 O O . GLU A 1 357 ? 24.237 -6.649 20.072 1.00 95.12 357 GLU A O 1
ATOM 2801 N N . LEU A 1 358 ? 25.104 -4.589 20.227 1.00 96.38 358 LEU A N 1
ATOM 2802 C CA . LEU A 1 358 ? 23.923 -4.001 20.866 1.00 96.38 358 LEU A CA 1
ATOM 2803 C C . LEU A 1 358 ? 22.650 -4.218 20.031 1.00 96.38 358 LEU A C 1
ATOM 2805 O O . LEU A 1 358 ? 21.617 -4.620 20.575 1.00 96.38 358 LEU A O 1
ATOM 2809 N N . MET A 1 359 ? 22.722 -3.964 18.721 1.00 96.00 359 MET A N 1
ATOM 2810 C CA . MET A 1 359 ? 21.578 -4.119 17.823 1.00 96.00 359 MET A CA 1
ATOM 2811 C C . MET A 1 359 ? 21.150 -5.578 17.684 1.00 96.00 359 MET A C 1
ATOM 2813 O O . MET A 1 359 ? 19.958 -5.856 17.759 1.00 96.00 359 MET A O 1
ATOM 2817 N N . ILE A 1 360 ? 22.089 -6.516 17.548 1.00 95.19 360 ILE A N 1
ATOM 2818 C CA . ILE A 1 360 ? 21.780 -7.948 17.452 1.00 95.19 360 ILE A CA 1
ATOM 2819 C C . ILE A 1 360 ? 21.195 -8.488 18.754 1.00 95.19 360 ILE A C 1
ATOM 2821 O O . ILE A 1 360 ? 20.228 -9.246 18.709 1.00 95.19 360 ILE A O 1
ATOM 2825 N N . HIS A 1 361 ? 21.704 -8.063 19.914 1.00 94.12 361 HIS A N 1
ATOM 2826 C CA . HIS A 1 361 ? 21.086 -8.408 21.193 1.00 94.12 361 HIS A CA 1
ATOM 2827 C C . HIS A 1 361 ? 19.624 -7.950 21.242 1.00 94.12 361 HIS A C 1
ATOM 2829 O O . HIS A 1 361 ? 18.748 -8.745 21.578 1.00 94.12 361 HIS A O 1
ATOM 2835 N N . TYR A 1 362 ? 19.351 -6.694 20.878 1.00 94.12 362 TYR A N 1
ATOM 2836 C CA . TYR A 1 362 ? 17.987 -6.170 20.863 1.00 94.12 362 TYR A CA 1
ATOM 2837 C C . TYR A 1 362 ? 17.090 -6.945 19.886 1.00 94.12 362 TYR A C 1
ATOM 2839 O O . TYR A 1 362 ? 16.041 -7.450 20.276 1.00 94.12 362 TYR A O 1
ATOM 2847 N N . VAL A 1 363 ? 17.540 -7.088 18.636 1.00 92.88 363 VAL A N 1
ATOM 2848 C CA . VAL A 1 363 ? 16.833 -7.777 17.544 1.00 92.88 363 VAL A CA 1
ATOM 2849 C C . VAL A 1 363 ? 16.518 -9.224 17.906 1.00 92.88 363 VAL A C 1
ATOM 2851 O O . VAL A 1 363 ? 15.409 -9.675 17.643 1.00 92.88 363 VAL A O 1
ATOM 2854 N N . SER A 1 364 ? 17.438 -9.934 18.567 1.00 91.62 364 SER A N 1
ATOM 2855 C CA . SER A 1 364 ? 17.212 -11.318 19.004 1.00 91.62 364 SER A CA 1
ATOM 2856 C C . SER A 1 364 ? 16.048 -11.455 19.992 1.00 91.62 364 SER A C 1
ATOM 2858 O O . SER A 1 364 ? 15.301 -12.424 19.922 1.00 91.62 364 SER A O 1
ATOM 2860 N N . GLY A 1 365 ? 15.826 -10.452 20.850 1.00 88.31 365 GLY A N 1
ATOM 2861 C CA . GLY A 1 365 ? 14.700 -10.423 21.789 1.00 88.31 365 GLY A CA 1
ATOM 2862 C C . GLY A 1 365 ? 13.359 -10.030 21.159 1.00 88.31 365 GLY A C 1
ATOM 2863 O O . GLY A 1 365 ? 12.320 -10.166 21.795 1.00 88.31 365 GLY A O 1
ATOM 2864 N N . VAL A 1 366 ? 13.358 -9.537 19.918 1.00 87.25 366 VAL A N 1
ATOM 2865 C CA . VAL A 1 366 ? 12.139 -9.162 19.175 1.00 87.25 366 VAL A CA 1
ATOM 2866 C C . VAL A 1 366 ? 12.025 -9.899 17.838 1.00 87.25 366 VAL A C 1
ATOM 2868 O O . VAL A 1 366 ? 11.270 -9.486 16.957 1.00 87.25 366 VAL A O 1
ATOM 2871 N N . VAL A 1 367 ? 12.770 -10.996 17.682 1.00 87.25 367 VAL A N 1
ATOM 2872 C CA . VAL A 1 367 ? 12.965 -11.681 16.400 1.00 87.25 367 VAL A CA 1
ATOM 2873 C C . VAL A 1 367 ? 11.656 -12.193 15.804 1.00 87.25 367 VAL A C 1
ATOM 2875 O O . VAL A 1 367 ? 11.435 -12.025 14.611 1.00 87.25 367 VAL A O 1
ATOM 2878 N N . GLU A 1 368 ? 10.736 -12.709 16.622 1.00 82.56 368 GLU A N 1
ATOM 2879 C CA . GLU A 1 368 ? 9.424 -13.181 16.155 1.00 82.56 368 GLU A CA 1
ATOM 2880 C C . GLU A 1 368 ? 8.616 -12.077 15.470 1.00 82.56 368 GLU A C 1
ATOM 2882 O O . GLU A 1 368 ? 7.975 -12.316 14.448 1.00 82.56 368 GLU A O 1
ATOM 2887 N N . LYS A 1 369 ? 8.666 -10.855 16.016 1.00 79.31 369 LYS A N 1
ATOM 2888 C CA . LYS A 1 369 ? 7.975 -9.694 15.441 1.00 79.31 369 LYS A CA 1
ATOM 2889 C C . LYS A 1 369 ? 8.634 -9.263 14.139 1.00 79.31 369 LYS A C 1
ATOM 2891 O O . LYS A 1 369 ? 7.942 -8.920 13.190 1.00 79.31 369 LYS A O 1
ATOM 2896 N N . LEU A 1 370 ? 9.964 -9.310 14.082 1.00 80.44 370 LEU A N 1
ATOM 2897 C CA . LEU A 1 370 ? 10.710 -8.923 12.8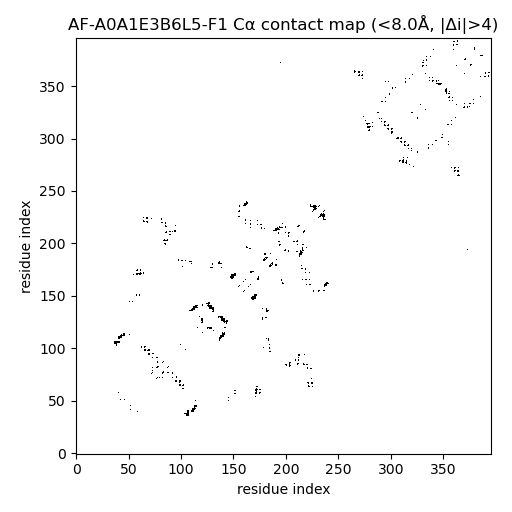88 1.00 80.44 370 LEU A CA 1
ATOM 2898 C C . LEU A 1 370 ? 10.524 -9.918 11.746 1.00 80.44 370 LEU A C 1
ATOM 2900 O O . LEU A 1 370 ? 10.302 -9.482 10.622 1.00 80.44 370 LEU A O 1
ATOM 2904 N N . CYS A 1 371 ? 10.536 -11.225 12.020 1.00 78.19 371 CYS A N 1
ATOM 2905 C CA . CYS A 1 371 ? 10.356 -12.271 11.008 1.00 78.19 371 CYS A CA 1
ATOM 2906 C C . CYS A 1 371 ? 9.004 -12.203 10.284 1.00 78.19 371 CYS A C 1
ATOM 2908 O O . CYS A 1 371 ? 8.883 -12.734 9.184 1.00 78.19 371 CYS A O 1
ATOM 2910 N N . ARG A 1 372 ? 7.996 -11.554 10.880 1.00 77.00 372 ARG A N 1
ATOM 2911 C CA . ARG A 1 372 ? 6.689 -11.324 10.246 1.00 77.00 372 ARG A CA 1
ATOM 2912 C C . ARG A 1 372 ? 6.706 -10.182 9.227 1.00 77.00 372 ARG A C 1
ATOM 2914 O O . ARG A 1 372 ? 5.805 -10.105 8.406 1.00 77.00 372 ARG A O 1
ATOM 2921 N N . LEU A 1 373 ? 7.731 -9.330 9.245 1.00 72.00 373 LEU A N 1
ATOM 2922 C CA . LEU A 1 373 ? 7.874 -8.216 8.309 1.00 72.00 373 LEU A CA 1
ATOM 2923 C C . LEU A 1 373 ? 8.635 -8.654 7.060 1.00 72.00 373 LEU A C 1
ATOM 2925 O O . LEU A 1 373 ? 9.777 -9.110 7.162 1.00 72.00 373 LEU A O 1
ATOM 2929 N N . GLY A 1 374 ? 8.067 -8.421 5.873 1.00 71.06 374 GLY A N 1
ATOM 2930 C CA . GLY A 1 374 ? 8.730 -8.724 4.595 1.00 71.06 374 GLY A CA 1
ATOM 2931 C C . GLY A 1 374 ? 10.099 -8.043 4.453 1.00 71.06 374 GLY A C 1
ATOM 2932 O O . GLY A 1 374 ? 11.068 -8.664 4.013 1.00 71.06 374 GLY A O 1
ATOM 2933 N N . ALA A 1 375 ? 10.218 -6.808 4.952 1.00 72.19 375 ALA A N 1
ATOM 2934 C CA . ALA A 1 375 ? 11.463 -6.039 4.947 1.00 72.19 375 ALA A CA 1
ATOM 2935 C C . ALA A 1 375 ? 12.609 -6.713 5.733 1.00 72.19 375 ALA A C 1
ATOM 2937 O O . ALA A 1 375 ? 13.779 -6.534 5.392 1.00 72.19 375 ALA A O 1
ATOM 2938 N N . SER A 1 376 ? 12.310 -7.515 6.766 1.00 78.38 376 SER A N 1
ATOM 2939 C CA . SER A 1 376 ? 13.352 -8.244 7.506 1.00 78.38 376 SER A CA 1
ATOM 2940 C C . SER A 1 376 ? 13.971 -9.353 6.653 1.00 78.38 376 SER A C 1
ATOM 2942 O O . SER A 1 376 ? 15.189 -9.538 6.665 1.00 78.38 376 SER A O 1
ATOM 2944 N N . ARG A 1 377 ? 13.152 -10.046 5.852 1.00 78.88 377 ARG A N 1
ATOM 2945 C CA . ARG A 1 377 ? 13.599 -11.107 4.944 1.00 78.88 377 ARG A CA 1
ATOM 2946 C C . ARG A 1 377 ? 14.503 -10.545 3.853 1.00 78.88 377 ARG A C 1
ATOM 2948 O O . ARG A 1 377 ? 15.549 -11.126 3.571 1.00 78.88 377 ARG A O 1
ATOM 2955 N N . GLU A 1 378 ? 14.140 -9.398 3.286 1.00 77.19 378 GLU A N 1
ATOM 2956 C CA . GLU A 1 378 ? 14.965 -8.677 2.308 1.00 77.19 378 GLU A CA 1
ATOM 2957 C C . GLU A 1 378 ? 16.309 -8.242 2.895 1.00 77.19 378 GLU A C 1
ATOM 2959 O O . GLU A 1 378 ? 17.361 -8.411 2.270 1.00 77.19 378 GLU A O 1
ATOM 2964 N N . LEU A 1 379 ? 16.292 -7.718 4.123 1.00 84.62 379 LEU A N 1
ATOM 2965 C CA . LEU A 1 379 ? 17.502 -7.296 4.815 1.00 84.62 379 LEU A CA 1
ATOM 2966 C C . LEU A 1 379 ? 18.440 -8.482 5.092 1.00 84.62 379 LEU A C 1
ATOM 2968 O O . LEU A 1 379 ? 19.635 -8.408 4.808 1.00 84.62 379 LEU A O 1
ATOM 2972 N N . LEU A 1 380 ? 17.905 -9.599 5.590 1.00 85.75 380 LEU A N 1
ATOM 2973 C CA . LEU A 1 380 ? 18.686 -10.813 5.846 1.00 85.75 380 LEU A CA 1
ATOM 2974 C C . LEU A 1 380 ? 19.234 -11.436 4.553 1.00 85.75 380 LEU A C 1
ATOM 2976 O O . LEU A 1 380 ? 20.365 -11.922 4.542 1.00 85.75 380 LEU A O 1
ATOM 2980 N N . ALA A 1 381 ? 18.472 -11.392 3.456 1.00 80.12 381 ALA A N 1
ATOM 2981 C CA . ALA A 1 381 ? 18.918 -11.883 2.152 1.00 80.12 381 ALA A CA 1
ATOM 2982 C C . ALA A 1 381 ? 20.018 -11.002 1.534 1.00 80.12 381 ALA A C 1
ATOM 2984 O O . ALA A 1 381 ? 20.951 -11.513 0.915 1.00 80.12 381 ALA A O 1
ATOM 2985 N N . SER A 1 382 ? 19.926 -9.681 1.708 1.00 81.19 382 SER A N 1
ATOM 2986 C CA . SER A 1 382 ? 20.891 -8.717 1.162 1.00 81.19 382 SER A CA 1
ATOM 2987 C C . SER A 1 382 ? 22.165 -8.577 1.998 1.00 81.19 382 SER A C 1
ATOM 2989 O O . SER A 1 382 ? 23.186 -8.117 1.482 1.00 81.19 382 SER A O 1
ATOM 2991 N N . ASN A 1 383 ? 22.141 -8.997 3.266 1.00 85.88 383 ASN A N 1
ATOM 2992 C CA . ASN A 1 383 ? 23.284 -8.898 4.161 1.00 85.88 383 ASN A CA 1
ATOM 2993 C C . ASN A 1 383 ? 23.459 -10.152 5.030 1.00 85.88 383 ASN A C 1
ATOM 2995 O O . ASN A 1 383 ? 22.972 -10.244 6.159 1.00 85.88 383 ASN A O 1
ATOM 2999 N N . GLY A 1 384 ? 24.249 -11.099 4.517 1.00 86.69 384 GLY A N 1
ATOM 3000 C CA . GLY A 1 384 ? 24.541 -12.356 5.208 1.00 86.69 384 GLY A CA 1
ATOM 3001 C C . GLY A 1 384 ? 25.267 -12.203 6.552 1.00 86.69 384 GLY A C 1
ATOM 3002 O O . GLY A 1 384 ? 25.253 -13.141 7.344 1.00 86.69 384 GLY A O 1
ATOM 3003 N N . GLU A 1 385 ? 25.876 -11.046 6.849 1.00 92.12 385 GLU A N 1
ATOM 3004 C CA . GLU A 1 385 ? 26.481 -10.804 8.168 1.00 92.12 385 GLU A CA 1
ATOM 3005 C C . GLU A 1 385 ? 25.418 -10.658 9.256 1.00 92.12 385 GLU A C 1
ATOM 3007 O O . GLU A 1 385 ? 25.596 -11.191 10.346 1.00 92.12 385 GLU A O 1
ATOM 3012 N N . ILE A 1 386 ? 24.291 -10.009 8.942 1.00 92.81 386 ILE A N 1
ATOM 3013 C CA . ILE A 1 386 ? 23.167 -9.859 9.875 1.00 92.81 386 ILE A CA 1
ATOM 3014 C C . ILE A 1 386 ? 22.611 -11.237 10.232 1.00 92.81 386 ILE A C 1
ATOM 3016 O O . ILE A 1 386 ? 22.422 -11.547 11.406 1.00 92.81 386 ILE A O 1
ATOM 3020 N N . GLY A 1 387 ? 22.393 -12.083 9.219 1.00 89.38 387 GLY A N 1
ATOM 3021 C CA . GLY A 1 387 ? 21.917 -13.449 9.421 1.00 89.38 387 GLY A CA 1
ATOM 3022 C C . GLY A 1 387 ? 22.888 -14.293 10.245 1.00 89.38 387 GLY A C 1
ATOM 3023 O O . GLY A 1 387 ? 22.460 -14.988 11.163 1.00 89.38 387 GLY A O 1
ATOM 3024 N N . ALA A 1 388 ? 24.193 -14.202 9.967 1.00 89.19 388 ALA A N 1
ATOM 3025 C CA . ALA A 1 388 ? 25.209 -14.925 10.727 1.00 89.19 388 ALA A CA 1
ATOM 3026 C C . ALA A 1 388 ? 25.235 -14.499 12.203 1.00 89.19 388 ALA A C 1
ATOM 3028 O O . ALA A 1 388 ? 25.184 -15.359 13.082 1.00 89.19 388 ALA A O 1
ATOM 3029 N N . ASP A 1 389 ? 25.263 -13.194 12.481 1.00 93.31 389 ASP A N 1
ATOM 3030 C CA . ASP A 1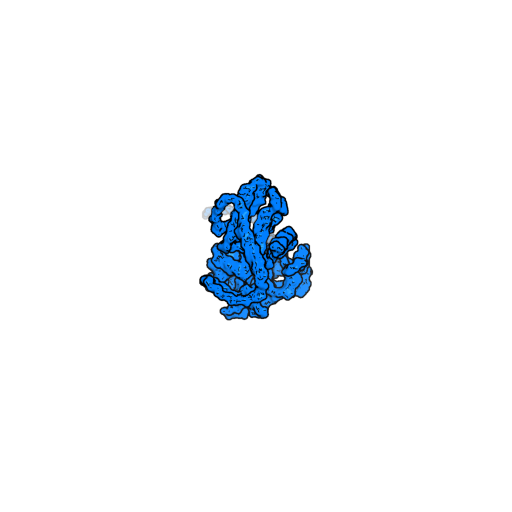 389 ? 25.318 -12.679 13.851 1.00 93.31 389 ASP A CA 1
ATOM 3031 C C . ASP A 1 389 ? 24.030 -13.005 14.627 1.00 93.31 389 ASP A C 1
ATOM 3033 O O . ASP A 1 389 ? 24.092 -13.387 15.797 1.00 93.31 389 ASP A O 1
ATOM 3037 N N . LEU A 1 390 ? 22.866 -12.936 13.970 1.00 91.81 390 LEU A N 1
ATOM 3038 C CA . LEU A 1 390 ? 21.581 -13.293 14.571 1.00 91.81 390 LEU A CA 1
ATOM 3039 C C . LEU A 1 390 ? 21.490 -14.791 14.893 1.00 91.81 390 LEU A C 1
ATOM 3041 O O . LEU A 1 390 ? 21.088 -15.149 15.995 1.00 91.81 390 LEU A O 1
ATOM 3045 N N . VAL A 1 391 ? 21.902 -15.673 13.975 1.00 90.69 391 VAL A N 1
ATOM 3046 C CA . VAL A 1 391 ? 21.922 -17.127 14.222 1.00 90.69 391 VAL A CA 1
ATOM 3047 C C . VAL A 1 391 ? 22.868 -17.470 15.365 1.00 90.69 391 VAL A C 1
ATOM 3049 O O . VAL A 1 391 ? 22.495 -18.229 16.257 1.00 90.69 391 VAL A O 1
ATOM 3052 N N . MET A 1 392 ? 24.069 -16.885 15.376 1.00 90.19 392 MET A N 1
ATOM 3053 C CA . MET A 1 392 ? 25.016 -17.076 16.476 1.00 90.19 392 MET A CA 1
ATOM 3054 C C . MET A 1 392 ? 24.418 -16.632 17.809 1.00 90.19 392 MET A C 1
ATOM 3056 O O . MET A 1 392 ? 24.635 -17.293 18.819 1.00 90.19 392 MET A O 1
ATOM 3060 N N . ARG A 1 393 ? 23.636 -15.549 17.810 1.00 89.69 393 ARG A N 1
ATOM 3061 C CA . ARG A 1 393 ? 22.982 -15.032 19.010 1.00 89.69 393 ARG A CA 1
ATOM 3062 C C . ARG A 1 393 ? 21.846 -15.919 19.511 1.00 89.69 393 ARG A C 1
ATOM 3064 O O . ARG A 1 393 ? 21.713 -16.074 20.715 1.00 89.69 393 ARG A O 1
ATOM 3071 N N . LEU A 1 394 ? 21.043 -16.478 18.610 1.00 86.88 394 LEU A N 1
ATOM 3072 C CA . LEU A 1 394 ? 19.926 -17.368 18.952 1.00 86.88 394 LEU A CA 1
ATOM 3073 C C . LEU A 1 394 ? 20.391 -18.768 19.386 1.00 86.88 394 LEU A C 1
ATOM 3075 O O . LEU A 1 394 ? 19.641 -19.489 20.035 1.00 86.88 394 LEU A O 1
ATOM 3079 N N . ALA A 1 395 ? 21.608 -19.163 19.002 1.00 82.75 395 ALA A N 1
ATOM 3080 C CA . ALA A 1 395 ? 22.208 -20.448 19.356 1.00 82.75 395 ALA A CA 1
ATOM 3081 C C . ALA A 1 395 ? 23.014 -20.428 20.673 1.00 82.75 395 ALA A C 1
ATOM 3083 O O . ALA A 1 395 ? 23.478 -21.486 21.106 1.00 82.75 395 ALA A O 1
ATOM 3084 N N . MET A 1 396 ? 23.221 -19.245 21.263 1.00 68.94 396 MET A N 1
ATOM 3085 C CA . MET A 1 396 ? 23.892 -19.025 22.553 1.00 68.94 396 MET A CA 1
ATOM 3086 C C . MET A 1 396 ? 22.881 -18.987 23.691 1.00 68.94 396 MET A C 1
ATOM 3088 O O . MET A 1 396 ? 23.206 -19.565 24.753 1.00 68.94 396 MET A O 1
#

Secondary structure (DSSP, 8-state):
-----------------PPPP-----PPPPPPTTTT---S--B-TTS-HHHHHHHHHHHHHHHHHHHHHHHHHHHHGGG-HHHHHHHTT--SHHHHHHHHHHHHS--TT-EEE-S-TTSGGGSTT--EEE-TTT-TTEEEE-TTHHHHPBPGGGTT-TT--STTS-GGGBHHHHHHHHHHHSHHHHTTTSB-S--HHHHHHHHHHSS-TTGGGBHHHHHHHHHHHHIIIIISTTT----------------------S-HHHHHHHHHHHHHHHT----SPPPPPPSS--HHHHHHHHHHHHHTT-HHHHHHHHHHHHHHHH-TTS---HHHHHHHHHHHHHH--SS-TTSS-HHHHHHHHHHHHTHHHHHTSHHHHHHHHH-HHHHHHHHHHHT-

InterPro domains:
  IPR024079 Metallopeptidase, catalytic domain superfamily [G3DSA:3.40.390.10] (44-227)
  IPR029482 Putative peptidase domain, HRXXH [PF13933] (21-240)
  IPR029482 Putative peptidase domain, HRXXH [cd11307] (46-223)
  IPR039124 Fungal antigen PRA1-like [PTHR39399] (9-255)